Protein 2J4B (pdb70)

Sequence (656 aa):
QMETSYVSLKTWIEDSLDLFKNDLLPLLYPLFIHIYFDLIQQNKTDEAKEFFEKYRGDHKSEEIKQFESIYTVQHIHENNFAYTFKNSKYHLSMGRYAFDLLINFLEERNLTYILKILNQHLDIKVYVGDQMETSYVSLKTWIEDSLDLFKNDLLPLLYPLFIHIYFDLIQQNKTDEAKEFFEKYRGDHYNKSEEIKQFESIYTVQHIHENNFAYTFKNSKYHLSMGRYAFDLLINFLEERNLTYILKILNQHLDIKVYVGPKDQMETSYVSLKTWIEDSLDLFKNDLLPLLYPLFIHIYFDLIQQNKTDEAKEFFEKYRGDHYNKSEEIKQFESIYTVQHIHENNFAYTFKNSKYHLSMGRYAFDLLINFLEERNLTYILKILNQHLDIKVYVGQMETSYVSLKTWIEDSLDLFKNDLLPLLYPLFIHIYFDLIQQNKTDEAKEFFEKYRGDHYNKSEEIKQFESIYTVQHIHENNFAYTFKNSKYHLSMGRYAFDLLINFLEERNLTYILKILNQHLDIKVYVGQMETSYVSLKTWIEDSLDLFKNDLLPLLYPLFIHIYFDLIQQNKTDEAKEFFEKYRGDHYNKSEEIKQFESIYTVQHIHENNFAYTFKNSKYHLSMGRYAFDLLINFLEERNLTYILKILNQHLDIKVYV

Solvent-accessible surface area: 36772 Å² total; per-residue (Å²): 191,23,69,93,11,0,55,27,0,36,72,61,0,95,111,20,52,106,113,12,51,63,23,0,72,42,0,2,13,0,0,0,0,5,0,2,4,36,15,2,103,90,123,82,46,99,98,1,85,115,0,2,96,118,20,62,75,54,47,79,86,137,58,4,135,86,6,60,64,0,83,55,57,110,49,4,103,101,44,104,61,0,79,71,28,41,51,55,58,20,31,7,8,4,22,108,72,1,62,70,52,0,38,74,15,0,110,148,139,122,19,103,28,0,42,96,2,13,118,70,39,10,50,36,110,43,138,99,77,113,108,20,39,50,10,0,31,7,0,31,53,58,0,85,124,24,118,95,127,39,47,103,42,0,73,58,1,4,11,0,2,0,0,10,0,2,5,39,4,2,83,92,126,74,43,94,74,0,79,124,1,3,110,128,16,64,61,70,14,170,124,55,59,128,68,4,115,75,8,70,69,1,101,55,66,103,63,4,154,117,27,97,117,0,119,68,26,87,76,66,104,42,126,11,72,3,24,145,141,2,52,56,58,0,37,74,21,0,103,143,42,105,16,92,30,3,33,103,6,19,114,92,29,13,60,31,131,43,134,101,50,180,139,89,135,11,36,77,5,0,46,34,0,37,70,57,0,89,123,27,116,90,115,39,50,108,38,0,77,55,3,9,8,0,0,0,0,3,0,1,3,43,4,2,85,86,116,62,42,115,74,0,80,109,8,4,105,118,20,47,61,44,22,180,145,52,62,130,74,4,98,89,7,83,57,5,81,52,50,110,39,0,98,101,41,120,67,0,74,75,28,40,52,48,82,50,133,14,61,5,24,141,140,1,50,59,61,0,33,82,8,0,110,131,128,111,20,78,39,2,35,119,9,18,113,71,45,13,63,32,127,44,142,103,119,124,26,75,49,8,0,22,6,0,32,38,48,0,88,128,20,40,80,84,16,52,127,44,0,84,44,0,6,1,0,1,0,0,6,1,2,4,34,21,3,99,89,117,82,54,105,87,1,90,118,6,8,124,138,21,69,50,58,6,178,104,39,65,128,70,5,143,84,4,65,65,3,86,57,63,108,54,3,107,109,46,114,64,0,87,63,21,64,82,55,98,57,129,16,75,3,26,133,93,2,52,54,56,0,33,78,17,0,103,136,51,111,17,98,18,0,39,101,1,14,124,104,41,12,59,34,136,48,137,106,113,134,21,45,82,15,0,55,20,0,40,68,56,0,91,116,23,120,105,137,31,47,109,37,0,75,53,0,2,8,0,0,0,0,7,0,1,2,31,3,2,66,86,20,85,38,108,86,0,71,127,1,1,105,128,16,69,59,61,7,183,94,41,60,112,64,3,133,65,6,63,72,3,81,33,22,21,41,10,103,113,31,96,118,0,119,66,27,84,84,61,90,52,127,16,72,3,21,141,136,2,57,55,57,0,36,78,24,0,98,147,126,109,19,91,27,0,38,95,6,16,116,88,40,10,68,34,144,45,166,145

Radius of gyration: 33.16 Å; Cα contacts (8 Å, |Δi|>4): 606; chains: 5; bounding box: 87×82×52 Å

B-factor: mean 62.53, std 7.24, range [28.92, 92.5]

Nearest PDB structures (foldseek):
  2j4b-assembly1_A  TM=1.008E+00  e=2.866E-21  Encephalitozoon cuniculi
  2j4b-assembly5_E  TM=9.958E-01  e=1.237E-17  Encephalitozoon cuniculi
  6f3t-assembly4_D  TM=9.467E-01  e=2.915E-08  Homo sapiens
  6f3t-assembly1_A  TM=9.455E-01  e=4.102E-08  Homo sapiens
  6f3t-assembly3_C  TM=9.466E-01  e=6.469E-08  Homo sapiens

CATH classification: 1.25.40.500

InterPro domains:
  IPR001680 WD40 repeat [PF00400] (316-350)
  IPR001680 WD40 repeat [PF00400] (356-392)
  IPR001680 WD40 repeat [PF00400] (407-434)
  IPR001680 WD40 repeat [PF00400] (440-476)
  IPR001680 WD40 repeat [PF00400] (481-518)
  IPR001680 WD40 repeat [PS50082] (318-352)
  IPR001680 WD40 repeat [PS50082] (360-401)
  IPR001680 WD40 repeat [PS50082] (402-443)
  IPR001680 WD40 repeat [PS50082] (444-485)
  IPR001680 WD40 repeat [PS50082] (486-518)
  IPR001680 WD40 repeat [SM00320] (242-281)
  IPR001680 WD40 repeat [SM00320] (311-350)
  IPR001680 WD40 repeat [SM00320] (353-392)
  IPR001680 WD40 repeat [SM00320] (395-434)
  IPR001680 WD40 repeat [SM00320] (437-476)
  IPR001680 WD40 repeat [SM00320] (479-518)
  IPR007582 TFIID subunit TAF5, NTD2 domain [PF04494] (15-141)
  IPR007582 TFIID subunit TAF5, NTD2 domain [cd08044] (17-146)
  IPR015943 WD40/YVTN repeat-like-containing domain superfamily [G3DSA:2.130.10.10] (187-406)
  IPR015943 WD40/YVTN repeat-like-containing domain superfamily [G3DSA:2.130.10.10] (407-482)

Secondary structure (DSSP, 8-state):
-HHHHHHHHHHHHHHS-HHHHHHHGGGHHHHHHHHHHHHHHTT-HHHHHHHHHHHGGG--HHHHHHHTT--SHHHHHH-HHHHHHHHSPEEEEEEHHHHHHHHHHHHHTT-HHHHHHHHHHEEEEEE--/-HHHHHHHHHHHHHHTS-HHHHHHHHHHHHHHHHHHHHHHHHTT-HHHHHHHHHHHGGGGTTSHHHHHHHTT--SHHHHHH-HHHHHHHHSPEEEEEEHHHHHHHHHHHHHTT-HHHHHHHHHHEEEEEE---/-HHHHHHHHHHHHHHHTS-HHHHHHHGGGHHHHHHHHHHHHHHTT-HHHHHHHHHHHGGG-SS-TTTHHHHTT--SHHHHHHSHHHHHHHTSPEEEEEEHHHHHHHHHHHHHTT-HHHHHHHHHHEEEEEE--/-HHHHHHHHHHHHHHS-GGGHHHHGGGHHHHHHHHHHHHHHTT-HHHHHHHHHHHGGGGGGGHHHHHHHTT--SHHHHHH-HHHHHHHHSPEEEEEEHHHHHHHHHHHHHTT-HHHHHHHHHHEEEEEE--/-HHHHHHHHHHHHHTS-HHHHHHHGGGHHHHHHHHHHHHHHTT-HHHHHHHHHHHGGGGGGGHHHHHHHTT--SHHHHHH-HHHHHHHHSPEEEEEEHHHHHHHHHHHHHTT-HHHHHHHHHHEEEEEE-

Foldseek 3Di:
DLLVLLVVLVVVLVPDDPVLNVQRLVLSPLSQLQVLVVCQVVVVLVVSLVSLVVCVVVDPVVVSVVCNPPRHPVSCVVDVVSVCSNQAADEGEGEQVSVVVSVCVCVVVVVVVSVVCCVRHYDYHYDYD/DLLLVLLVVLVVVLVPDDPVLSVQRLVLSPLSLLVSLVVCQVVVNLVVSLVSLVVCVVSPPVCVPLSVLCNVDRHPVVCVVRVSNVCQVAAAAEGEHEVVSVVVSVVSCVVVVSVVSVCCCVHHYDYDYDDDD/DVLLVCLLVVQVVVLVPDDVLLNVQRVVLNVLSLLQVLVVCQVVVVQVVSLVSLVVCVVVDPPCVVVSVLCNPQGHPVSCVVDPVSVCQNPAAAEGEDEPVSVVVVVVVCVVVVSVVSVCCCVRHYDYDYHYD/DLLVLLVVLVVVLVPDDPVFNVQRLVLSVLSLLQVLVVCQVVVVQVVSLVSLVVCVVSPVVPVVVSVVCNPQRHPVSCVVDVVSVCSNVAADEGEGEQVSVCVSVVVCVVVVVVVSVCCCVRHYDYHYDYD/DLVVVLVVQVVVLVVDDPLLNVQSLVLSPLSLLQVLLVCQVVVNQVVSLCSLVVCVVSPVVCVVVSVLVNPQRHNVSLVVRVSNVCQNQAADEGEGEPVSVVVVVVVCVVVVVVVSVCCCVHHYDYDYDD

Structure (mmCIF, N/CA/C/O backbone):
data_2J4B
#
_entry.id   2J4B
#
_cell.length_a   91.520
_cell.length_b   91.520
_cell.length_c   297.000
_cell.angle_alpha   90.00
_cell.angle_beta   90.00
_cell.angle_gamma   120.00
#
_symmetry.space_group_name_H-M   'P 61 2 2'
#
loop_
_entity.id
_entity.type
_entity.pdbx_description
1 polymer 'TRANSCRIPTION INITIATION FACTOR TFIID SUBUNIT 72/90-100 KDA'
2 water water
#
loop_
_atom_site.group_PDB
_atom_site.id
_atom_site.type_symbol
_atom_site.label_atom_id
_atom_site.label_alt_id
_atom_site.label_comp_id
_atom_site.label_asym_id
_atom_site.label_entity_id
_atom_site.label_seq_id
_atom_site.pdbx_PDB_ins_code
_atom_site.Cartn_x
_atom_site.Cartn_y
_atom_site.Cartn_z
_atom_site.occupancy
_atom_site.B_iso_or_equiv
_atom_site.auth_seq_id
_atom_site.auth_comp_id
_atom_site.auth_asym_id
_atom_site.auth_atom_id
_atom_site.pdbx_PDB_model_num
ATOM 1 N N . GLN A 1 7 ? 23.850 39.963 150.485 1.00 72.64 18 GLN A N 1
ATOM 2 C CA . GLN A 1 7 ? 23.917 41.145 151.398 1.00 73.08 18 GLN A CA 1
ATOM 3 C C . GLN A 1 7 ? 25.323 41.766 151.502 1.00 71.91 18 GLN A C 1
ATOM 4 O O . GLN A 1 7 ? 26.332 41.068 151.512 1.00 70.95 18 GLN A O 1
ATOM 10 N N . MET A 1 8 ? 25.348 43.091 151.626 1.00 70.99 19 MET A N 1
ATOM 11 C CA . MET A 1 8 ? 26.565 43.879 151.548 1.00 70.91 19 MET A CA 1
ATOM 12 C C . MET A 1 8 ? 27.611 43.537 152.602 1.00 70.59 19 MET A C 1
ATOM 13 O O . MET A 1 8 ? 28.778 43.322 152.267 1.00 70.49 19 MET A O 1
ATOM 18 N N . GLU A 1 9 ? 27.198 43.506 153.866 1.00 70.04 20 GLU A N 1
ATOM 19 C CA . GLU A 1 9 ? 28.119 43.269 154.975 1.00 69.55 20 GLU A CA 1
ATOM 20 C C . GLU A 1 9 ? 28.716 41.855 154.966 1.00 68.27 20 GLU A C 1
ATOM 21 O O . GLU A 1 9 ? 29.909 41.676 155.187 1.00 68.13 20 GLU A O 1
ATOM 27 N N . THR A 1 10 ? 27.883 40.853 154.725 1.00 67.00 21 THR A N 1
ATOM 28 C CA . THR A 1 10 ? 28.349 39.477 154.628 1.00 66.27 21 THR A CA 1
ATOM 29 C C . THR A 1 10 ? 29.419 39.343 153.542 1.00 66.13 21 THR A C 1
ATOM 30 O O . THR A 1 10 ? 30.421 38.650 153.739 1.00 66.17 21 THR A O 1
ATOM 34 N N . SER A 1 11 ? 29.205 40.020 152.410 1.00 65.01 22 SER A N 1
ATOM 35 C CA . SER A 1 11 ? 30.086 39.911 151.253 1.00 64.46 22 SER A CA 1
ATOM 36 C C . SER A 1 11 ? 31.421 40.594 151.517 1.00 63.57 22 SER A C 1
ATOM 37 O O . SER A 1 11 ? 32.470 40.127 151.066 1.00 63.50 22 SER A O 1
ATOM 40 N N . TYR A 1 12 ? 31.371 41.703 152.243 1.00 61.80 23 TYR A N 1
ATOM 41 C CA . TYR A 1 12 ? 32.570 42.407 152.650 1.00 61.21 23 TYR A CA 1
ATOM 42 C C . TYR A 1 12 ? 33.456 41.517 153.520 1.00 60.28 23 TYR A C 1
ATOM 43 O O . TYR A 1 12 ? 34.635 41.334 153.229 1.00 60.29 23 TYR A O 1
ATOM 52 N N . VAL A 1 13 ? 32.879 40.969 154.584 1.00 59.11 24 VAL A N 1
ATOM 53 C CA . VAL A 1 13 ? 33.576 40.024 155.461 1.00 58.88 24 VAL A CA 1
ATOM 54 C C . VAL A 1 13 ? 34.175 38.825 154.722 1.00 58.30 24 VAL A C 1
ATOM 55 O O . VAL A 1 13 ? 35.331 38.477 154.925 1.00 58.22 24 VAL A O 1
ATOM 59 N N . SER A 1 14 ? 33.373 38.182 153.885 1.00 58.39 25 SER A N 1
ATOM 60 C CA . SER A 1 14 ? 33.799 36.982 153.162 1.00 58.69 25 SER A CA 1
ATOM 61 C C . SER A 1 14 ? 34.963 37.285 152.196 1.00 58.54 25 SER A C 1
ATOM 62 O O . SER A 1 14 ? 35.882 36.469 152.032 1.00 57.95 25 SER A O 1
ATOM 65 N N . LEU A 1 15 ? 34.924 38.461 151.576 1.00 57.83 26 LEU A N 1
ATOM 66 C CA . LEU A 1 15 ? 36.061 38.975 150.821 1.00 57.91 26 LEU A CA 1
ATOM 67 C C . LEU A 1 15 ? 37.246 39.266 151.735 1.00 58.02 26 LEU A C 1
ATOM 68 O O . LEU A 1 15 ? 38.357 38.828 151.482 1.00 58.90 26 LEU A O 1
ATOM 73 N N . LYS A 1 16 ? 37.006 40.010 152.803 1.00 58.74 27 LYS A N 1
ATOM 74 C CA . LYS A 1 16 ? 38.050 40.298 153.783 1.00 58.90 27 LYS A CA 1
ATOM 75 C C . LYS A 1 16 ? 38.764 39.028 154.258 1.00 59.19 27 LYS A C 1
ATOM 76 O O . LYS A 1 16 ? 39.985 38.998 154.334 1.00 60.56 27 LYS A O 1
ATOM 82 N N . THR A 1 17 ? 38.000 37.986 154.564 1.00 58.29 28 THR A N 1
ATOM 83 C CA . THR A 1 17 ? 38.560 36.749 155.093 1.00 58.16 28 THR A CA 1
ATOM 84 C C . THR A 1 17 ? 39.384 35.996 154.045 1.00 58.13 28 THR A C 1
ATOM 85 O O . THR A 1 17 ? 40.371 35.315 154.373 1.00 56.86 28 THR A O 1
ATOM 89 N N . TRP A 1 18 ? 38.967 36.120 152.787 1.00 58.22 29 TRP A N 1
ATOM 90 C CA . TRP A 1 18 ? 39.671 35.486 151.677 1.00 58.29 29 TRP A CA 1
ATOM 91 C C . TRP A 1 18 ? 41.002 36.185 151.448 1.00 58.35 29 TRP A C 1
ATOM 92 O O . TRP A 1 18 ? 42.041 35.540 151.357 1.00 57.26 29 TRP A O 1
ATOM 103 N N . ILE A 1 19 ? 40.965 37.513 151.369 1.00 59.61 30 ILE A N 1
ATOM 104 C CA . ILE A 1 19 ? 42.187 38.317 151.206 1.00 60.09 30 ILE A CA 1
ATOM 105 C C . ILE A 1 19 ? 43.227 38.026 152.289 1.00 61.22 30 ILE A C 1
ATOM 106 O O . ILE A 1 19 ? 44.369 37.693 151.991 1.00 61.14 30 ILE A O 1
ATOM 111 N N . GLU A 1 20 ? 42.818 38.148 153.547 1.00 62.45 31 GLU A N 1
ATOM 112 C CA . GLU A 1 20 ? 43.731 37.982 154.662 1.00 64.05 31 GLU A CA 1
ATOM 113 C C . GLU A 1 20 ? 44.413 36.605 154.647 1.00 63.61 31 GLU A C 1
ATOM 114 O O . GLU A 1 20 ? 45.465 36.423 155.251 1.00 62.33 31 GLU A O 1
ATOM 120 N N . ASP A 1 21 ? 43.811 35.660 153.926 1.00 63.99 32 ASP A N 1
ATOM 121 C CA . ASP A 1 21 ? 44.352 34.311 153.758 1.00 64.36 32 ASP A CA 1
ATOM 122 C C . ASP A 1 21 ? 45.202 34.123 152.498 1.00 64.01 32 ASP A C 1
ATOM 123 O O . ASP A 1 21 ? 45.938 33.148 152.398 1.00 63.91 32 ASP A O 1
ATOM 128 N N . SER A 1 22 ? 45.097 35.025 151.530 1.00 63.75 33 SER A N 1
ATOM 129 C CA . SER A 1 22 ? 45.912 34.904 150.322 1.00 64.04 33 SER A CA 1
ATOM 130 C C . SER A 1 22 ? 47.404 35.012 150.652 1.00 64.00 33 SER A C 1
ATOM 131 O O . SER A 1 22 ? 47.779 35.417 151.760 1.00 63.40 33 SER A O 1
ATOM 134 N N . LEU A 1 23 ? 48.242 34.641 149.683 1.00 63.47 34 LEU A N 1
ATOM 135 C CA . LEU A 1 23 ? 49.693 34.825 149.793 1.00 62.94 34 LEU A CA 1
ATOM 136 C C . LEU A 1 23 ? 50.078 36.297 149.922 1.00 62.35 34 LEU A C 1
ATOM 137 O O . LEU A 1 23 ? 49.504 37.156 149.269 1.00 60.32 34 LEU A O 1
ATOM 142 N N . ASP A 1 24 ? 51.078 36.568 150.753 1.00 63.23 35 ASP A N 1
ATOM 143 C CA . ASP A 1 24 ? 51.492 37.936 151.052 1.00 64.30 35 ASP A CA 1
ATOM 144 C C . ASP A 1 24 ? 51.838 38.717 149.778 1.00 65.04 35 ASP A C 1
ATOM 145 O O . ASP A 1 24 ? 51.686 39.952 149.731 1.00 65.66 35 ASP A O 1
ATOM 150 N N . LEU A 1 25 ? 52.269 37.988 148.745 1.00 64.65 36 LEU A N 1
ATOM 151 C CA . LEU A 1 25 ? 52.594 38.558 147.442 1.00 64.49 36 LEU A CA 1
ATOM 152 C C . LEU A 1 25 ? 51.414 39.266 146.797 1.00 64.82 36 LEU A C 1
ATOM 153 O O . LEU A 1 25 ? 51.597 40.189 146.010 1.00 65.96 36 LEU A O 1
ATOM 158 N N . PHE A 1 26 ? 50.203 38.810 147.098 1.00 64.55 37 PHE A N 1
ATOM 159 C CA . PHE A 1 26 ? 48.998 39.389 146.518 1.00 63.66 37 PHE A CA 1
ATOM 160 C C . PHE A 1 26 ? 48.255 40.289 147.501 1.00 63.85 37 PHE A C 1
ATOM 161 O O . PHE A 1 26 ? 47.507 41.184 147.086 1.00 64.41 37 PHE A O 1
ATOM 169 N N . LYS A 1 27 ? 48.451 40.059 148.796 1.00 63.19 38 LYS A N 1
ATOM 170 C CA . LYS A 1 27 ? 47.718 40.813 149.822 1.00 62.86 38 LYS A CA 1
ATOM 171 C C . LYS A 1 27 ? 47.873 42.333 149.658 1.00 61.79 38 LYS A C 1
ATOM 172 O O . LYS A 1 27 ? 46.958 43.096 149.941 1.00 61.00 38 LYS A O 1
ATOM 178 N N . ASN A 1 28 ? 49.058 42.734 149.216 1.00 61.24 39 ASN A N 1
ATOM 179 C CA . ASN A 1 28 ? 49.433 44.119 148.959 1.00 61.05 39 ASN A CA 1
ATOM 180 C C . ASN A 1 28 ? 48.501 44.771 147.947 1.00 60.65 39 ASN A C 1
ATOM 181 O O . ASN A 1 28 ? 48.058 45.908 148.123 1.00 61.79 39 ASN A O 1
ATOM 186 N N . ASP A 1 29 ? 48.231 44.054 146.863 1.00 58.70 40 ASP A N 1
ATOM 187 C CA . ASP A 1 29 ? 47.385 44.563 145.807 1.00 58.14 40 ASP A CA 1
ATOM 188 C C . ASP A 1 29 ? 45.906 44.397 146.114 1.00 56.93 40 ASP A C 1
ATOM 189 O O . ASP A 1 29 ? 45.086 45.032 145.484 1.00 56.22 40 ASP A O 1
ATOM 194 N N . LEU A 1 30 ? 45.574 43.521 147.054 1.00 56.81 41 LEU A N 1
ATOM 195 C CA . LEU A 1 30 ? 44.190 43.240 147.386 1.00 56.93 41 LEU A CA 1
ATOM 196 C C . LEU A 1 30 ? 43.657 44.078 148.552 1.00 56.63 41 LEU A C 1
ATOM 197 O O . LEU A 1 30 ? 42.490 44.394 148.583 1.00 55.40 41 LEU A O 1
ATOM 202 N N . LEU A 1 31 ? 44.501 44.455 149.506 1.00 57.57 42 LEU A N 1
ATOM 203 C CA . LEU A 1 31 ? 43.994 45.152 150.691 1.00 57.80 42 LEU A CA 1
ATOM 204 C C . LEU A 1 31 ? 43.378 46.529 150.373 1.00 58.11 42 LEU A C 1
ATOM 205 O O . LEU A 1 31 ? 42.372 46.906 150.968 1.00 57.44 42 LEU A O 1
ATOM 210 N N . PRO A 1 32 ? 43.975 47.278 149.427 1.00 58.76 43 PRO A N 1
ATOM 211 C CA . PRO A 1 32 ? 43.416 48.591 149.072 1.00 58.61 43 PRO A CA 1
ATOM 212 C C . PRO A 1 32 ? 41.958 48.518 148.636 1.00 59.08 43 PRO A C 1
ATOM 213 O O . PRO A 1 32 ? 41.240 49.515 148.720 1.00 60.29 43 PRO A O 1
ATOM 217 N N . LEU A 1 33 ? 41.532 47.348 148.180 1.00 58.65 44 LEU A N 1
ATOM 218 C CA . LEU A 1 33 ? 40.173 47.143 147.719 1.00 58.33 44 LEU A CA 1
ATOM 219 C C . LEU A 1 33 ? 39.139 47.294 148.836 1.00 57.97 44 LEU A C 1
ATOM 220 O O . LEU A 1 33 ? 38.007 47.680 148.576 1.00 58.39 44 LEU A O 1
ATOM 225 N N . LEU A 1 34 ? 39.494 46.969 150.074 1.00 57.25 45 LEU A N 1
ATOM 226 C CA . LEU A 1 34 ? 38.495 47.006 151.142 1.00 56.81 45 LEU A CA 1
ATOM 227 C C . LEU A 1 34 ? 38.055 48.420 151.550 1.00 56.65 45 LEU A C 1
ATOM 228 O O . LEU A 1 34 ? 36.950 48.585 152.059 1.00 56.29 45 LEU A O 1
ATOM 233 N N . TYR A 1 35 ? 38.892 49.434 151.331 1.00 56.90 46 TYR A N 1
ATOM 234 C CA . TYR A 1 35 ? 38.561 50.787 151.795 1.00 57.37 46 TYR A CA 1
ATOM 235 C C . TYR A 1 35 ? 37.419 51.435 151.019 1.00 57.44 46 TYR A C 1
ATOM 236 O O . TYR A 1 35 ? 36.432 51.867 151.632 1.00 56.99 46 TYR A O 1
ATOM 245 N N . PRO A 1 36 ? 37.563 51.546 149.681 1.00 57.40 47 PRO A N 1
ATOM 246 C CA . PRO A 1 36 ? 36.455 52.054 148.863 1.00 57.81 47 PRO A CA 1
ATOM 247 C C . PRO A 1 36 ? 35.206 51.183 148.947 1.00 57.52 47 PRO A C 1
ATOM 248 O O . PRO A 1 36 ? 34.111 51.706 148.991 1.00 58.35 47 PRO A O 1
ATOM 252 N N . LEU A 1 37 ? 35.362 49.871 148.993 1.00 58.14 48 LEU A N 1
ATOM 253 C CA . LEU A 1 37 ? 34.212 49.000 149.167 1.00 59.13 48 LEU A CA 1
ATOM 254 C C . LEU A 1 37 ? 33.483 49.294 150.489 1.00 59.43 48 LEU A C 1
ATOM 255 O O . LEU A 1 37 ? 32.252 49.358 150.534 1.00 59.79 48 LEU A O 1
ATOM 260 N N . PHE A 1 38 ? 34.270 49.455 151.552 1.00 58.59 49 PHE A N 1
ATOM 261 C CA . PHE A 1 38 ? 33.784 49.792 152.888 1.00 58.17 49 PHE A CA 1
ATOM 262 C C . PHE A 1 38 ? 32.940 51.068 152.937 1.00 57.08 49 PHE A C 1
ATOM 263 O O . PHE A 1 38 ? 31.832 51.073 153.452 1.00 55.08 49 PHE A O 1
ATOM 271 N N . ILE A 1 39 ? 33.484 52.148 152.407 1.00 57.72 50 ILE A N 1
ATOM 272 C CA . ILE A 1 39 ? 32.766 53.417 152.367 1.00 57.68 50 ILE A CA 1
ATOM 273 C C . ILE A 1 39 ? 31.504 53.217 151.561 1.00 57.63 50 ILE A C 1
ATOM 274 O O . ILE A 1 39 ? 30.425 53.650 151.955 1.00 57.19 50 ILE A O 1
ATOM 279 N N . HIS A 1 40 ? 31.637 52.528 150.433 1.00 57.56 51 HIS A N 1
ATOM 280 C CA . HIS A 1 40 ? 30.506 52.352 149.539 1.00 57.23 51 HIS A CA 1
ATOM 281 C C . HIS A 1 40 ? 29.361 51.592 150.197 1.00 56.67 51 HIS A C 1
ATOM 282 O O . HIS A 1 40 ? 28.198 51.891 149.943 1.00 56.63 51 HIS A O 1
ATOM 289 N N . ILE A 1 41 ? 29.683 50.592 151.002 1.00 56.20 52 ILE A N 1
ATOM 290 C CA . ILE A 1 41 ? 28.655 49.890 151.790 1.00 57.33 52 ILE A CA 1
ATOM 291 C C . ILE A 1 41 ? 27.984 50.811 152.824 1.00 57.10 52 ILE A C 1
ATOM 292 O O . ILE A 1 41 ? 26.759 50.823 152.971 1.00 56.83 52 ILE A O 1
ATOM 297 N N . TYR A 1 42 ? 28.799 51.593 153.519 1.00 57.24 53 TYR A N 1
ATOM 298 C CA . TYR A 1 42 ? 28.322 52.597 154.451 1.00 57.45 53 TYR A CA 1
ATOM 299 C C . TYR A 1 42 ? 27.367 53.595 153.796 1.00 58.22 53 TYR A C 1
ATOM 300 O O . TYR A 1 42 ? 26.289 53.865 154.311 1.00 57.89 53 TYR A O 1
ATOM 309 N N . PHE A 1 43 ? 27.774 54.163 152.667 1.00 58.80 54 PHE A N 1
ATOM 310 C CA . PHE A 1 43 ? 26.921 55.096 151.944 1.00 58.74 54 PHE A CA 1
ATOM 311 C C . PHE A 1 43 ? 25.644 54.422 151.426 1.00 59.20 54 PHE A C 1
ATOM 312 O O . PHE A 1 43 ? 24.583 55.061 151.346 1.00 58.64 54 PHE A O 1
ATOM 320 N N . ASP A 1 44 ? 25.736 53.137 151.080 1.00 58.88 55 ASP A N 1
ATOM 321 C CA . ASP A 1 44 ? 24.578 52.412 150.555 1.00 58.51 55 ASP A CA 1
ATOM 322 C C . ASP A 1 44 ? 23.536 52.070 151.643 1.00 58.06 55 ASP A C 1
ATOM 323 O O . ASP A 1 44 ? 22.326 52.110 151.386 1.00 57.17 55 ASP A O 1
ATOM 328 N N . LEU A 1 45 ? 24.000 51.764 152.853 1.00 56.99 56 LEU A N 1
ATOM 329 C CA . LEU A 1 45 ? 23.109 51.560 153.992 1.00 56.41 56 LEU A CA 1
ATOM 330 C C . LEU A 1 45 ? 22.391 52.852 154.394 1.00 55.99 56 LEU A C 1
ATOM 331 O O . LEU A 1 45 ? 21.216 52.831 154.822 1.00 54.58 56 LEU A O 1
ATOM 336 N N . ILE A 1 46 ? 23.101 53.968 154.262 1.00 56.20 57 ILE A N 1
ATOM 337 C CA . ILE A 1 46 ? 22.537 55.294 154.523 1.00 56.82 57 ILE A CA 1
ATOM 338 C C . ILE A 1 46 ? 21.442 55.652 153.509 1.00 57.52 57 ILE A C 1
ATOM 339 O O . ILE A 1 46 ? 20.370 56.148 153.870 1.00 56.70 57 ILE A O 1
ATOM 344 N N . GLN A 1 47 ? 21.713 55.386 152.241 1.00 59.08 58 GLN A N 1
ATOM 345 C CA . GLN A 1 47 ? 20.765 55.679 151.186 1.00 59.79 58 GLN A CA 1
ATOM 346 C C . GLN A 1 47 ? 19.495 54.856 151.341 1.00 58.59 58 GLN A C 1
ATOM 347 O O . GLN A 1 47 ? 18.404 55.347 151.062 1.00 56.64 58 GLN A O 1
ATOM 353 N N . GLN A 1 48 ? 19.641 53.614 151.793 1.00 58.25 59 GLN A N 1
ATOM 354 C CA . GLN A 1 48 ? 18.481 52.779 152.140 1.00 59.15 59 GLN A CA 1
ATOM 355 C C . GLN A 1 48 ? 17.808 53.245 153.446 1.00 58.31 59 GLN A C 1
ATOM 356 O O . GLN A 1 48 ? 16.822 52.669 153.858 1.00 56.86 59 GLN A O 1
ATOM 362 N N . ASN A 1 49 ? 18.373 54.263 154.097 1.00 58.29 60 ASN A N 1
ATOM 363 C CA . ASN A 1 49 ? 17.865 54.783 155.367 1.00 58.92 60 ASN A CA 1
ATOM 364 C C . ASN A 1 49 ? 17.991 53.798 156.539 1.00 59.25 60 ASN A C 1
ATOM 365 O O . ASN A 1 49 ? 17.103 53.687 157.378 1.00 58.56 60 ASN A O 1
ATOM 370 N N . LYS A 1 50 ? 19.102 53.073 156.580 1.00 60.53 61 LYS A N 1
ATOM 371 C CA . LYS A 1 50 ? 19.395 52.163 157.693 1.00 60.78 61 LYS A CA 1
ATOM 372 C C . LYS A 1 50 ? 20.555 52.763 158.464 1.00 60.70 61 LYS A C 1
ATOM 373 O O . LYS A 1 50 ? 21.663 52.217 158.484 1.00 60.56 61 LYS A O 1
ATOM 379 N N . THR A 1 51 ? 20.288 53.917 159.063 1.00 60.70 62 THR A N 1
ATOM 380 C CA . THR A 1 51 ? 21.302 54.706 159.755 1.00 61.25 62 THR A CA 1
ATOM 381 C C . THR A 1 51 ? 21.951 53.899 160.862 1.00 60.48 62 THR A C 1
ATOM 382 O O . THR A 1 51 ? 23.151 53.975 161.063 1.00 59.45 62 THR A O 1
ATOM 386 N N . ASP A 1 52 ? 21.150 53.120 161.574 1.00 61.15 63 ASP A N 1
ATOM 387 C CA . ASP A 1 52 ? 21.665 52.302 162.654 1.00 62.32 63 ASP A CA 1
ATOM 388 C C . ASP A 1 52 ? 22.651 51.266 162.117 1.00 63.24 63 ASP A C 1
ATOM 389 O O . ASP A 1 52 ? 23.812 51.205 162.541 1.00 63.24 63 ASP A O 1
ATOM 394 N N . GLU A 1 53 ? 22.185 50.464 161.165 1.00 63.52 64 GLU A N 1
ATOM 395 C CA . GLU A 1 53 ? 22.993 49.407 160.615 1.00 63.53 64 GLU A CA 1
ATOM 396 C C . GLU A 1 53 ? 24.280 49.989 160.064 1.00 63.20 64 GLU A C 1
ATOM 397 O O . GLU A 1 53 ? 25.345 49.375 160.193 1.00 62.08 64 GLU A O 1
ATOM 403 N N . ALA A 1 54 ? 24.167 51.174 159.459 1.00 62.68 65 ALA A N 1
ATOM 404 C CA . ALA A 1 54 ? 25.309 51.846 158.845 1.00 62.34 65 ALA A CA 1
ATOM 405 C C . ALA A 1 54 ? 26.363 52.196 159.876 1.00 61.87 65 ALA A C 1
ATOM 406 O O . ALA A 1 54 ? 27.543 51.954 159.656 1.00 61.77 65 ALA A O 1
ATOM 408 N N . LYS A 1 55 ? 25.937 52.738 161.012 1.00 62.19 66 LYS A N 1
ATOM 409 C CA . LYS A 1 55 ? 26.874 53.137 162.063 1.00 62.79 66 LYS A CA 1
ATOM 410 C C . LYS A 1 55 ? 27.565 51.941 162.707 1.00 62.81 66 LYS A C 1
ATOM 411 O O . LYS A 1 55 ? 28.744 52.016 163.044 1.00 62.16 66 LYS A O 1
ATOM 417 N N . GLU A 1 56 ? 26.836 50.835 162.869 1.00 63.18 67 GLU A N 1
ATOM 418 C CA . GLU A 1 56 ? 27.427 49.599 163.395 1.00 63.17 67 GLU A CA 1
ATOM 419 C C . GLU A 1 56 ? 28.504 49.030 162.461 1.00 62.88 67 GLU A C 1
ATOM 420 O O . GLU A 1 56 ? 29.548 48.564 162.919 1.00 62.97 67 GLU A O 1
ATOM 426 N N . PHE A 1 57 ? 28.226 49.031 161.161 1.00 62.08 68 PHE A N 1
ATOM 427 C CA . PHE A 1 57 ? 29.145 48.472 160.175 1.00 62.42 68 PHE A CA 1
ATOM 428 C C . PHE A 1 57 ? 30.432 49.297 160.110 1.00 62.54 68 PHE A C 1
ATOM 429 O O . PHE A 1 57 ? 31.535 48.772 160.121 1.00 61.06 68 PHE A O 1
ATOM 437 N N . PHE A 1 58 ? 30.251 50.606 160.025 1.00 63.55 69 PHE A N 1
ATOM 438 C CA . PHE A 1 58 ? 31.343 51.554 160.008 1.00 63.75 69 PHE A CA 1
ATOM 439 C C . PHE A 1 58 ? 32.252 51.351 161.226 1.00 64.43 69 PHE A C 1
ATOM 440 O O . PHE A 1 58 ? 33.454 51.120 161.098 1.00 64.67 69 PHE A O 1
ATOM 448 N N . GLU A 1 59 ? 31.671 51.425 162.412 1.00 64.81 70 GLU A N 1
ATOM 449 C CA . GLU A 1 59 ? 32.432 51.296 163.646 1.00 65.39 70 GLU A CA 1
ATOM 450 C C . GLU A 1 59 ? 33.170 49.966 163.747 1.00 65.88 70 GLU A C 1
ATOM 451 O O . GLU A 1 59 ? 34.264 49.907 164.300 1.00 65.83 70 GLU A O 1
ATOM 457 N N . LYS A 1 60 ? 32.570 48.903 163.224 1.00 67.09 71 LYS A N 1
ATOM 458 C CA . LYS A 1 60 ? 33.128 47.569 163.367 1.00 67.98 71 LYS A CA 1
ATOM 459 C C . LYS A 1 60 ? 34.395 47.405 162.545 1.00 69.18 71 LYS A C 1
ATOM 460 O O . LYS A 1 60 ? 35.408 46.946 163.059 1.00 69.36 71 LYS A O 1
ATOM 466 N N . TYR A 1 61 ? 34.348 47.811 161.277 1.00 70.24 72 TYR A N 1
ATOM 467 C CA . TYR A 1 61 ? 35.462 47.588 160.363 1.00 70.53 72 TYR A CA 1
ATOM 468 C C . TYR A 1 61 ? 36.297 48.834 160.043 1.00 70.84 72 TYR A C 1
ATOM 469 O O . TYR A 1 61 ? 37.156 48.773 159.171 1.00 71.89 72 TYR A O 1
ATOM 478 N N . ARG A 1 62 ? 36.074 49.946 160.739 1.00 70.80 73 ARG A N 1
ATOM 479 C CA . ARG A 1 62 ? 36.852 51.168 160.482 1.00 71.23 73 ARG A CA 1
ATOM 480 C C . ARG A 1 62 ? 38.339 51.058 160.836 1.00 72.58 73 ARG A C 1
ATOM 481 O O . ARG A 1 62 ? 39.149 51.826 160.317 1.00 72.85 73 ARG A O 1
ATOM 489 N N . GLY A 1 63 ? 38.689 50.118 161.715 1.00 73.52 74 GLY A N 1
ATOM 490 C CA . GLY A 1 63 ? 40.079 49.915 162.128 1.00 74.13 74 GLY A CA 1
ATOM 491 C C . GLY A 1 63 ? 40.802 48.901 161.257 1.00 75.13 74 GLY A C 1
ATOM 492 O O . GLY A 1 63 ? 41.944 48.522 161.538 1.00 74.52 74 GLY A O 1
ATOM 493 N N . ASP A 1 64 ? 40.135 48.452 160.196 1.00 75.90 75 ASP A N 1
ATOM 494 C CA . ASP A 1 64 ? 40.744 47.513 159.261 1.00 76.39 75 ASP A CA 1
ATOM 495 C C . ASP A 1 64 ? 41.530 48.263 158.188 1.00 76.73 75 ASP A C 1
ATOM 496 O O . ASP A 1 64 ? 42.225 47.661 157.369 1.00 76.79 75 ASP A O 1
ATOM 501 N N . HIS A 1 65 ? 41.400 49.584 158.201 1.00 76.83 76 HIS A N 1
ATOM 502 C CA . HIS A 1 65 ? 42.121 50.451 157.288 1.00 77.01 76 HIS A CA 1
ATOM 503 C C . HIS A 1 65 ? 41.963 51.895 157.756 1.00 77.90 76 HIS A C 1
ATOM 504 O O . HIS A 1 65 ? 40.861 52.446 157.718 1.00 79.41 76 HIS A O 1
ATOM 511 N N . LYS A 1 68 ? 44.594 55.585 156.635 1.00 77.72 79 LYS A N 1
ATOM 512 C CA . LYS A 1 68 ? 43.364 56.267 156.214 1.00 77.79 79 LYS A CA 1
ATOM 513 C C . LYS A 1 68 ? 42.515 56.889 157.348 1.00 77.41 79 LYS A C 1
ATOM 514 O O . LYS A 1 68 ? 41.422 57.384 157.096 1.00 77.55 79 LYS A O 1
ATOM 520 N N . SER A 1 69 ? 43.015 56.900 158.578 1.00 76.95 80 SER A N 1
ATOM 521 C CA . SER A 1 69 ? 42.195 57.305 159.718 1.00 76.81 80 SER A CA 1
ATOM 522 C C . SER A 1 69 ? 41.647 58.740 159.599 1.00 76.53 80 SER A C 1
ATOM 523 O O . SER A 1 69 ? 40.538 59.043 160.070 1.00 75.50 80 SER A O 1
ATOM 526 N N . GLU A 1 70 ? 42.432 59.608 158.968 1.00 76.67 81 GLU A N 1
ATOM 527 C CA . GLU A 1 70 ? 42.060 61.005 158.752 1.00 76.62 81 GLU A CA 1
ATOM 528 C C . GLU A 1 70 ? 40.727 61.087 158.023 1.00 76.28 81 GLU A C 1
ATOM 529 O O . GLU A 1 70 ? 39.839 61.842 158.421 1.00 76.19 81 GLU A O 1
ATOM 535 N N . GLU A 1 71 ? 40.606 60.304 156.950 1.00 75.61 82 GLU A N 1
ATOM 536 C CA . GLU A 1 71 ? 39.426 60.333 156.082 1.00 75.03 82 GLU A CA 1
ATOM 537 C C . GLU A 1 71 ? 38.252 59.607 156.731 1.00 74.19 82 GLU A C 1
ATOM 538 O O . GLU A 1 71 ? 37.098 60.034 156.609 1.00 73.08 82 GLU A O 1
ATOM 544 N N . ILE A 1 72 ? 38.553 58.510 157.421 1.00 73.62 83 ILE A N 1
ATOM 545 C CA . ILE A 1 72 ? 37.546 57.803 158.214 1.00 73.83 83 ILE A CA 1
ATOM 546 C C . ILE A 1 72 ? 36.814 58.760 159.162 1.00 73.98 83 ILE A C 1
ATOM 547 O O . ILE A 1 72 ? 35.590 58.754 159.231 1.00 74.76 83 ILE A O 1
ATOM 552 N N . LYS A 1 73 ? 37.557 59.593 159.883 1.00 74.12 84 LYS A N 1
ATOM 553 C CA . LYS A 1 73 ? 36.943 60.514 160.837 1.00 73.98 84 LYS A CA 1
ATOM 554 C C . LYS A 1 73 ? 36.159 61.635 160.160 1.00 73.59 84 LYS A C 1
ATOM 555 O O . LYS A 1 73 ? 35.290 62.237 160.781 1.00 73.70 84 LYS A O 1
ATOM 561 N N . GLN A 1 74 ? 36.451 61.926 158.897 1.00 73.28 85 GLN A N 1
ATOM 562 C CA . GLN A 1 74 ? 35.583 62.822 158.129 1.00 72.86 85 GLN A CA 1
ATOM 563 C C . GLN A 1 74 ? 34.218 62.164 157.883 1.00 72.30 85 GLN A C 1
ATOM 564 O O . GLN A 1 74 ? 33.178 62.813 158.007 1.00 73.03 85 GLN A O 1
ATOM 570 N N . PHE A 1 75 ? 34.219 60.875 157.559 1.00 71.01 86 PHE A N 1
ATOM 571 C CA . PHE A 1 75 ? 32.974 60.151 157.280 1.00 70.38 86 PHE A CA 1
ATOM 572 C C . PHE A 1 75 ? 32.187 59.791 158.541 1.00 69.54 86 PHE A C 1
ATOM 573 O O . PHE A 1 75 ? 30.978 59.648 158.495 1.00 69.69 86 PHE A O 1
ATOM 581 N N . GLU A 1 76 ? 32.880 59.622 159.656 1.00 69.31 87 GLU A N 1
ATOM 582 C CA . GLU A 1 76 ? 32.231 59.337 160.938 1.00 69.55 87 GLU A CA 1
ATOM 583 C C . GLU A 1 76 ? 30.992 60.209 161.206 1.00 69.06 87 GLU A C 1
ATOM 584 O O . GLU A 1 76 ? 30.003 59.721 161.745 1.00 69.00 87 GLU A O 1
ATOM 590 N N . SER A 1 77 ? 31.050 61.487 160.824 1.00 68.80 88 SER A N 1
ATOM 591 C CA . SER A 1 77 ? 29.966 62.438 161.089 1.00 68.75 88 SER A CA 1
ATOM 592 C C . SER A 1 77 ? 28.887 62.440 160.015 1.00 68.11 88 SER A C 1
ATOM 593 O O . SER A 1 77 ? 27.939 63.208 160.105 1.00 68.07 88 SER A O 1
ATOM 596 N N . ILE A 1 78 ? 29.034 61.593 159.000 1.00 68.48 89 ILE A N 1
ATOM 597 C CA . ILE A 1 78 ? 28.066 61.501 157.908 1.00 68.55 89 ILE A CA 1
ATOM 598 C C . ILE A 1 78 ? 27.089 60.343 158.122 1.00 68.52 89 ILE A C 1
ATOM 599 O O . ILE A 1 78 ? 27.435 59.200 157.832 1.00 68.52 89 ILE A O 1
ATOM 604 N N . TYR A 1 79 ? 25.883 60.645 158.619 1.00 67.88 90 TYR A N 1
ATOM 605 C CA . TYR A 1 79 ? 24.875 59.621 158.947 1.00 67.70 90 TYR A CA 1
ATOM 606 C C . TYR A 1 79 ? 23.708 59.557 157.963 1.00 66.46 90 TYR A C 1
ATOM 607 O O . TYR A 1 79 ? 23.134 58.496 157.758 1.00 66.39 90 TYR A O 1
ATOM 616 N N . THR A 1 80 ? 23.330 60.692 157.387 1.00 64.86 91 THR A N 1
ATOM 617 C CA . THR A 1 80 ? 22.136 60.745 156.558 1.00 63.48 91 THR A CA 1
ATOM 618 C C . THR A 1 80 ? 22.461 61.061 155.115 1.00 61.97 91 THR A C 1
ATOM 619 O O . THR A 1 80 ? 23.598 61.400 154.782 1.00 61.69 91 THR A O 1
ATOM 623 N N . VAL A 1 81 ? 21.451 60.932 154.264 1.00 60.68 92 VAL A N 1
ATOM 624 C CA . VAL A 1 81 ? 21.568 61.252 152.853 1.00 60.32 92 VAL A CA 1
ATOM 625 C C . VAL A 1 81 ? 21.884 62.723 152.644 1.00 59.38 92 VAL A C 1
ATOM 626 O O . VAL A 1 81 ? 22.660 63.063 151.754 1.00 60.03 92 VAL A O 1
ATOM 630 N N . GLN A 1 82 ? 21.275 63.591 153.446 1.00 58.09 93 GLN A N 1
ATOM 631 C CA . GLN A 1 82 ? 21.571 65.016 153.385 1.00 58.18 93 GLN A CA 1
ATOM 632 C C . GLN A 1 82 ? 23.052 65.290 153.677 1.00 57.89 93 GLN A C 1
ATOM 633 O O . GLN A 1 82 ? 23.645 66.169 153.074 1.00 57.64 93 GLN A O 1
ATOM 639 N N . HIS A 1 83 ? 23.641 64.539 154.605 1.00 58.35 94 HIS A N 1
ATOM 640 C CA . HIS A 1 83 ? 25.039 64.747 154.994 1.00 58.60 94 HIS A CA 1
ATOM 641 C C . HIS A 1 83 ? 25.980 64.390 153.854 1.00 59.03 94 HIS A C 1
ATOM 642 O O . HIS A 1 83 ? 27.064 64.945 153.746 1.00 59.09 94 HIS A O 1
ATOM 649 N N . ILE A 1 84 ? 25.572 63.445 153.016 1.00 59.40 95 ILE A N 1
ATOM 650 C CA . ILE A 1 84 ? 26.375 63.075 151.851 1.00 59.67 95 ILE A CA 1
ATOM 651 C C . ILE A 1 84 ? 26.317 64.191 150.819 1.00 60.16 95 ILE A C 1
ATOM 652 O O . ILE A 1 84 ? 27.325 64.514 150.195 1.00 60.81 95 ILE A O 1
ATOM 657 N N . HIS A 1 85 ? 25.136 64.778 150.648 1.00 60.73 96 HIS A N 1
ATOM 658 C CA . HIS A 1 85 ? 24.944 65.870 149.696 1.00 61.65 96 HIS A CA 1
ATOM 659 C C . HIS A 1 85 ? 25.686 67.172 150.078 1.00 61.59 96 HIS A C 1
ATOM 660 O O . HIS A 1 85 ? 26.099 67.935 149.193 1.00 60.86 96 HIS A O 1
ATOM 667 N N . GLU A 1 86 ? 25.843 67.433 151.373 1.00 61.34 97 GLU A N 1
ATOM 668 C CA . GLU A 1 86 ? 26.368 68.725 151.813 1.00 62.63 97 GLU A CA 1
ATOM 669 C C . GLU A 1 86 ? 27.890 68.701 152.056 1.00 63.11 97 GLU A C 1
ATOM 670 O O . GLU A 1 86 ? 28.515 69.739 152.152 1.00 63.25 97 GLU A O 1
ATOM 676 N N . ASN A 1 87 ? 28.461 67.510 152.148 1.00 64.17 98 ASN A N 1
ATOM 677 C CA . ASN A 1 87 ? 29.892 67.328 152.318 1.00 65.31 98 ASN A CA 1
ATOM 678 C C . ASN A 1 87 ? 30.506 66.775 151.032 1.00 66.07 98 ASN A C 1
ATOM 679 O O . ASN A 1 87 ? 30.227 65.629 150.630 1.00 66.19 98 ASN A O 1
ATOM 684 N N . ASN A 1 88 ? 31.326 67.598 150.381 1.00 66.41 99 ASN A N 1
ATOM 685 C CA . ASN A 1 88 ? 31.793 67.301 149.032 1.00 66.79 99 ASN A CA 1
ATOM 686 C C . ASN A 1 88 ? 32.802 66.177 148.985 1.00 66.60 99 ASN A C 1
ATOM 687 O O . ASN A 1 88 ? 32.929 65.496 147.965 1.00 65.89 99 ASN A O 1
ATOM 692 N N . PHE A 1 89 ? 33.524 65.968 150.079 1.00 66.94 100 PHE A N 1
ATOM 693 C CA . PHE A 1 89 ? 34.403 64.818 150.132 1.00 67.31 100 PHE A CA 1
ATOM 694 C C . PHE A 1 89 ? 33.541 63.537 150.107 1.00 66.73 100 PHE A C 1
ATOM 695 O O . PHE A 1 89 ? 33.947 62.542 149.537 1.00 67.00 100 PHE A O 1
ATOM 703 N N . ALA A 1 90 ? 32.346 63.576 150.697 1.00 66.40 101 ALA A N 1
ATOM 704 C CA . ALA A 1 90 ? 31.434 62.421 150.673 1.00 66.27 101 ALA A CA 1
ATOM 705 C C . ALA A 1 90 ? 30.708 62.277 149.332 1.00 66.85 101 ALA A C 1
ATOM 706 O O . ALA A 1 90 ? 30.523 61.159 148.843 1.00 65.86 101 ALA A O 1
ATOM 708 N N . TYR A 1 91 ? 30.291 63.408 148.758 1.00 67.54 102 TYR A N 1
ATOM 709 C CA . TYR A 1 91 ? 29.592 63.423 147.478 1.00 67.78 102 TYR A CA 1
ATOM 710 C C . TYR A 1 91 ? 30.516 62.990 146.370 1.00 67.56 102 TYR A C 1
ATOM 711 O O . TYR A 1 91 ? 30.160 62.155 145.545 1.00 67.04 102 TYR A O 1
ATOM 720 N N . THR A 1 92 ? 31.708 63.568 146.353 1.00 68.68 103 THR A N 1
ATOM 721 C CA . THR A 1 92 ? 32.705 63.232 145.344 1.00 68.97 103 THR A CA 1
ATOM 722 C C . THR A 1 92 ? 33.039 61.755 145.398 1.00 69.31 103 THR A C 1
ATOM 723 O O . THR A 1 92 ? 33.151 61.103 144.368 1.00 69.24 103 THR A O 1
ATOM 727 N N . PHE A 1 93 ? 33.174 61.220 146.604 1.00 70.21 104 PHE A N 1
ATOM 728 C CA . PHE A 1 93 ? 33.495 59.821 146.746 1.00 70.55 104 PHE A CA 1
ATOM 729 C C . PHE A 1 93 ? 32.370 58.928 146.185 1.00 70.84 104 PHE A C 1
ATOM 730 O O . PHE A 1 93 ? 32.626 57.898 145.566 1.00 70.23 104 PHE A O 1
ATOM 738 N N . LYS A 1 94 ? 31.125 59.330 146.406 1.00 71.24 105 LYS A N 1
ATOM 739 C CA . LYS A 1 94 ? 29.993 58.531 145.996 1.00 71.66 105 LYS A CA 1
ATOM 740 C C . LYS A 1 94 ? 29.793 58.533 144.483 1.00 70.98 105 LYS A C 1
ATOM 741 O O . LYS A 1 94 ? 29.317 57.557 143.912 1.00 69.73 105 LYS A O 1
ATOM 747 N N . ASN A 1 95 ? 30.145 59.643 143.845 1.00 71.43 106 ASN A N 1
ATOM 748 C CA . ASN A 1 95 ? 29.809 59.861 142.441 1.00 71.39 106 ASN A CA 1
ATOM 749 C C . ASN A 1 95 ? 30.996 59.778 141.483 1.00 71.57 106 ASN A C 1
ATOM 750 O O . ASN A 1 95 ? 30.809 59.902 140.273 1.00 71.74 106 ASN A O 1
ATOM 755 N N . SER A 1 96 ? 32.205 59.578 142.016 1.00 70.83 107 SER A N 1
ATOM 756 C CA . SER A 1 96 ? 33.417 59.520 141.190 1.00 69.98 107 SER A CA 1
ATOM 757 C C . SER A 1 96 ? 34.138 58.200 141.332 1.00 68.98 107 SER A C 1
ATOM 758 O O . SER A 1 96 ? 33.842 57.407 142.232 1.00 70.49 107 SER A O 1
ATOM 761 N N . LYS A 1 97 ? 35.110 57.978 140.464 1.00 66.75 108 LYS A N 1
ATOM 762 C CA . LYS A 1 97 ? 35.821 56.721 140.452 1.00 66.42 108 LYS A CA 1
ATOM 763 C C . LYS A 1 97 ? 37.033 56.698 141.361 1.00 65.14 108 LYS A C 1
ATOM 764 O O . LYS A 1 97 ? 37.859 57.608 141.347 1.00 64.71 108 LYS A O 1
ATOM 770 N N . TYR A 1 98 ? 37.106 55.647 142.176 1.00 64.14 109 TYR A N 1
ATOM 771 C CA . TYR A 1 98 ? 38.262 55.413 143.044 1.00 62.91 109 TYR A CA 1
ATOM 772 C C . TYR A 1 98 ? 39.236 54.498 142.302 1.00 61.37 109 TYR A C 1
ATOM 773 O O . TYR A 1 98 ? 38.858 53.442 141.786 1.00 60.60 109 TYR A O 1
ATOM 782 N N . HIS A 1 99 ? 40.486 54.946 142.247 1.00 60.30 110 HIS A N 1
ATOM 783 C CA . HIS A 1 99 ? 41.543 54.323 141.480 1.00 59.14 110 HIS A CA 1
ATOM 784 C C . HIS A 1 99 ? 42.377 53.364 142.326 1.00 59.44 110 HIS A C 1
ATOM 785 O O . HIS A 1 99 ? 42.785 53.707 143.438 1.00 59.47 110 HIS A O 1
ATOM 792 N N . LEU A 1 100 ? 42.614 52.159 141.789 1.00 58.83 111 LEU A N 1
ATOM 793 C CA . LEU A 1 100 ? 43.469 51.155 142.413 1.00 57.64 111 LEU A CA 1
ATOM 794 C C . LEU A 1 100 ? 44.429 50.629 141.341 1.00 57.74 111 LEU A C 1
ATOM 795 O O . LEU A 1 100 ? 44.155 50.742 140.149 1.00 57.49 111 LEU A O 1
ATOM 800 N N . SER A 1 101 ? 45.565 50.083 141.761 1.00 57.49 112 SER A N 1
ATOM 801 C CA . SER A 1 101 ? 46.461 49.401 140.842 1.00 57.51 112 SER A CA 1
ATOM 802 C C . SER A 1 101 ? 46.669 47.990 141.346 1.00 56.55 112 SER A C 1
ATOM 803 O O . SER A 1 101 ? 46.786 47.772 142.555 1.00 57.07 112 SER A O 1
ATOM 806 N N . MET A 1 102 ? 46.691 47.041 140.420 1.00 55.51 113 MET A N 1
ATOM 807 C CA . MET A 1 102 ? 46.822 45.613 140.736 1.00 55.98 113 MET A CA 1
ATOM 808 C C . MET A 1 102 ? 47.693 44.901 139.719 1.00 55.09 113 MET A C 1
ATOM 809 O O . MET A 1 102 ? 47.684 45.263 138.553 1.00 54.57 113 MET A O 1
ATOM 814 N N . GLY A 1 103 ? 48.425 43.883 140.159 1.00 55.11 114 GLY A N 1
ATOM 815 C CA . GLY A 1 103 ? 49.120 42.995 139.248 1.00 55.98 114 GLY A CA 1
ATOM 816 C C . GLY A 1 103 ? 48.102 42.105 138.562 1.00 56.96 114 GLY A C 1
ATOM 817 O O . GLY A 1 103 ? 46.982 41.952 139.050 1.00 57.64 114 GLY A O 1
ATOM 818 N N . ARG A 1 104 ? 48.485 41.511 137.439 1.00 57.96 115 ARG A N 1
ATOM 819 C CA . ARG A 1 104 ? 47.583 40.680 136.651 1.00 58.87 115 ARG A CA 1
ATOM 820 C C . ARG A 1 104 ? 47.100 39.449 137.409 1.00 58.94 115 ARG A C 1
ATOM 821 O O . ARG A 1 104 ? 45.961 39.031 137.239 1.00 59.81 115 ARG A O 1
ATOM 829 N N . TYR A 1 105 ? 47.956 38.863 138.239 1.00 58.31 116 TYR A N 1
ATOM 830 C CA . TYR A 1 105 ? 47.579 37.662 138.977 1.00 58.17 116 TYR A CA 1
ATOM 831 C C . TYR A 1 105 ? 46.578 37.936 140.128 1.00 57.37 116 TYR A C 1
ATOM 832 O O . TYR A 1 105 ? 45.554 37.279 140.227 1.00 56.70 116 TYR A O 1
ATOM 841 N N . ALA A 1 106 ? 46.895 38.891 140.999 1.00 56.47 117 ALA A N 1
ATOM 842 C CA . ALA A 1 106 ? 45.982 39.318 142.067 1.00 55.15 117 ALA A CA 1
ATOM 843 C C . ALA A 1 106 ? 44.606 39.658 141.506 1.00 54.42 117 ALA A C 1
ATOM 844 O O . ALA A 1 106 ? 43.569 39.232 142.047 1.00 53.66 117 ALA A O 1
ATOM 846 N N . PHE A 1 107 ? 44.601 40.436 140.427 1.00 53.11 118 PHE A N 1
ATOM 847 C CA . PHE A 1 107 ? 43.368 40.739 139.725 1.00 53.60 118 PHE A CA 1
ATOM 848 C C . PHE A 1 107 ? 42.626 39.447 139.362 1.00 54.23 118 PHE A C 1
ATOM 849 O O . PHE A 1 107 ? 41.459 39.279 139.7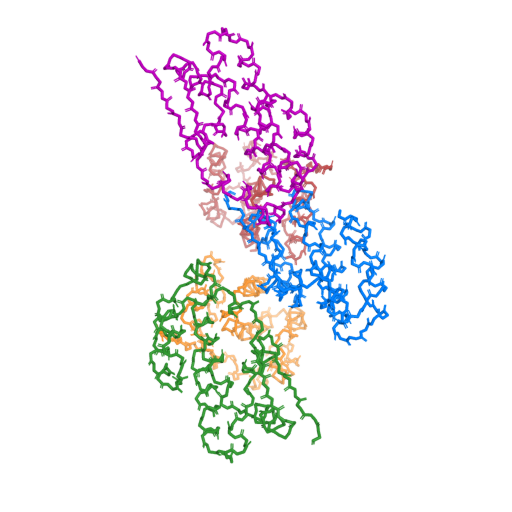05 1.00 54.03 118 PHE A O 1
ATOM 857 N N . ASP A 1 108 ? 43.300 38.540 138.666 1.00 55.64 119 ASP A N 1
ATOM 858 C CA . ASP A 1 108 ? 42.645 37.320 138.210 1.00 56.26 119 ASP A CA 1
ATOM 859 C C . ASP A 1 108 ? 42.104 36.486 139.392 1.00 56.54 119 ASP A C 1
ATOM 860 O O . ASP A 1 108 ? 40.935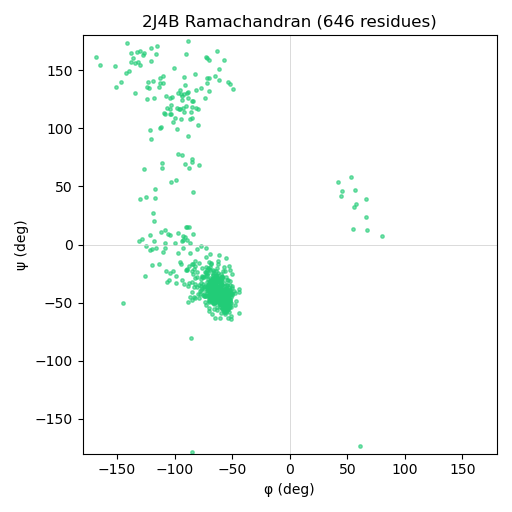 36.074 139.404 1.00 57.03 119 ASP A O 1
ATOM 865 N N . LEU A 1 109 ? 42.928 36.264 140.402 1.00 55.99 120 LEU A N 1
ATOM 866 C CA . LEU A 1 109 ? 42.446 35.601 141.606 1.00 55.35 120 LEU A CA 1
ATOM 867 C C . LEU A 1 109 ? 41.206 36.308 142.157 1.00 54.95 120 LEU A C 1
ATOM 868 O O . LEU A 1 109 ? 40.226 35.646 142.524 1.00 55.42 120 LEU A O 1
ATOM 873 N N . LEU A 1 110 ? 41.245 37.644 142.194 1.00 54.46 121 LEU A N 1
ATOM 874 C CA . LEU A 1 110 ? 40.165 38.453 142.788 1.00 53.69 121 LEU A CA 1
ATOM 875 C C . LEU A 1 110 ? 38.833 38.296 142.074 1.00 53.24 121 LEU A C 1
ATOM 876 O O . LEU A 1 110 ? 37.800 38.215 142.721 1.00 54.26 121 LEU A O 1
ATOM 881 N N . ILE A 1 111 ? 38.850 38.251 140.746 1.00 53.12 122 ILE A N 1
ATOM 882 C CA . ILE A 1 111 ? 37.600 38.196 139.971 1.00 52.99 122 ILE A CA 1
ATOM 883 C C . ILE A 1 111 ? 37.055 36.777 139.938 1.00 52.67 122 ILE A C 1
ATOM 884 O O . ILE A 1 111 ? 35.847 36.572 139.980 1.00 51.90 122 ILE A O 1
ATOM 889 N N . ASN A 1 112 ? 37.960 35.807 139.862 1.00 53.30 123 ASN A N 1
ATOM 890 C CA . ASN A 1 112 ? 37.603 34.402 140.009 1.00 53.58 123 ASN A CA 1
ATOM 891 C C . ASN A 1 112 ? 36.868 34.204 141.326 1.00 54.33 123 ASN A C 1
ATOM 892 O 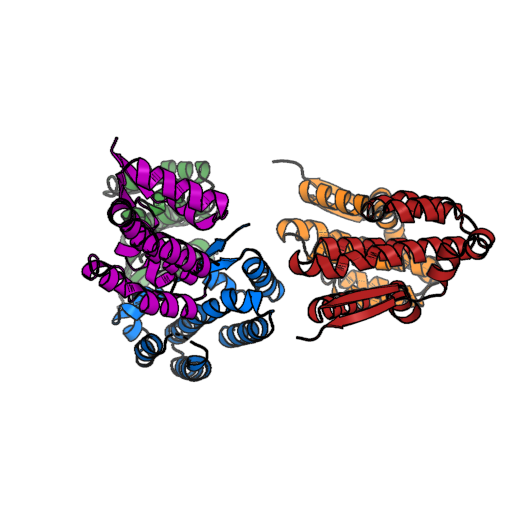O . ASN A 1 112 ? 35.818 33.575 141.382 1.00 54.39 123 ASN A O 1
ATOM 897 N N . PHE A 1 113 ? 37.410 34.760 142.398 1.00 56.13 124 PHE A N 1
ATOM 898 C CA . PHE A 1 113 ? 36.773 34.622 143.717 1.00 56.74 124 PHE A CA 1
ATOM 899 C C . PHE A 1 113 ? 35.370 35.241 143.767 1.00 57.33 124 PHE A C 1
ATOM 900 O O . PHE A 1 113 ? 34.424 34.625 144.260 1.00 56.89 124 PHE A O 1
ATOM 908 N N . LEU A 1 114 ? 35.235 36.463 143.262 1.00 58.55 125 LEU A N 1
ATOM 909 C CA . LEU A 1 114 ? 33.926 37.140 143.254 1.00 59.51 125 LEU A CA 1
ATOM 910 C C . LEU A 1 114 ? 32.898 36.451 142.341 1.00 59.95 125 LEU A C 1
ATOM 911 O O . LEU A 1 114 ? 31.728 36.336 142.693 1.00 59.20 125 LEU A O 1
ATOM 916 N N . GLU A 1 115 ? 33.337 35.991 141.176 1.00 61.73 126 GLU A N 1
ATOM 917 C CA . GLU A 1 115 ? 32.456 35.242 140.253 1.00 63.05 126 GLU A CA 1
ATOM 918 C C . GLU A 1 115 ? 32.093 33.841 140.739 1.00 63.57 126 GLU A C 1
ATOM 919 O O . GLU A 1 115 ? 30.985 33.353 140.494 1.00 64.01 126 GLU A O 1
ATOM 925 N N . GLU A 1 116 ? 33.029 33.174 141.403 1.00 64.13 127 GLU A N 1
ATOM 926 C CA . GLU A 1 116 ? 32.774 31.819 141.876 1.00 64.35 127 GLU A CA 1
ATOM 927 C C . GLU A 1 116 ? 31.817 31.821 143.065 1.00 64.03 127 GLU A C 1
ATOM 928 O O . GLU A 1 116 ? 31.141 30.831 143.332 1.00 63.61 127 GLU A O 1
ATOM 934 N N . ARG A 1 117 ? 31.766 32.942 143.775 1.00 63.93 128 ARG A N 1
ATOM 935 C CA . ARG A 1 117 ? 30.921 33.070 144.947 1.00 64.21 128 ARG A CA 1
ATOM 936 C C . ARG A 1 117 ? 29.741 33.984 144.683 1.00 63.17 128 ARG A C 1
ATOM 937 O O . ARG A 1 117 ? 29.064 34.403 145.608 1.00 62.52 128 ARG A O 1
ATOM 945 N N . ASN A 1 118 ? 29.506 34.312 143.422 1.00 63.01 129 ASN A N 1
ATOM 946 C CA . ASN A 1 118 ? 28.416 35.204 143.067 1.00 63.59 129 ASN A CA 1
ATOM 947 C C . ASN A 1 118 ? 28.303 36.389 144.039 1.00 63.54 129 ASN A C 1
ATOM 948 O O . ASN A 1 118 ? 27.242 36.627 144.626 1.00 64.11 129 ASN A O 1
ATOM 953 N N . LEU A 1 119 ? 29.403 37.117 144.223 1.00 62.59 130 LEU A N 1
ATOM 954 C CA . LEU A 1 119 ? 29.394 38.318 145.050 1.00 61.39 130 LEU A CA 1
ATOM 955 C C . LEU A 1 119 ? 28.985 39.481 144.154 1.00 60.65 130 LEU A C 1
ATOM 956 O O . LEU A 1 119 ? 29.748 40.407 143.893 1.00 59.66 130 LEU A O 1
ATOM 961 N N . THR A 1 120 ? 27.740 39.396 143.703 1.00 60.47 131 THR A N 1
ATOM 962 C CA . THR A 1 120 ? 27.180 40.235 142.659 1.00 60.09 131 THR A CA 1
ATOM 963 C C . THR A 1 120 ? 27.228 41.734 143.005 1.00 59.56 131 THR A C 1
ATOM 964 O O . THR A 1 120 ? 27.361 42.603 142.129 1.00 59.57 131 THR A O 1
ATOM 968 N N . TYR A 1 121 ? 27.150 42.045 144.289 1.00 59.14 132 TYR A N 1
ATOM 969 C CA . TYR A 1 121 ? 27.181 43.435 144.725 1.00 57.74 132 TYR A CA 1
ATOM 970 C C . TYR A 1 121 ? 28.592 44.017 144.621 1.00 57.73 132 TYR A C 1
ATOM 971 O O . TYR A 1 121 ? 28.755 45.182 144.259 1.00 57.33 132 TYR A O 1
ATOM 980 N N . ILE A 1 122 ? 29.611 43.219 144.951 1.00 57.56 133 ILE A N 1
ATOM 981 C CA . ILE A 1 122 ? 30.993 43.709 144.936 1.00 57.13 133 ILE A CA 1
ATOM 982 C C . ILE A 1 122 ? 31.458 43.945 143.506 1.00 57.15 133 ILE A C 1
ATOM 983 O O . ILE A 1 122 ? 32.191 44.890 143.250 1.00 56.98 133 ILE A O 1
ATOM 988 N N . LEU A 1 123 ? 31.023 43.082 142.581 1.00 57.34 134 LEU A N 1
ATOM 989 C CA . LEU A 1 123 ? 31.335 43.221 141.145 1.00 56.76 134 LEU A CA 1
ATOM 990 C C . LEU A 1 123 ? 30.680 44.459 140.563 1.00 56.66 134 LEU A C 1
ATOM 991 O O . LEU A 1 123 ? 31.216 45.083 139.671 1.00 55.51 134 LEU A O 1
ATOM 996 N N . LYS A 1 124 ? 29.492 44.794 141.058 1.00 58.39 135 LYS A N 1
ATOM 997 C CA . LYS A 1 124 ? 28.809 45.995 140.615 1.00 58.40 135 LYS A CA 1
ATOM 998 C C . LYS A 1 124 ? 29.649 47.173 141.013 1.00 57.59 135 LYS A C 1
ATOM 999 O O . LYS A 1 124 ? 29.945 48.037 140.192 1.00 58.18 135 LYS A O 1
ATOM 1005 N N . ILE A 1 125 ? 30.082 47.183 142.265 1.00 57.03 136 ILE A N 1
ATOM 1006 C CA . ILE A 1 125 ? 30.913 48.267 142.761 1.00 56.97 136 ILE A CA 1
ATOM 1007 C C . ILE A 1 125 ? 32.185 48.426 141.920 1.00 56.51 136 ILE A C 1
ATOM 1008 O O . ILE A 1 125 ? 32.545 49.539 141.558 1.00 56.31 136 ILE A O 1
ATOM 1013 N N . LEU A 1 126 ? 32.850 47.318 141.605 1.00 56.32 137 LEU A N 1
ATOM 1014 C CA . LEU A 1 126 ? 34.071 47.363 140.796 1.00 56.21 137 LEU A CA 1
ATOM 1015 C C . LEU A 1 126 ? 33.801 48.046 139.481 1.00 55.63 137 LEU A C 1
ATOM 1016 O O . LEU A 1 126 ? 34.513 48.966 139.114 1.00 54.17 137 LEU A O 1
ATOM 1021 N N . ASN A 1 127 ? 32.778 47.565 138.770 1.00 55.71 138 ASN A N 1
ATOM 1022 C CA . ASN A 1 127 ? 32.450 48.068 137.422 1.00 55.68 138 ASN A CA 1
ATOM 1023 C C . ASN A 1 127 ? 32.040 49.540 137.421 1.00 55.78 138 ASN A C 1
ATOM 1024 O O . ASN A 1 127 ? 32.527 50.307 136.611 1.00 56.80 138 ASN A O 1
ATOM 1029 N N . GLN A 1 128 ? 31.154 49.915 138.340 1.00 56.67 139 GLN A N 1
ATOM 1030 C CA . GLN A 1 128 ? 30.594 51.267 138.428 1.00 57.08 139 GLN A CA 1
ATOM 1031 C C . GLN A 1 128 ? 31.466 52.299 139.160 1.00 56.89 139 GLN A C 1
ATOM 1032 O O . GLN A 1 128 ? 31.457 53.467 138.815 1.00 55.21 139 GLN A O 1
ATOM 1038 N N . HIS A 1 129 ? 32.197 51.872 140.181 1.00 58.00 140 HIS A N 1
ATOM 1039 C CA . HIS A 1 129 ? 32.817 52.817 141.090 1.00 58.50 140 HIS A CA 1
ATOM 1040 C C . HIS A 1 129 ? 34.334 52.745 141.157 1.00 58.46 140 HIS A C 1
ATOM 1041 O O . HIS A 1 129 ? 34.963 53.706 141.610 1.00 59.59 140 HIS A O 1
ATOM 1048 N N . LEU A 1 130 ? 34.925 51.645 140.692 1.00 56.86 141 LEU A N 1
ATOM 1049 C CA . LEU A 1 130 ? 36.355 51.464 140.827 1.00 56.84 141 LEU A CA 1
ATOM 1050 C C . LEU A 1 130 ? 37.059 51.501 139.495 1.00 56.72 141 LEU A C 1
ATOM 1051 O O . LEU A 1 130 ? 36.562 51.011 138.504 1.00 56.75 141 LEU A O 1
ATOM 1056 N N . ASP A 1 131 ? 38.245 52.088 139.498 1.00 57.09 142 ASP A N 1
ATOM 1057 C CA . ASP A 1 131 ? 39.007 52.248 138.296 1.00 57.11 142 ASP A CA 1
ATOM 1058 C C . ASP A 1 131 ? 40.323 51.527 138.478 1.00 57.48 142 ASP A C 1
ATOM 1059 O O . ASP A 1 131 ? 41.294 52.117 138.972 1.00 57.92 142 ASP A O 1
ATOM 1064 N N . ILE A 1 132 ? 40.349 50.244 138.096 1.00 56.28 143 ILE A N 1
ATOM 1065 C CA . ILE A 1 132 ? 41.487 49.372 138.379 1.00 55.02 143 ILE A CA 1
ATOM 1066 C C . ILE A 1 132 ? 42.436 49.303 137.172 1.00 54.18 143 ILE A C 1
ATOM 1067 O O . ILE A 1 132 ? 42.054 48.844 136.108 1.00 53.87 143 ILE A O 1
ATOM 1072 N N . LYS A 1 133 ? 43.666 49.778 137.352 1.00 52.90 144 LYS A N 1
ATOM 1073 C CA . LYS A 1 133 ? 44.720 49.577 136.381 1.00 52.40 144 LYS A CA 1
ATOM 1074 C C . LYS A 1 133 ? 45.421 48.244 136.601 1.00 51.97 144 LYS A C 1
ATOM 1075 O O . LYS A 1 133 ? 46.105 48.060 137.612 1.00 51.41 144 LYS A O 1
ATOM 1081 N N . VAL A 1 134 ? 45.276 47.322 135.647 1.00 51.88 145 VAL A N 1
ATOM 1082 C CA . VAL A 1 134 ? 45.834 45.968 135.792 1.00 51.71 145 VAL A CA 1
ATOM 1083 C C . VAL A 1 134 ? 47.202 45.929 135.129 1.00 52.30 145 VAL A C 1
ATOM 1084 O O . VAL A 1 134 ? 47.302 46.005 133.907 1.00 52.57 145 VAL A O 1
ATOM 1088 N N . TYR A 1 135 ? 48.258 45.860 135.942 1.00 53.78 146 TYR A N 1
ATOM 1089 C CA . TYR A 1 135 ? 49.621 45.821 135.422 1.00 54.21 146 TYR A CA 1
ATOM 1090 C C . TYR A 1 135 ? 49.872 44.455 134.839 1.00 55.55 146 TYR A C 1
ATOM 1091 O O . TYR A 1 135 ? 49.693 43.450 135.531 1.00 55.09 146 TYR A O 1
ATOM 1100 N N . VAL A 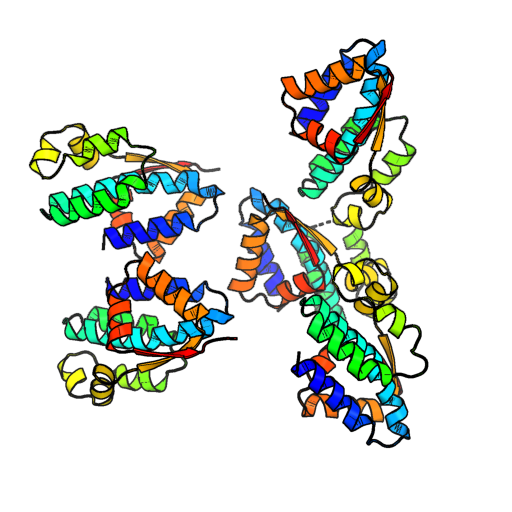1 136 ? 50.306 44.430 133.575 1.00 56.64 147 VAL A N 1
ATOM 1101 C CA . VAL A 1 136 ? 50.514 43.180 132.847 1.00 57.67 147 VAL A CA 1
ATOM 1102 C C . VAL A 1 136 ? 51.981 42.965 132.539 1.00 58.65 147 VAL A C 1
ATOM 1103 O O . VAL A 1 136 ? 52.674 43.887 132.091 1.00 59.12 147 VAL A O 1
ATOM 1107 N N . GLY A 1 137 ? 52.452 41.744 132.762 1.00 60.14 148 GLY A N 1
ATOM 1108 C CA . GLY A 1 137 ? 53.819 41.365 132.371 1.00 61.10 148 GLY A CA 1
ATOM 1109 C C . GLY A 1 137 ? 54.466 40.452 133.395 1.00 62.12 148 GLY A C 1
ATOM 1110 O O . GLY A 1 137 ? 53.816 40.086 134.384 1.00 63.20 148 GLY A O 1
ATOM 1111 N N . ASP B 1 6 ? 35.912 3.265 136.105 1.00 69.47 17 ASP B N 1
ATOM 1112 C CA . ASP B 1 6 ? 36.173 4.677 136.506 1.00 69.06 17 ASP B CA 1
ATOM 1113 C C . ASP B 1 6 ? 36.461 5.573 135.303 1.00 68.37 17 ASP B C 1
ATOM 1114 O O . ASP B 1 6 ? 36.302 6.779 135.392 1.00 68.42 17 ASP B O 1
ATOM 1119 N N . GLN B 1 7 ? 36.872 4.988 134.178 1.00 67.98 18 GLN B N 1
ATOM 1120 C CA . GLN B 1 7 ? 37.198 5.778 132.980 1.00 67.15 18 GLN B CA 1
ATOM 1121 C C . GLN B 1 7 ? 35.992 6.478 132.360 1.00 66.01 18 GLN B C 1
ATOM 1122 O O . GLN B 1 7 ? 36.145 7.479 131.657 1.00 66.72 18 GLN B O 1
ATOM 1128 N N . MET B 1 8 ? 34.795 5.958 132.594 1.00 64.60 19 MET B N 1
ATOM 1129 C CA . MET B 1 8 ? 33.591 6.663 132.149 1.00 63.22 19 MET B CA 1
ATOM 1130 C C . MET B 1 8 ? 33.296 7.771 133.135 1.00 62.47 19 MET B C 1
ATOM 1131 O O . MET B 1 8 ? 33.016 8.904 132.738 1.00 62.36 19 MET B O 1
ATOM 1136 N N . GLU B 1 9 ? 33.366 7.448 134.427 1.00 61.74 20 GLU B N 1
ATOM 1137 C CA . GLU B 1 9 ? 33.099 8.446 135.451 1.00 61.30 20 GLU B CA 1
ATOM 1138 C C . GLU B 1 9 ? 34.166 9.554 135.494 1.00 59.77 20 GLU B C 1
ATOM 1139 O O . GLU B 1 9 ? 33.814 10.731 135.555 1.00 59.69 20 GLU B O 1
ATOM 1145 N N . THR B 1 10 ? 35.447 9.211 135.423 1.00 58.13 21 THR B N 1
ATOM 1146 C CA . THR B 1 10 ? 36.476 10.262 135.413 1.00 58.34 21 THR B CA 1
ATOM 1147 C C . THR B 1 10 ? 36.417 11.132 134.134 1.00 57.87 21 THR B C 1
ATOM 1148 O O . THR B 1 10 ? 36.773 12.318 134.165 1.00 58.37 21 THR B O 1
ATOM 1152 N N . SER B 1 11 ? 35.963 10.556 133.024 1.00 56.65 22 SER B N 1
ATOM 1153 C CA . SER B 1 11 ? 35.725 11.336 131.807 1.00 56.18 22 SER B CA 1
ATOM 1154 C C . SER B 1 11 ? 34.642 12.381 132.054 1.00 55.56 22 SER B C 1
ATOM 1155 O O . SER B 1 11 ? 34.801 13.553 131.705 1.00 55.15 22 SER B O 1
ATOM 1158 N N . TYR B 1 12 ? 33.531 11.930 132.638 1.00 54.84 23 TYR B N 1
ATOM 1159 C CA . TYR B 1 12 ? 32.386 12.788 132.943 1.00 54.54 23 TYR B CA 1
ATOM 1160 C C . TYR B 1 12 ? 32.845 13.966 133.774 1.00 54.63 23 TYR B C 1
ATOM 1161 O O . TYR B 1 12 ? 32.539 15.106 133.435 1.00 53.89 23 TYR B O 1
ATOM 1170 N N . VAL B 1 13 ? 33.581 13.661 134.857 1.00 54.21 24 VAL B N 1
ATOM 1171 C CA . VAL B 1 13 ? 34.177 14.665 135.733 1.00 54.09 24 VAL B CA 1
ATOM 1172 C C . VAL B 1 13 ? 35.163 15.611 135.027 1.00 53.53 24 VAL B C 1
ATOM 1173 O O . VAL B 1 13 ? 35.177 16.791 135.303 1.00 53.08 24 VAL B O 1
ATOM 1177 N N . SER B 1 14 ? 36.001 15.090 134.143 1.00 53.84 25 SER B N 1
ATOM 1178 C CA . SER B 1 14 ? 36.933 15.942 133.398 1.00 54.32 25 SER B CA 1
ATOM 1179 C C . SER B 1 14 ? 36.202 16.920 132.442 1.00 55.18 25 SER B C 1
ATOM 1180 O O . SER B 1 14 ? 36.570 18.096 132.336 1.00 55.95 25 SER B O 1
ATOM 1183 N N . LEU B 1 15 ? 35.161 16.442 131.764 1.00 55.13 26 LEU B N 1
ATOM 1184 C CA . LEU B 1 15 ? 34.329 17.309 130.938 1.00 54.83 26 LEU B CA 1
ATOM 1185 C C . LEU B 1 15 ? 33.551 18.283 131.796 1.00 54.29 26 LEU B C 1
ATOM 1186 O O . LEU B 1 15 ? 33.453 19.457 131.468 1.00 54.53 26 LEU B O 1
ATOM 1191 N N . LYS B 1 16 ? 33.006 17.790 132.899 1.00 54.58 27 LYS B N 1
ATOM 1192 C CA . LYS B 1 16 ? 32.144 18.584 133.767 1.00 54.63 27 LYS B CA 1
ATOM 1193 C C . LYS B 1 16 ? 32.921 19.743 134.360 1.00 54.61 27 LYS B C 1
ATOM 1194 O O . LYS B 1 16 ? 32.435 20.870 134.408 1.00 54.69 27 LYS B O 1
ATOM 1200 N N . THR B 1 17 ? 34.128 19.445 134.828 1.00 53.43 28 THR B N 1
ATOM 1201 C CA . THR B 1 17 ? 34.984 20.450 135.394 1.00 53.32 28 THR B CA 1
ATOM 1202 C C . THR B 1 17 ? 35.333 21.508 134.350 1.00 53.00 28 THR B C 1
ATOM 1203 O O . THR B 1 17 ? 35.454 22.698 134.659 1.00 52.23 28 THR B O 1
ATOM 1207 N N . TRP B 1 18 ? 35.516 21.054 133.119 1.00 52.50 29 TRP B N 1
ATOM 1208 C CA . TRP B 1 18 ? 35.934 21.934 132.047 1.00 52.66 29 TRP B CA 1
ATOM 1209 C C . TRP B 1 18 ? 34.769 22.831 131.635 1.00 52.33 29 TRP B C 1
ATOM 1210 O O . TRP B 1 18 ? 34.925 24.024 131.468 1.00 50.72 29 TRP B O 1
ATOM 1221 N N . ILE B 1 19 ? 33.587 22.251 131.509 1.00 53.66 30 ILE B N 1
ATOM 1222 C CA . ILE B 1 19 ? 32.405 23.041 131.189 1.00 54.01 30 ILE B CA 1
ATOM 1223 C C . ILE B 1 19 ? 32.183 24.137 132.225 1.00 54.67 30 ILE B C 1
ATOM 1224 O O . ILE B 1 19 ? 32.017 25.294 131.861 1.00 55.09 30 ILE B O 1
ATOM 1229 N N . GLU B 1 20 ? 32.213 23.765 133.506 1.00 54.97 31 GLU B N 1
ATOM 1230 C CA . GLU B 1 20 ? 31.924 24.676 134.612 1.00 55.10 31 GLU B CA 1
ATOM 1231 C C . GLU B 1 20 ? 32.841 25.890 134.683 1.00 55.38 31 GLU B C 1
ATOM 1232 O O . GLU B 1 20 ? 32.446 26.941 135.187 1.00 54.73 31 GLU B O 1
ATOM 1238 N N . ASP B 1 21 ? 34.059 25.738 134.167 1.00 55.66 32 ASP B N 1
ATOM 1239 C CA . ASP B 1 21 ? 35.055 26.804 134.143 1.00 54.91 32 ASP B CA 1
ATOM 1240 C C . ASP B 1 21 ? 35.049 27.629 132.844 1.00 53.34 32 ASP B C 1
ATOM 1241 O O . ASP B 1 21 ? 35.865 28.532 132.662 1.00 52.62 32 ASP B O 1
ATOM 1246 N N . SER B 1 22 ? 34.118 27.357 131.946 1.00 52.34 33 SER B N 1
ATOM 1247 C CA . SER B 1 22 ? 34.055 28.146 130.710 1.00 52.20 33 SER B CA 1
ATOM 1248 C C . SER B 1 22 ? 33.154 29.392 130.801 1.00 51.06 33 SER B C 1
ATOM 1249 O O . SER B 1 22 ? 32.347 29.527 131.707 1.00 50.44 33 SER B O 1
ATOM 1252 N N . LEU B 1 23 ? 33.308 30.303 129.847 1.00 50.80 34 LEU B N 1
ATOM 1253 C CA . LEU B 1 23 ? 32.454 31.485 129.754 1.00 50.82 34 LEU B CA 1
ATOM 1254 C C . LEU B 1 23 ? 30.983 31.095 129.779 1.00 51.22 34 LEU B C 1
ATOM 1255 O O . LEU B 1 23 ? 30.585 30.114 129.141 1.00 50.82 34 LEU B O 1
ATOM 1260 N N . ASP B 1 24 ? 30.171 31.853 130.514 1.00 52.46 35 ASP B N 1
ATOM 1261 C CA . ASP B 1 24 ? 28.745 31.525 130.646 1.00 54.00 35 ASP B CA 1
ATOM 1262 C C . ASP B 1 24 ? 28.112 31.318 129.269 1.00 54.24 35 ASP B C 1
ATOM 1263 O O . ASP B 1 24 ? 27.351 30.377 129.068 1.00 54.58 35 ASP B O 1
ATOM 1268 N N . LEU B 1 25 ? 28.470 32.181 128.324 1.00 54.76 36 LEU B N 1
ATOM 1269 C CA . LEU B 1 25 ? 27.926 32.158 126.970 1.00 55.11 36 LEU B CA 1
ATOM 1270 C C . LEU B 1 25 ? 28.088 30.808 126.293 1.00 55.61 36 LEU B C 1
ATOM 1271 O O . LEU B 1 25 ? 27.229 30.403 125.498 1.00 57.20 36 LEU B O 1
ATOM 1276 N N . PHE B 1 26 ? 29.195 30.130 126.578 1.00 54.20 37 PHE B N 1
ATOM 1277 C CA . PHE B 1 26 ? 29.448 28.816 126.006 1.00 54.33 37 PHE B CA 1
ATOM 1278 C C . PHE B 1 26 ? 28.923 27.688 126.925 1.00 53.84 37 PHE B C 1
ATOM 1279 O O . PHE B 1 26 ? 28.434 26.675 126.458 1.00 52.20 37 PHE B O 1
ATOM 1287 N N . LYS B 1 27 ? 28.988 27.916 128.230 1.00 54.31 38 LYS B N 1
ATOM 1288 C CA . LYS B 1 27 ? 28.515 26.966 129.222 1.00 54.63 38 LYS B CA 1
ATOM 1289 C C . LYS B 1 27 ? 27.038 26.590 129.045 1.00 53.73 38 LYS B C 1
ATOM 1290 O O . LYS B 1 27 ? 26.670 25.431 129.217 1.00 51.87 38 LYS B O 1
ATOM 1296 N N . ASN B 1 28 ? 26.201 27.561 128.703 1.00 54.33 39 ASN B N 1
ATOM 1297 C CA . ASN B 1 28 ? 24.786 27.283 128.375 1.00 55.08 39 ASN B CA 1
ATOM 1298 C C . ASN B 1 28 ? 24.569 26.221 127.306 1.00 54.16 39 ASN B C 1
ATOM 1299 O O . ASN B 1 28 ? 23.625 25.438 127.384 1.00 53.40 39 ASN B O 1
ATOM 1304 N N . ASP B 1 29 ? 25.420 26.227 126.288 1.00 53.83 40 ASP B N 1
ATOM 1305 C CA . ASP B 1 29 ? 25.294 25.288 125.182 1.00 53.49 40 ASP B CA 1
ATOM 1306 C C . ASP B 1 29 ? 25.968 23.982 125.555 1.00 53.42 40 ASP B C 1
ATOM 1307 O O . ASP B 1 29 ? 25.612 22.903 125.037 1.00 52.93 40 ASP B O 1
ATOM 1312 N N . LEU B 1 30 ? 26.932 24.077 126.469 1.00 52.82 41 LEU B N 1
ATOM 1313 C CA . LEU B 1 30 ? 27.698 22.915 126.869 1.00 53.21 41 LEU B CA 1
ATOM 1314 C C . LEU B 1 30 ? 27.043 22.076 127.962 1.00 53.07 41 LEU B C 1
ATOM 1315 O O . LEU B 1 30 ? 27.100 20.858 127.905 1.00 52.71 41 LEU B O 1
ATOM 1320 N N . LEU B 1 31 ? 26.439 22.708 128.964 1.00 54.25 42 LEU B N 1
ATOM 1321 C CA . LEU B 1 31 ? 25.857 21.955 130.097 1.00 54.85 42 LEU B CA 1
ATOM 1322 C C . LEU B 1 31 ? 24.867 20.844 129.664 1.00 55.05 42 LEU B C 1
ATOM 1323 O O . LEU B 1 31 ? 24.901 19.735 130.213 1.00 55.70 42 LEU B O 1
ATOM 1328 N N . PRO B 1 32 ? 23.956 21.151 128.724 1.00 54.66 43 PRO B N 1
ATOM 1329 C CA . PRO B 1 32 ? 23.001 20.144 128.240 1.00 55.10 43 PRO B CA 1
ATOM 1330 C C . PRO B 1 32 ? 23.613 18.799 127.812 1.00 55.76 43 PRO B C 1
ATOM 1331 O O . PRO B 1 32 ? 22.940 17.775 127.861 1.00 55.54 43 PRO B O 1
ATOM 1335 N N . LEU B 1 33 ? 24.876 18.794 127.419 1.00 56.53 44 LEU B N 1
ATOM 1336 C CA . LEU B 1 33 ? 25.532 17.561 127.027 1.00 56.59 44 LEU B CA 1
ATOM 1337 C C . LEU B 1 33 ? 25.722 16.621 128.208 1.00 56.86 44 LEU B C 1
ATOM 1338 O O . LEU B 1 33 ? 25.689 15.402 128.031 1.00 58.51 44 LEU B O 1
ATOM 1343 N N . LEU B 1 34 ? 25.909 17.163 129.412 1.00 55.43 45 LEU B N 1
ATOM 1344 C CA . LEU B 1 34 ? 26.145 16.329 130.578 1.00 54.67 45 LEU B CA 1
ATOM 1345 C C . LEU B 1 34 ? 24.987 15.378 130.911 1.00 55.32 45 LEU B C 1
ATOM 1346 O O . LEU B 1 34 ? 25.205 14.311 131.497 1.00 56.33 45 LEU B O 1
ATOM 1351 N N . TYR B 1 35 ? 23.759 15.745 130.577 1.00 54.22 46 TYR B N 1
ATOM 1352 C CA . TYR B 1 35 ? 22.663 14.880 130.928 1.00 54.34 46 TYR B CA 1
ATOM 1353 C C . TYR B 1 35 ? 22.697 13.554 130.150 1.00 54.22 46 TYR B C 1
ATOM 1354 O O . TYR B 1 35 ? 22.799 12.491 130.764 1.00 54.61 46 TYR B O 1
ATOM 1363 N N . PRO B 1 36 ? 22.638 13.608 128.812 1.00 53.48 47 PRO B N 1
ATOM 1364 C CA . PRO B 1 36 ? 22.676 12.385 128.023 1.00 53.50 47 PRO B CA 1
ATOM 1365 C C . PRO B 1 36 ? 23.894 11.496 128.303 1.00 53.32 47 PRO B C 1
ATOM 1366 O O . PRO B 1 36 ? 23.779 10.278 128.330 1.00 53.79 47 PRO B O 1
ATOM 1370 N N . LEU B 1 37 ? 25.043 12.108 128.532 1.00 53.79 48 LEU B N 1
ATOM 1371 C CA . LEU B 1 37 ? 26.255 11.375 128.868 1.00 53.76 48 LEU B CA 1
ATOM 1372 C C . LEU B 1 37 ? 26.071 10.663 130.207 1.00 54.63 48 LEU B C 1
ATOM 1373 O O . LEU B 1 37 ? 26.500 9.522 130.371 1.00 56.08 48 LEU B O 1
ATOM 1378 N N . PHE B 1 38 ? 25.418 11.350 131.144 1.00 54.41 49 PHE B N 1
ATOM 1379 C CA . PHE B 1 38 ? 25.130 10.853 132.479 1.00 54.09 49 PHE B CA 1
ATOM 1380 C C . PHE B 1 38 ? 24.304 9.558 132.463 1.00 54.09 49 PHE B C 1
ATOM 1381 O O . PHE B 1 38 ? 24.659 8.568 133.124 1.00 52.97 49 PHE B O 1
ATOM 1389 N N . ILE B 1 39 ? 23.195 9.580 131.728 1.00 53.68 50 ILE B N 1
ATOM 1390 C CA . ILE B 1 39 ? 22.347 8.401 131.580 1.00 54.04 50 ILE B CA 1
ATOM 1391 C C . ILE B 1 39 ? 23.134 7.283 130.873 1.00 54.27 50 ILE B C 1
ATOM 1392 O O . ILE B 1 39 ? 23.073 6.121 131.247 1.00 53.04 50 ILE B O 1
ATOM 1397 N N . HIS B 1 40 ? 23.933 7.646 129.882 1.00 55.37 51 HIS B N 1
ATOM 1398 C CA . HIS B 1 40 ? 24.644 6.635 129.110 1.00 54.71 51 HIS B CA 1
ATOM 1399 C C . HIS B 1 40 ? 25.652 5.913 129.971 1.00 53.64 51 HIS B C 1
ATOM 1400 O O . HIS B 1 40 ? 25.768 4.691 129.919 1.00 53.89 51 HIS B O 1
ATOM 1407 N N . ILE B 1 41 ? 26.373 6.669 130.779 1.00 53.31 52 ILE B N 1
ATOM 1408 C CA . ILE B 1 41 ? 27.361 6.087 131.682 1.00 52.75 52 ILE B CA 1
ATOM 1409 C C . ILE B 1 41 ? 26.680 5.185 132.699 1.00 51.91 52 ILE B C 1
ATOM 1410 O O . ILE B 1 41 ? 27.181 4.112 133.012 1.00 51.66 52 ILE B O 1
ATOM 1415 N N . TYR B 1 42 ? 25.536 5.639 133.214 1.00 51.62 53 TYR B N 1
ATOM 1416 C CA . TYR B 1 42 ? 24.750 4.884 134.187 1.00 51.50 53 TYR B CA 1
ATOM 1417 C C . TYR B 1 42 ? 24.420 3.491 133.635 1.00 52.72 53 TYR B C 1
ATOM 1418 O O . TYR B 1 42 ? 24.679 2.456 134.300 1.00 51.80 53 TYR B O 1
ATOM 1427 N N . PHE B 1 43 ? 23.877 3.477 132.411 1.00 51.45 54 PHE B N 1
ATOM 1428 C CA . PHE B 1 43 ? 23.472 2.231 131.760 1.00 50.78 54 PHE B CA 1
ATOM 1429 C C . PHE B 1 43 ? 24.649 1.338 131.447 1.00 49.83 54 PHE B C 1
ATOM 1430 O O . PHE B 1 43 ? 24.545 0.124 131.532 1.00 48.74 54 PHE B O 1
ATOM 1438 N N . ASP B 1 44 ? 25.759 1.938 131.038 1.00 50.81 55 ASP B N 1
ATOM 1439 C CA . ASP B 1 44 ? 26.939 1.159 130.666 1.00 50.82 55 ASP B CA 1
ATOM 1440 C C . ASP B 1 44 ? 27.491 0.461 131.913 1.00 50.73 55 ASP B C 1
ATOM 1441 O O . ASP B 1 44 ? 27.803 -0.732 131.861 1.00 52.45 55 ASP B O 1
ATOM 1446 N N . LEU B 1 45 ? 27.558 1.160 133.050 1.00 50.76 56 LEU B N 1
ATOM 1447 C CA . LEU B 1 45 ? 28.041 0.531 134.303 1.00 50.27 56 LEU B CA 1
ATOM 1448 C C . LEU B 1 45 ? 27.150 -0.631 134.710 1.00 50.28 56 LEU B C 1
ATOM 1449 O O . LEU B 1 45 ? 27.637 -1.710 135.036 1.00 51.18 56 LEU B O 1
ATOM 1454 N N . ILE B 1 46 ? 25.842 -0.410 134.682 1.00 50.36 57 ILE B N 1
ATOM 1455 C CA . ILE B 1 46 ? 24.883 -1.477 134.859 1.00 50.30 57 ILE B CA 1
ATOM 1456 C C . ILE B 1 46 ? 25.082 -2.605 133.852 1.00 51.22 57 ILE B C 1
ATOM 1457 O O . ILE B 1 46 ? 25.128 -3.779 134.242 1.00 50.24 57 ILE B O 1
ATOM 1462 N N . GLN B 1 47 ? 25.224 -2.269 132.567 1.00 53.00 58 GLN B N 1
ATOM 1463 C CA . GLN B 1 47 ? 25.420 -3.313 131.543 1.00 54.85 58 GLN B CA 1
ATOM 1464 C C . GLN B 1 47 ? 26.736 -4.086 131.753 1.00 54.92 58 GLN B C 1
ATOM 1465 O O . GLN B 1 47 ? 26.846 -5.232 131.355 1.00 53.25 58 GLN B O 1
ATOM 1471 N N . GLN B 1 48 ? 27.721 -3.444 132.382 1.00 55.73 59 GLN B N 1
ATOM 1472 C CA . GLN B 1 48 ? 28.983 -4.104 132.747 1.00 56.49 59 GLN B CA 1
ATOM 1473 C C . GLN B 1 48 ? 28.932 -4.743 134.147 1.00 55.74 59 GLN B C 1
ATOM 1474 O O . GLN B 1 48 ? 29.964 -5.065 134.710 1.00 55.64 59 GLN B O 1
ATOM 1480 N N . ASN B 1 49 ? 27.740 -4.910 134.706 1.00 55.38 60 ASN B N 1
ATOM 1481 C CA . ASN B 1 49 ? 27.574 -5.569 136.006 1.00 56.24 60 ASN B CA 1
ATOM 1482 C C . ASN B 1 49 ? 28.380 -4.911 137.125 1.00 57.08 60 ASN B C 1
ATOM 1483 O O . ASN B 1 49 ? 29.099 -5.578 137.900 1.00 56.22 60 ASN B O 1
ATOM 1488 N N . LYS B 1 50 ? 28.260 -3.585 137.165 1.00 57.88 61 LYS B N 1
ATOM 1489 C CA . LYS B 1 50 ? 28.846 -2.745 138.201 1.00 58.27 61 LYS B CA 1
ATOM 1490 C C . LYS B 1 50 ? 27.712 -1.896 138.766 1.00 58.66 61 LYS B C 1
ATOM 1491 O O . LYS B 1 50 ? 27.670 -0.662 138.590 1.00 57.47 61 LYS B O 1
ATOM 1497 N N . THR B 1 51 ? 26.760 -2.565 139.402 1.00 58.80 62 THR B N 1
ATOM 1498 C CA . THR B 1 51 ? 25.560 -1.886 139.868 1.00 59.38 62 THR B CA 1
ATOM 1499 C C . THR B 1 51 ? 25.859 -0.877 140.975 1.00 59.01 62 THR B C 1
ATOM 1500 O O . THR B 1 51 ? 25.168 0.126 141.092 1.00 58.39 62 THR B O 1
ATOM 1504 N N . ASP B 1 52 ? 26.884 -1.150 141.779 1.00 59.27 63 ASP B N 1
ATOM 1505 C CA . ASP B 1 52 ? 27.285 -0.252 142.870 1.00 59.81 63 ASP B CA 1
ATOM 1506 C C . ASP B 1 52 ? 27.798 1.094 142.372 1.00 59.57 63 ASP B C 1
ATOM 1507 O O . ASP B 1 52 ? 27.436 2.147 142.889 1.00 59.51 63 ASP B O 1
ATOM 1512 N N . GLU B 1 53 ? 28.647 1.054 141.365 1.00 58.82 64 GLU B N 1
ATOM 1513 C CA . GLU B 1 53 ? 29.222 2.258 140.839 1.00 58.96 64 GLU B CA 1
ATOM 1514 C C . GLU B 1 53 ? 28.160 3.067 140.102 1.00 58.25 64 GLU B C 1
ATOM 1515 O O . GLU B 1 53 ? 28.185 4.304 140.126 1.00 56.16 64 GLU B O 1
ATOM 1521 N N . ALA B 1 54 ? 27.227 2.351 139.470 1.00 57.63 65 ALA B N 1
ATOM 1522 C CA . ALA B 1 54 ? 26.153 2.961 138.703 1.00 57.29 65 ALA B CA 1
ATOM 1523 C C . ALA B 1 54 ? 25.214 3.739 139.641 1.00 57.49 65 ALA B C 1
ATOM 1524 O O . ALA B 1 54 ? 24.851 4.906 139.359 1.00 55.26 65 ALA B O 1
ATOM 1526 N N . LYS B 1 55 ? 24.844 3.085 140.752 1.00 57.54 66 LYS B N 1
ATOM 1527 C CA . LYS B 1 55 ? 24.038 3.709 141.797 1.00 58.17 66 LYS B CA 1
ATOM 1528 C C . LYS B 1 55 ? 24.762 4.899 142.404 1.00 56.84 66 LYS B C 1
ATOM 1529 O O . LYS B 1 55 ? 24.184 5.973 142.529 1.00 58.01 66 LYS B O 1
ATOM 1535 N N . GLU B 1 56 ? 26.009 4.713 142.802 1.00 55.51 67 GLU B N 1
ATOM 1536 C CA . GLU B 1 56 ? 26.741 5.786 143.435 1.00 56.27 67 GLU B CA 1
ATOM 1537 C C . GLU B 1 56 ? 26.851 6.964 142.503 1.00 55.36 67 GLU B C 1
ATOM 1538 O O . GLU B 1 56 ? 26.660 8.098 142.918 1.00 56.02 67 GLU B O 1
ATOM 1544 N N . PHE B 1 57 ? 27.204 6.680 141.255 1.00 54.27 68 PHE B N 1
ATOM 1545 C CA . PHE B 1 57 ? 27.322 7.693 140.214 1.00 54.27 68 PHE B CA 1
ATOM 1546 C C . PHE B 1 57 ? 26.001 8.462 140.037 1.00 54.12 68 PHE B C 1
ATOM 1547 O O . PHE B 1 57 ? 25.995 9.687 139.951 1.00 53.11 68 PHE B O 1
ATOM 1555 N N . PHE B 1 58 ? 24.891 7.726 140.017 1.00 54.45 69 PHE B N 1
ATOM 1556 C CA . PHE B 1 58 ? 23.564 8.285 139.769 1.00 55.00 69 PHE B CA 1
ATOM 1557 C C . PHE B 1 58 ? 23.120 9.267 140.845 1.00 55.37 69 PHE B C 1
ATOM 1558 O O . PHE B 1 58 ? 22.655 10.381 140.534 1.00 55.22 69 PHE B O 1
ATOM 1566 N N . GLU B 1 59 ? 23.265 8.844 142.099 1.00 54.74 70 GLU B N 1
ATOM 1567 C CA . GLU B 1 59 ? 22.907 9.661 143.259 1.00 55.33 70 GLU B CA 1
ATOM 1568 C C . GLU B 1 59 ? 23.830 10.890 143.405 1.00 54.98 70 GLU B C 1
ATOM 1569 O O . GLU B 1 59 ? 23.402 11.970 143.834 1.00 53.47 70 GLU B O 1
ATOM 1575 N N . LYS B 1 60 ? 25.090 10.719 143.022 1.00 55.09 71 LYS B N 1
ATOM 1576 C CA . LYS B 1 60 ? 26.089 11.755 143.190 1.00 55.51 71 LYS B CA 1
ATOM 1577 C C . LYS B 1 60 ? 25.875 12.912 142.215 1.00 55.03 71 LYS B C 1
ATOM 1578 O O . LYS B 1 60 ? 26.093 14.067 142.553 1.00 53.63 71 LYS B O 1
ATOM 1584 N N . TYR B 1 61 ? 25.444 12.591 140.999 1.00 55.07 72 TYR B N 1
ATOM 1585 C CA . TYR B 1 61 ? 25.379 13.586 139.942 1.00 54.81 72 TYR B CA 1
ATOM 1586 C C . TYR B 1 61 ? 23.974 14.005 139.499 1.00 53.60 72 TYR B C 1
ATOM 1587 O O . TYR B 1 61 ? 23.840 14.942 138.734 1.00 52.97 72 TYR B O 1
ATOM 1596 N N . ARG B 1 62 ? 22.934 13.346 140.003 1.00 53.36 73 ARG B N 1
ATOM 1597 C CA . ARG B 1 62 ? 21.556 13.654 139.580 1.00 53.26 73 ARG B CA 1
ATOM 1598 C C . ARG B 1 62 ? 21.114 15.077 139.957 1.00 53.92 73 ARG B C 1
ATOM 1599 O O . ARG B 1 62 ? 20.347 15.705 139.228 1.00 54.55 73 ARG B O 1
ATOM 1607 N N . GLY B 1 63 ? 21.599 15.593 141.079 1.00 53.61 74 GLY B N 1
ATOM 1608 C CA . GLY B 1 63 ? 21.328 16.979 141.444 1.00 54.10 74 GLY B CA 1
ATOM 1609 C C . GLY B 1 63 ? 21.713 18.006 140.383 1.00 54.36 74 GLY B C 1
ATOM 1610 O O . GLY B 1 63 ? 21.103 19.062 140.266 1.00 54.07 74 GLY B O 1
ATOM 1611 N N . ASP B 1 64 ? 22.734 17.710 139.602 1.00 55.59 75 ASP B N 1
ATOM 1612 C CA . ASP B 1 64 ? 23.182 18.640 138.562 1.00 56.88 75 ASP B CA 1
ATOM 1613 C C . ASP B 1 64 ? 22.206 18.744 137.373 1.00 57.83 75 ASP B C 1
ATOM 1614 O O . ASP B 1 64 ? 22.203 19.739 136.650 1.00 57.30 75 ASP B O 1
ATOM 1619 N N . HIS B 1 65 ? 21.354 17.736 137.213 1.00 58.65 76 HIS B N 1
ATOM 1620 C CA . HIS B 1 65 ? 20.354 17.722 136.155 1.00 59.52 76 HIS B CA 1
ATOM 1621 C C . HIS B 1 65 ? 18.960 18.067 136.694 1.00 60.37 76 HIS B C 1
ATOM 1622 O O . HIS B 1 65 ? 18.001 17.337 136.476 1.00 59.61 76 HIS B O 1
ATOM 1629 N N . TYR B 1 66 ? 18.879 19.203 137.385 1.00 62.54 77 TYR B N 1
ATOM 1630 C CA . TYR B 1 66 ? 17.634 19.742 137.973 1.00 63.90 77 TYR B CA 1
ATOM 1631 C C . TYR B 1 66 ? 16.616 20.229 136.919 1.00 64.55 77 TYR B C 1
ATOM 1632 O O . TYR B 1 66 ? 15.485 20.578 137.242 1.00 64.62 77 TYR B O 1
ATOM 1641 N N . ASN B 1 67 ? 17.026 20.275 135.662 1.00 64.75 78 ASN B N 1
ATOM 1642 C CA . ASN B 1 67 ? 16.101 20.562 134.577 1.00 64.75 78 ASN B CA 1
ATOM 1643 C C . ASN B 1 67 ? 15.377 19.291 134.119 1.00 65.10 78 ASN B C 1
ATOM 1644 O O . ASN B 1 67 ? 14.375 19.361 133.419 1.00 64.67 78 ASN B O 1
ATOM 1649 N N . LYS B 1 68 ? 15.919 18.132 134.494 1.00 65.00 79 LYS B N 1
ATOM 1650 C CA . LYS B 1 68 ? 15.405 16.840 134.058 1.00 64.43 79 LYS B CA 1
ATOM 1651 C C . LYS B 1 68 ? 14.903 16.041 135.264 1.00 64.42 79 LYS B C 1
ATOM 1652 O O . LYS B 1 68 ? 15.092 14.839 135.339 1.00 65.42 79 LYS B O 1
ATOM 1658 N N . SER B 1 69 ? 14.253 16.728 136.197 1.00 64.25 80 SER B N 1
ATOM 1659 C CA . SER B 1 69 ? 13.775 16.135 137.451 1.00 64.58 80 SER B CA 1
ATOM 1660 C C . SER B 1 69 ? 12.910 14.892 137.248 1.00 64.66 80 SER B C 1
ATOM 1661 O O . SER B 1 69 ? 13.156 13.844 137.856 1.00 63.65 80 SER B O 1
ATOM 1664 N N . GLU B 1 70 ? 11.901 15.013 136.389 1.00 65.10 81 GLU B N 1
ATOM 1665 C CA . GLU B 1 70 ? 10.943 13.931 136.169 1.00 65.60 81 GLU B CA 1
ATOM 1666 C C . GLU B 1 70 ? 11.470 12.718 135.385 1.00 65.95 81 GLU B C 1
ATOM 1667 O O . GLU B 1 70 ? 10.962 11.616 135.565 1.00 66.34 81 GLU B O 1
ATOM 1673 N N . GLU B 1 71 ? 12.472 12.904 134.526 1.00 65.70 82 GLU B N 1
ATOM 1674 C CA . GLU B 1 71 ? 13.066 11.776 133.811 1.00 65.87 82 GLU B CA 1
ATOM 1675 C C . GLU B 1 71 ? 13.959 10.949 134.734 1.00 65.69 82 GLU B C 1
ATOM 1676 O O . GLU B 1 71 ? 13.972 9.703 134.682 1.00 64.27 82 GLU B O 1
ATOM 1682 N N . ILE B 1 72 ? 14.733 11.667 135.548 1.00 64.97 83 ILE B N 1
ATOM 1683 C CA . ILE B 1 72 ? 15.618 11.058 136.521 1.00 64.25 83 ILE B CA 1
ATOM 1684 C C . ILE B 1 72 ? 14.826 10.139 137.450 1.00 63.41 83 ILE B C 1
ATOM 1685 O O . ILE B 1 72 ? 15.308 9.072 137.813 1.00 63.02 83 ILE B O 1
ATOM 1690 N N . LYS B 1 73 ? 13.610 10.533 137.830 1.00 63.13 84 LYS B N 1
ATOM 1691 C CA . LYS B 1 73 ? 12.793 9.669 138.695 1.00 63.52 84 LYS B CA 1
ATOM 1692 C C . LYS B 1 73 ? 12.448 8.349 138.006 1.00 62.90 84 LYS B C 1
ATOM 1693 O O . LYS B 1 73 ? 12.471 7.300 138.631 1.00 62.19 84 LYS B O 1
ATOM 1699 N N . GLN B 1 74 ? 12.129 8.413 136.720 1.00 62.88 85 GLN B N 1
ATOM 1700 C CA . GLN B 1 74 ? 11.823 7.219 135.940 1.00 63.46 85 GLN B CA 1
ATOM 1701 C C . GLN B 1 74 ? 13.021 6.278 135.823 1.00 63.42 85 GLN B C 1
ATOM 1702 O O . GLN B 1 74 ? 12.851 5.078 135.698 1.00 64.23 85 GLN B O 1
ATOM 1708 N N . PHE B 1 75 ? 14.231 6.824 135.876 1.00 63.88 86 PHE B N 1
ATOM 1709 C CA . PHE B 1 75 ? 15.452 6.028 135.762 1.00 63.48 86 PHE B CA 1
ATOM 1710 C C . PHE B 1 75 ? 15.994 5.490 137.088 1.00 63.70 86 PHE B C 1
ATOM 1711 O O . PHE B 1 75 ? 16.766 4.536 137.081 1.00 62.77 86 PHE B O 1
ATOM 1719 N N . GLU B 1 76 ? 15.610 6.097 138.211 1.00 64.48 87 GLU B N 1
ATOM 1720 C CA . GLU B 1 76 ? 16.221 5.763 139.503 1.00 65.69 87 GLU B CA 1
ATOM 1721 C C . GLU B 1 76 ? 15.947 4.321 139.926 1.00 66.21 87 GLU B C 1
ATOM 1722 O O . GLU B 1 76 ? 16.696 3.746 140.690 1.00 66.71 87 GLU B O 1
ATOM 1728 N N . SER B 1 77 ? 14.890 3.733 139.393 1.00 67.43 88 SER B N 1
ATOM 1729 C CA . SER B 1 77 ? 14.493 2.386 139.763 1.00 68.09 88 SER B CA 1
ATOM 1730 C C . SER B 1 77 ? 15.345 1.327 139.076 1.00 68.32 88 SER B C 1
ATOM 1731 O O . SER B 1 77 ? 15.345 0.171 139.486 1.00 69.00 88 SER B O 1
ATOM 1734 N N . ILE B 1 78 ? 16.067 1.723 138.033 1.00 68.61 89 ILE B N 1
ATOM 1735 C CA . ILE B 1 78 ? 16.897 0.803 137.261 1.00 68.29 89 ILE B CA 1
ATOM 1736 C C . ILE B 1 78 ? 18.235 0.506 137.933 1.00 68.90 89 ILE B C 1
ATOM 1737 O O . ILE B 1 78 ? 19.163 1.326 137.872 1.00 69.05 89 ILE B O 1
ATOM 1742 N N . TYR B 1 79 ? 18.320 -0.674 138.552 1.00 68.81 90 TYR B N 1
ATOM 1743 C CA . TYR B 1 79 ? 19.561 -1.209 139.121 1.00 68.47 90 TYR B CA 1
ATOM 1744 C C . TYR B 1 79 ? 20.248 -2.272 138.235 1.00 67.27 90 TYR B C 1
ATOM 1745 O O . TYR B 1 79 ? 21.444 -2.535 138.397 1.00 67.63 90 TYR B O 1
ATOM 1754 N N . THR B 1 80 ? 19.498 -2.928 137.351 1.00 65.61 91 THR B N 1
ATOM 1755 C CA . THR B 1 80 ? 20.031 -4.100 136.643 1.00 64.52 91 THR B CA 1
ATOM 1756 C C . THR B 1 80 ? 19.701 -4.173 135.158 1.00 63.26 91 THR B C 1
ATOM 1757 O O . THR B 1 80 ? 18.814 -3.479 134.657 1.00 62.58 91 THR B O 1
ATOM 1761 N N . VAL B 1 81 ? 20.441 -5.047 134.481 1.00 61.91 92 VAL B N 1
ATOM 1762 C CA . VAL B 1 81 ? 20.281 -5.327 133.065 1.00 61.46 92 VAL B CA 1
ATOM 1763 C C . VAL B 1 81 ? 18.845 -5.726 132.728 1.00 60.63 92 VAL B C 1
ATOM 1764 O O . VAL B 1 81 ? 18.296 -5.286 131.728 1.00 60.75 92 VAL B O 1
ATOM 1768 N N . GLN B 1 82 ? 18.238 -6.563 133.562 1.00 59.97 93 GLN B N 1
ATOM 1769 C CA . GLN B 1 82 ? 16.848 -6.974 133.351 1.00 59.57 93 GLN B CA 1
ATOM 1770 C C . GLN B 1 82 ? 15.888 -5.776 133.395 1.00 59.00 93 GLN B C 1
ATOM 1771 O O . GLN B 1 82 ? 14.979 -5.689 132.581 1.00 57.64 93 GLN B O 1
ATOM 1777 N N . HIS B 1 83 ? 16.095 -4.858 134.336 1.00 59.98 94 HIS B N 1
ATOM 1778 C CA . HIS B 1 83 ? 15.269 -3.651 134.424 1.00 61.35 94 HIS B CA 1
ATOM 1779 C C . HIS B 1 83 ? 15.397 -2.803 133.165 1.00 62.59 94 HIS B C 1
ATOM 1780 O O . HIS B 1 83 ? 14.398 -2.397 132.572 1.00 63.62 94 HIS B O 1
ATOM 1787 N N . ILE B 1 84 ? 16.623 -2.554 132.734 1.00 63.65 95 ILE B N 1
ATOM 1788 C CA . ILE B 1 84 ? 16.841 -1.830 131.479 1.00 64.25 95 ILE B CA 1
ATOM 1789 C C . ILE B 1 84 ? 15.985 -2.410 130.341 1.00 65.24 95 ILE B C 1
ATOM 1790 O O . ILE B 1 84 ? 15.446 -1.656 129.523 1.00 65.62 95 ILE B O 1
ATOM 1795 N N . HIS B 1 85 ? 15.865 -3.730 130.280 1.00 66.66 96 HIS B N 1
ATOM 1796 C CA . HIS B 1 85 ? 15.061 -4.365 129.227 1.00 68.17 96 HIS B CA 1
ATOM 1797 C C . HIS B 1 85 ? 13.563 -4.232 129.518 1.00 68.92 96 HIS B C 1
ATOM 1798 O O . HIS B 1 85 ? 12.760 -4.222 128.597 1.00 68.67 96 HIS B O 1
ATOM 1805 N N . GLU B 1 86 ? 13.204 -4.113 130.797 1.00 69.73 97 GLU B N 1
ATOM 1806 C CA . GLU B 1 86 ? 11.800 -4.028 131.220 1.00 69.83 97 GLU B CA 1
ATOM 1807 C C . GLU B 1 86 ? 11.235 -2.625 131.008 1.00 70.48 97 GLU B C 1
ATOM 1808 O O . GLU B 1 86 ? 10.060 -2.459 130.690 1.00 71.80 97 GLU B O 1
ATOM 1814 N N . ASN B 1 87 ? 12.077 -1.621 131.193 1.00 70.50 98 ASN B N 1
ATOM 1815 C CA . ASN B 1 87 ? 11.654 -0.224 131.150 1.00 70.44 98 ASN B CA 1
ATOM 1816 C C . ASN B 1 87 ? 11.754 0.370 129.740 1.00 69.60 98 ASN B C 1
ATOM 1817 O O . ASN B 1 87 ? 12.835 0.431 129.158 1.00 68.83 98 ASN B O 1
ATOM 1822 N N . ASN B 1 88 ? 10.628 0.807 129.189 1.00 69.63 99 ASN B N 1
ATOM 1823 C CA . ASN B 1 88 ? 10.613 1.307 127.805 1.00 69.64 99 ASN B CA 1
ATOM 1824 C C . ASN B 1 88 ? 11.229 2.696 127.668 1.00 68.43 99 ASN B C 1
ATOM 1825 O O . ASN B 1 88 ? 11.756 3.028 126.623 1.00 67.29 99 ASN B O 1
ATOM 1830 N N . PHE B 1 89 ? 11.171 3.494 128.728 1.00 68.47 100 PHE B N 1
ATOM 1831 C CA . PHE B 1 89 ? 11.853 4.784 128.748 1.00 69.18 100 PHE B CA 1
ATOM 1832 C C . PHE B 1 89 ? 13.355 4.590 128.504 1.00 68.73 100 PHE B C 1
ATOM 1833 O O . PHE B 1 89 ? 13.984 5.362 127.785 1.00 67.59 100 PHE B O 1
ATOM 1841 N N . ALA B 1 90 ? 13.906 3.542 129.110 1.00 69.10 101 ALA B N 1
ATOM 1842 C CA . ALA B 1 90 ? 15.307 3.170 128.959 1.00 69.07 101 ALA B CA 1
ATOM 1843 C C . ALA B 1 90 ? 15.565 2.564 127.585 1.00 68.80 101 ALA B C 1
ATOM 1844 O O . ALA B 1 90 ? 16.548 2.908 126.939 1.00 68.64 101 ALA B O 1
ATOM 1846 N N . TYR B 1 91 ? 14.683 1.671 127.138 1.00 69.15 102 TYR B N 1
ATOM 1847 C CA . TYR B 1 91 ? 14.773 1.111 125.784 1.00 69.89 102 TYR B CA 1
ATOM 1848 C C . TYR B 1 91 ? 14.771 2.246 124.739 1.00 70.12 102 TYR B C 1
ATOM 1849 O O . TYR B 1 91 ? 15.669 2.325 123.906 1.00 69.94 102 TYR B O 1
ATOM 1858 N N . THR B 1 92 ? 13.771 3.122 124.807 1.00 69.91 103 THR B N 1
ATOM 1859 C CA . THR B 1 92 ? 13.717 4.322 123.973 1.00 70.33 103 THR B CA 1
ATOM 1860 C C . THR B 1 92 ? 15.043 5.098 123.958 1.00 71.04 103 THR B C 1
ATOM 1861 O O . THR B 1 92 ? 15.475 5.583 122.910 1.00 70.30 103 THR B O 1
ATOM 1865 N N . PHE B 1 93 ? 15.678 5.226 125.123 1.00 71.33 104 PHE B N 1
ATOM 1866 C CA . PHE B 1 93 ? 16.876 6.056 125.242 1.00 72.01 104 PHE B CA 1
ATOM 1867 C C . PHE B 1 93 ? 18.118 5.350 124.681 1.00 72.80 104 PHE B C 1
ATOM 1868 O O . PHE B 1 93 ? 18.939 5.959 123.991 1.00 72.87 104 PHE B O 1
ATOM 1876 N N . LYS B 1 94 ? 18.239 4.065 124.987 1.00 73.74 105 LYS B N 1
ATOM 1877 C CA . LYS B 1 94 ? 19.381 3.271 124.567 1.00 74.87 105 LYS B CA 1
ATOM 1878 C C . LYS B 1 94 ? 19.565 3.367 123.047 1.00 75.59 105 LYS B C 1
ATOM 1879 O O . LYS B 1 94 ? 20.684 3.483 122.544 1.00 77.04 105 LYS B O 1
ATOM 1885 N N . ASN B 1 95 ? 18.452 3.344 122.328 1.00 74.91 106 ASN B N 1
ATOM 1886 C CA . ASN B 1 95 ? 18.455 3.415 120.884 1.00 74.42 106 ASN B CA 1
ATOM 1887 C C . ASN B 1 95 ? 18.483 4.859 120.346 1.00 74.17 106 ASN B C 1
ATOM 1888 O O . ASN B 1 95 ? 19.548 5.370 119.968 1.00 75.58 106 ASN B O 1
ATOM 1893 N N . SER B 1 96 ? 17.313 5.505 120.330 1.00 71.67 107 SER B N 1
ATOM 1894 C CA . SER B 1 96 ? 17.110 6.780 119.648 1.00 69.25 107 SER B CA 1
ATOM 1895 C C . SER B 1 96 ? 18.057 7.873 120.123 1.00 67.39 107 SER B C 1
ATOM 1896 O O . SER B 1 96 ? 18.603 7.795 121.212 1.00 67.83 107 SER B O 1
ATOM 1899 N N . LYS B 1 97 ? 18.237 8.896 119.286 1.00 64.63 108 LYS B N 1
ATOM 1900 C CA . LYS B 1 97 ? 19.269 9.901 119.488 1.00 62.32 108 LYS B CA 1
ATOM 1901 C C . LYS B 1 97 ? 18.793 10.945 120.460 1.00 59.91 108 LYS B C 1
ATOM 1902 O O . LYS B 1 97 ? 17.613 11.268 120.469 1.00 60.36 108 LYS B O 1
ATOM 1908 N N . TYR B 1 98 ? 19.715 11.491 121.253 1.00 56.71 109 TYR B N 1
ATOM 1909 C CA . TYR B 1 98 ? 19.419 12.655 122.080 1.00 56.12 109 TYR B CA 1
ATOM 1910 C C . TYR B 1 98 ? 19.798 13.965 121.350 1.00 55.11 109 TYR B C 1
ATOM 1911 O O . TYR B 1 98 ? 20.928 14.138 120.920 1.00 53.11 109 TYR B O 1
ATOM 1920 N N . HIS B 1 99 ? 18.831 14.870 121.213 1.00 54.81 110 HIS B N 1
ATOM 1921 C CA . HIS B 1 99 ? 19.023 16.117 120.478 1.00 55.03 110 HIS B CA 1
ATOM 1922 C C . HIS B 1 99 ? 19.560 17.258 121.322 1.00 55.06 110 HIS B C 1
ATOM 1923 O O . HIS B 1 99 ? 19.030 17.551 122.395 1.00 54.30 110 HIS B O 1
ATOM 1930 N N . LEU B 1 100 ? 20.593 17.914 120.796 1.00 55.22 111 LEU B N 1
ATOM 1931 C CA . LEU B 1 100 ? 21.213 19.062 121.447 1.00 55.29 111 LEU B CA 1
ATOM 1932 C C . LEU B 1 100 ? 21.338 20.213 120.486 1.00 55.34 111 LEU B C 1
ATOM 1933 O O . LEU B 1 100 ? 21.410 20.016 119.278 1.00 55.11 111 LEU B O 1
ATOM 1938 N N . SER B 1 101 ? 21.386 21.422 121.037 1.00 55.68 112 SER B N 1
ATOM 1939 C CA . SER B 1 101 ? 21.561 22.619 120.226 1.00 55.54 112 SER B CA 1
ATOM 1940 C C . SER B 1 101 ? 22.802 23.381 120.680 1.00 55.18 112 SER B C 1
ATOM 1941 O O . SER B 1 101 ? 23.012 23.565 121.885 1.00 55.36 112 SER B O 1
ATOM 1944 N N . MET B 1 102 ? 23.614 23.826 119.723 1.00 54.74 113 MET B N 1
ATOM 1945 C CA . MET B 1 102 ? 24.910 24.434 120.035 1.00 55.65 113 MET B CA 1
ATOM 1946 C C . MET B 1 102 ? 25.401 25.470 119.049 1.00 54.70 113 MET B C 1
ATOM 1947 O O . MET B 1 102 ? 25.410 25.230 117.854 1.00 54.46 113 MET B O 1
ATOM 1952 N N . GLY B 1 103 ? 25.910 26.578 119.565 1.00 54.52 114 GLY B N 1
ATOM 1953 C CA . GLY B 1 103 ? 26.684 27.497 118.757 1.00 54.57 114 GLY B CA 1
ATOM 1954 C C . GLY B 1 103 ? 27.914 26.778 118.246 1.00 54.76 114 GLY B C 1
ATOM 1955 O O . GLY B 1 103 ? 28.428 25.851 118.883 1.00 54.46 114 GLY B O 1
ATOM 1956 N N . ARG B 1 104 ? 28.390 27.197 117.087 1.00 55.68 115 ARG B N 1
ATOM 1957 C CA . ARG B 1 104 ? 29.516 26.536 116.445 1.00 56.19 115 ARG B CA 1
ATOM 1958 C C . ARG B 1 104 ? 30.829 26.728 117.219 1.00 56.03 115 ARG B C 1
ATOM 1959 O O . ARG B 1 104 ? 31.693 25.849 117.235 1.00 56.18 115 ARG B O 1
ATOM 1967 N N . TYR B 1 105 ? 30.977 27.877 117.865 1.00 54.61 116 TYR B N 1
ATOM 1968 C CA . TYR B 1 105 ? 32.180 28.150 118.607 1.00 53.67 116 TYR B CA 1
ATOM 1969 C C . TYR B 1 105 ? 32.235 27.247 119.836 1.00 53.41 116 TYR B C 1
ATOM 1970 O O . TYR B 1 105 ? 33.297 26.723 120.193 1.00 52.95 116 TYR B O 1
ATOM 1979 N N . ALA B 1 106 ? 31.095 27.051 120.486 1.00 52.89 117 ALA B N 1
ATOM 1980 C CA . ALA B 1 106 ? 31.063 26.153 121.638 1.00 52.99 117 ALA B CA 1
ATOM 1981 C C . ALA B 1 106 ? 31.435 24.752 121.177 1.00 52.96 117 ALA B C 1
ATOM 1982 O O . ALA B 1 106 ? 32.244 24.065 121.813 1.00 53.68 117 ALA B O 1
ATOM 1984 N N . PHE B 1 107 ? 30.828 24.354 120.066 1.00 53.07 118 PHE B N 1
ATOM 1985 C CA . PHE B 1 107 ? 31.009 23.041 119.455 1.00 53.16 118 PHE B CA 1
ATOM 1986 C C . PHE B 1 107 ? 32.470 22.798 119.177 1.00 53.26 118 PHE B C 1
ATOM 1987 O O . PHE B 1 107 ? 33.020 21.772 119.549 1.00 54.68 118 PHE B O 1
ATOM 1995 N N . ASP B 1 108 ? 33.098 23.742 118.503 1.00 54.06 119 ASP B N 1
ATOM 1996 C CA . ASP B 1 108 ? 34.527 23.662 118.252 1.00 53.59 119 ASP B CA 1
ATOM 1997 C C . ASP B 1 108 ? 35.308 23.570 119.542 1.00 53.25 119 ASP B C 1
ATOM 1998 O O . ASP B 1 108 ? 36.228 22.783 119.636 1.00 55.19 119 ASP B O 1
ATOM 2003 N N . LEU B 1 109 ? 34.957 24.369 120.542 1.00 52.46 120 LEU B N 1
ATOM 2004 C CA . LEU B 1 109 ? 35.612 24.251 121.844 1.00 51.56 120 LEU B CA 1
ATOM 2005 C C . LEU B 1 109 ? 35.453 22.833 122.391 1.00 51.36 120 LEU B C 1
ATOM 2006 O O . LEU B 1 109 ? 36.409 22.246 122.866 1.00 51.60 120 LEU B O 1
ATOM 2011 N N . LEU B 1 110 ? 34.248 22.285 122.317 1.00 51.80 121 LEU B N 1
ATOM 2012 C CA . LEU B 1 110 ? 33.971 20.971 122.875 1.00 51.98 121 LEU B CA 1
ATOM 2013 C C . LEU B 1 110 ? 34.790 19.879 122.209 1.00 53.24 121 LEU B C 1
ATOM 2014 O O . LEU B 1 110 ? 35.405 19.046 122.896 1.00 53.54 121 LEU B O 1
ATOM 2019 N N . ILE B 1 111 ? 34.793 19.888 120.879 1.00 53.67 122 ILE B N 1
ATOM 2020 C CA . ILE B 1 111 ? 35.453 18.842 120.092 1.00 53.74 122 ILE B CA 1
ATOM 2021 C C . ILE B 1 111 ? 36.961 18.920 120.247 1.00 53.81 122 ILE B C 1
ATOM 2022 O O . ILE B 1 111 ? 37.644 17.892 120.248 1.00 54.54 122 ILE B O 1
ATOM 2027 N N . ASN B 1 112 ? 37.478 20.133 120.391 1.00 53.54 123 ASN B N 1
ATOM 2028 C CA . ASN B 1 112 ? 38.898 20.327 120.637 1.00 54.39 123 ASN B CA 1
ATOM 2029 C C . ASN B 1 112 ? 39.273 19.777 122.002 1.00 53.87 123 ASN B C 1
ATOM 2030 O O . ASN B 1 112 ? 40.248 19.046 122.130 1.00 53.71 123 ASN B O 1
ATOM 2035 N N . PHE B 1 113 ? 38.489 20.124 123.019 1.00 53.81 124 PHE B N 1
ATOM 2036 C CA . PHE B 1 113 ? 38.747 19.652 124.379 1.00 54.35 124 PHE B CA 1
ATOM 2037 C C . PHE B 1 113 ? 38.742 18.120 124.408 1.00 55.22 124 PHE B C 1
ATOM 2038 O O . PHE B 1 113 ? 39.720 17.483 124.815 1.00 54.31 124 PHE B O 1
ATOM 2046 N N . LEU B 1 114 ? 37.640 17.539 123.939 1.00 56.30 125 LEU B N 1
ATOM 2047 C CA . LEU B 1 114 ? 37.493 16.096 123.908 1.00 57.47 125 LEU B CA 1
ATOM 2048 C C . LEU B 1 114 ? 38.659 15.410 123.200 1.00 58.89 125 LEU B C 1
ATOM 2049 O O . LEU B 1 114 ? 39.086 14.343 123.631 1.00 59.98 125 LEU B O 1
ATOM 2054 N N . GLU B 1 115 ? 39.183 16.014 122.137 1.00 59.95 126 GLU B N 1
ATOM 2055 C CA . GLU B 1 115 ? 40.272 15.390 121.381 1.00 61.55 126 GLU B CA 1
ATOM 2056 C C . GLU B 1 115 ? 41.689 15.585 121.940 1.00 62.26 126 GLU B C 1
ATOM 2057 O O . GLU B 1 115 ? 42.504 14.682 121.831 1.00 62.98 126 GLU B O 1
ATOM 2063 N N . GLU B 1 116 ? 41.985 16.758 122.501 1.00 63.07 127 GLU B N 1
ATOM 2064 C CA . GLU B 1 116 ? 43.243 16.991 123.207 1.00 63.32 127 GLU B CA 1
ATOM 2065 C C . GLU B 1 116 ? 43.349 16.032 124.399 1.00 62.44 127 GLU B C 1
ATOM 2066 O O . GLU B 1 116 ? 44.419 15.510 124.712 1.00 62.69 127 GLU B O 1
ATOM 2072 N N . ARG B 1 117 ? 42.221 15.815 125.062 1.00 61.70 128 ARG B N 1
ATOM 2073 C CA . ARG B 1 117 ? 42.179 15.055 126.303 1.00 61.17 128 ARG B CA 1
ATOM 2074 C C . ARG B 1 117 ? 41.887 13.556 126.074 1.00 59.83 128 ARG B C 1
ATOM 2075 O O . ARG B 1 117 ? 41.687 12.808 127.017 1.00 59.22 128 ARG B O 1
ATOM 2083 N N . ASN B 1 118 ? 41.869 13.133 124.817 1.00 59.19 129 ASN B N 1
ATOM 2084 C CA . ASN B 1 118 ? 41.609 11.733 124.454 1.00 59.55 129 ASN B CA 1
ATOM 2085 C C . ASN B 1 118 ? 40.433 11.042 125.178 1.00 58.78 129 ASN B C 1
ATOM 2086 O O . ASN B 1 118 ? 40.534 9.896 125.631 1.00 58.03 129 ASN B O 1
ATOM 2091 N N . LEU B 1 119 ? 39.309 11.745 125.245 1.00 58.15 130 LEU B N 1
ATOM 2092 C CA . LEU B 1 119 ? 38.111 11.236 125.903 1.00 57.86 130 LEU B CA 1
ATOM 2093 C C . LEU B 1 119 ? 37.249 10.490 124.878 1.00 57.91 130 LEU B C 1
ATOM 2094 O O . LEU B 1 119 ? 36.169 10.964 124.496 1.00 57.47 130 LEU B O 1
ATOM 2099 N N . THR B 1 120 ? 37.743 9.331 124.435 1.00 57.56 131 THR B N 1
ATOM 2100 C CA . THR B 1 120 ? 37.183 8.626 123.288 1.00 57.30 131 THR B CA 1
ATOM 2101 C C . THR B 1 120 ? 35.833 7.973 123.618 1.00 58.08 131 THR B C 1
ATOM 2102 O O . THR B 1 120 ? 35.040 7.655 122.712 1.00 57.98 131 THR B O 1
ATOM 2106 N N . TYR B 1 121 ? 35.558 7.773 124.904 1.00 57.21 132 TYR B N 1
ATOM 2107 C CA . TYR B 1 121 ? 34.249 7.297 125.283 1.00 57.29 132 TYR B CA 1
ATOM 2108 C C . TYR B 1 121 ? 33.215 8.380 125.002 1.00 57.61 132 TYR B C 1
ATOM 2109 O O . TYR B 1 121 ? 32.146 8.114 124.431 1.00 58.19 132 TYR B O 1
ATOM 2118 N N . ILE B 1 122 ? 33.519 9.601 125.426 1.00 57.21 133 ILE B N 1
ATOM 2119 C CA . ILE B 1 122 ? 32.591 10.702 125.239 1.00 56.32 133 ILE B CA 1
ATOM 2120 C C . ILE B 1 122 ? 32.374 10.951 123.757 1.00 56.44 133 ILE B C 1
ATOM 2121 O O . ILE B 1 122 ? 31.245 11.112 123.343 1.00 56.47 133 ILE B O 1
ATOM 2126 N N . LEU B 1 123 ? 33.446 10.934 122.957 1.00 56.55 134 LEU B N 1
ATOM 2127 C CA . LEU B 1 123 ? 33.324 11.084 121.498 1.00 56.26 134 LEU B CA 1
ATOM 2128 C C . LEU B 1 123 ? 32.507 9.968 120.841 1.00 55.54 134 LEU B C 1
ATOM 2129 O O . LEU B 1 123 ? 31.783 10.198 119.893 1.00 55.28 134 LEU B O 1
ATOM 2134 N N . LYS B 1 124 ? 32.638 8.754 121.339 1.00 56.63 135 LYS B N 1
ATOM 2135 C CA . LYS B 1 124 ? 31.823 7.653 120.850 1.00 57.55 135 LYS B CA 1
ATOM 2136 C C . LYS B 1 124 ? 30.332 7.934 121.084 1.00 57.10 135 LYS B C 1
ATOM 2137 O O . LYS B 1 124 ? 29.508 7.722 120.207 1.00 57.06 135 LYS B O 1
ATOM 2143 N N . ILE B 1 125 ? 29.993 8.432 122.259 1.00 57.04 136 ILE B N 1
ATOM 2144 C CA . ILE B 1 125 ? 28.597 8.732 122.569 1.00 58.06 136 ILE B CA 1
ATOM 2145 C C . ILE B 1 125 ? 28.097 9.859 121.661 1.00 58.68 136 ILE B C 1
ATOM 2146 O O . ILE B 1 125 ? 26.976 9.801 121.123 1.00 59.36 136 ILE B O 1
ATOM 2151 N N . LEU B 1 126 ? 28.944 10.861 121.484 1.00 57.97 137 LEU B N 1
ATOM 2152 C CA . LEU B 1 126 ? 28.636 11.994 120.635 1.00 59.34 137 LEU B CA 1
ATOM 2153 C C . LEU B 1 126 ? 28.318 11.579 119.176 1.00 59.59 137 LEU B C 1
ATOM 2154 O O . LEU B 1 126 ? 27.273 11.936 118.642 1.00 58.98 137 LEU B O 1
ATOM 2159 N N . ASN B 1 127 ? 29.188 10.798 118.551 1.00 60.32 138 ASN B N 1
ATOM 2160 C CA . ASN B 1 127 ? 28.950 10.354 117.167 1.00 61.37 138 ASN B CA 1
ATOM 2161 C C . ASN B 1 127 ? 27.755 9.417 117.043 1.00 61.72 138 ASN B C 1
ATOM 2162 O O . ASN B 1 127 ? 26.955 9.509 116.112 1.00 61.04 138 ASN B O 1
ATOM 2167 N N . GLN B 1 128 ? 27.653 8.525 118.017 1.00 62.68 139 GLN B N 1
ATOM 2168 C CA . GLN B 1 128 ? 26.738 7.407 117.992 1.00 62.61 139 GLN B CA 1
ATOM 2169 C C . GLN B 1 128 ? 25.326 7.771 118.456 1.00 61.82 139 GLN B C 1
ATOM 2170 O O . GLN B 1 128 ? 24.337 7.392 117.819 1.00 60.06 139 GLN B O 1
ATOM 2176 N N . HIS B 1 129 ? 25.227 8.516 119.561 1.00 61.39 140 HIS B N 1
ATOM 2177 C CA . HIS B 1 129 ? 23.933 8.718 120.197 1.00 60.81 140 HIS B CA 1
ATOM 2178 C C . HIS B 1 129 ? 23.436 10.141 120.304 1.00 60.48 140 HIS B C 1
ATOM 2179 O O . HIS B 1 129 ? 22.322 10.347 120.774 1.00 60.83 140 HIS B O 1
ATOM 2186 N N . LEU B 1 130 ? 24.225 11.124 119.887 1.00 59.64 141 LEU B N 1
ATOM 2187 C CA . LEU B 1 130 ? 23.787 12.522 120.019 1.00 59.22 141 LEU B CA 1
ATOM 2188 C C . LEU B 1 130 ? 23.486 13.133 118.653 1.00 58.97 141 LEU B C 1
ATOM 2189 O O . LEU B 1 130 ? 24.194 12.906 117.676 1.00 59.92 141 LEU B O 1
ATOM 2194 N N . ASP B 1 131 ? 22.414 13.901 118.578 1.00 59.22 142 ASP B N 1
ATOM 2195 C CA . ASP B 1 131 ? 22.097 14.632 117.361 1.00 58.67 142 ASP B CA 1
ATOM 2196 C C . ASP B 1 131 ? 22.247 16.135 117.650 1.00 57.49 142 ASP B C 1
ATOM 2197 O O . ASP B 1 131 ? 21.378 16.750 118.257 1.00 57.33 142 ASP B O 1
ATOM 2202 N N . ILE B 1 132 ? 23.380 16.699 117.239 1.00 56.08 143 ILE B N 1
ATOM 2203 C CA . ILE B 1 132 ? 23.740 18.072 117.579 1.00 55.08 143 ILE B CA 1
ATOM 2204 C C . ILE B 1 132 ? 23.523 19.024 116.414 1.00 52.92 143 ILE B C 1
ATOM 2205 O O . ILE B 1 132 ? 24.205 18.937 115.414 1.00 53.34 143 ILE B O 1
ATOM 2210 N N . LYS B 1 133 ? 22.554 19.917 116.562 1.00 51.57 144 LYS B N 1
ATOM 2211 C CA . LYS B 1 133 ? 22.330 20.995 115.620 1.00 50.76 144 LYS B CA 1
ATOM 2212 C C . LYS B 1 133 ? 23.335 22.120 115.908 1.00 49.66 144 LYS B C 1
ATOM 2213 O O . LYS B 1 133 ? 23.353 22.709 116.974 1.00 49.16 144 LYS B O 1
ATOM 2219 N N . VAL B 1 134 ? 24.199 22.392 114.945 1.00 48.52 145 VAL B N 1
ATOM 2220 C CA . VAL B 1 134 ? 25.215 23.397 115.119 1.00 47.86 145 VAL B CA 1
ATOM 2221 C C . VAL B 1 134 ? 24.765 24.674 114.399 1.00 47.68 145 VAL B C 1
ATOM 2222 O O . VAL B 1 134 ? 24.748 24.742 113.155 1.00 46.84 145 VAL B O 1
ATOM 2226 N N . TYR B 1 135 ? 24.348 25.661 115.186 1.00 48.28 146 TYR B N 1
ATOM 2227 C CA . TYR B 1 135 ? 23.902 26.928 114.634 1.00 49.53 146 TYR B CA 1
ATOM 2228 C C . TYR B 1 135 ? 25.150 27.607 114.098 1.00 49.89 146 TYR B C 1
ATOM 2229 O O . TYR B 1 135 ? 26.177 27.632 114.779 1.00 49.56 146 TYR B O 1
ATOM 2238 N N . VAL B 1 136 ? 25.074 28.106 112.868 1.00 49.99 147 VAL B N 1
ATOM 2239 C CA . VAL B 1 136 ? 26.244 28.682 112.188 1.00 51.41 147 VAL B CA 1
ATOM 2240 C C . VAL B 1 136 ? 26.056 30.174 111.908 1.00 51.83 147 VAL B C 1
ATOM 2241 O O . VAL B 1 136 ? 24.945 30.696 111.961 1.00 51.16 147 VAL B O 1
ATOM 2245 N N . GLY B 1 137 ? 27.155 30.852 111.605 1.00 53.96 148 GLY B N 1
ATOM 2246 C CA . GLY B 1 137 ? 27.161 32.318 111.528 1.00 55.31 148 GLY B CA 1
ATOM 2247 C C . GLY B 1 137 ? 26.798 32.922 112.870 1.00 57.25 148 GLY B C 1
ATOM 2248 O O . GLY B 1 137 ? 26.664 32.202 113.854 1.00 58.28 148 GLY B O 1
ATOM 2249 N N . PRO B 1 138 ? 26.632 34.245 112.930 1.00 59.65 149 PRO B N 1
ATOM 2250 C CA . PRO B 1 138 ? 26.926 35.230 111.892 1.00 61.65 149 PRO B CA 1
ATOM 2251 C C . PRO B 1 138 ? 28.404 35.647 111.874 1.00 62.64 149 PRO B C 1
ATOM 2252 O O . PRO B 1 138 ? 29.282 34.805 111.613 1.00 63.86 149 PRO B O 1
ATOM 2256 N N . LYS C 1 5 ? 21.064 46.308 122.078 1.00 82.71 16 LYS C N 1
ATOM 2257 C CA . LYS C 1 5 ? 21.135 47.194 120.879 1.00 82.76 16 LYS C CA 1
ATOM 2258 C C . LYS C 1 5 ? 19.742 47.517 120.361 1.00 82.68 16 LYS C C 1
ATOM 2259 O O . LYS C 1 5 ? 19.382 48.680 120.195 1.00 82.79 16 LYS C O 1
ATOM 2265 N N . ASP C 1 6 ? 18.961 46.476 120.100 1.00 82.60 17 ASP C N 1
ATOM 2266 C CA . ASP C 1 6 ? 17.609 46.643 119.604 1.00 82.06 17 ASP C CA 1
ATOM 2267 C C . ASP C 1 6 ? 16.664 46.729 120.786 1.00 81.67 17 ASP C C 1
ATOM 2268 O O . ASP C 1 6 ? 15.564 47.270 120.682 1.00 81.22 17 ASP C O 1
ATOM 2273 N N . GLN C 1 7 ? 17.128 46.201 121.914 1.00 81.34 18 GLN C N 1
ATOM 2274 C CA . GLN C 1 7 ? 16.464 46.362 123.196 1.00 80.82 18 GLN C CA 1
ATOM 2275 C C . GLN C 1 7 ? 16.362 47.850 123.509 1.00 80.09 18 GLN C C 1
ATOM 2276 O O . GLN C 1 7 ? 15.269 48.372 123.734 1.00 79.52 18 GLN C O 1
ATOM 2282 N N . MET C 1 8 ? 17.514 48.521 123.492 1.00 79.42 19 MET C N 1
ATOM 2283 C CA . MET C 1 8 ? 17.608 49.946 123.795 1.00 79.13 19 MET C CA 1
ATOM 2284 C C . MET C 1 8 ? 16.795 50.797 122.817 1.00 78.27 19 MET C C 1
ATOM 2285 O O . MET C 1 8 ? 16.053 51.683 123.229 1.00 77.52 19 MET C O 1
ATOM 2290 N N . GLU C 1 9 ? 16.926 50.520 121.526 1.00 77.95 20 GLU C N 1
ATOM 2291 C CA . GLU C 1 9 ? 16.176 51.268 120.514 1.00 77.19 20 GLU C CA 1
ATOM 2292 C C . GLU C 1 9 ? 14.663 51.122 120.686 1.00 75.97 20 GLU C C 1
ATOM 2293 O O . GLU C 1 9 ? 13.929 52.108 120.610 1.00 75.42 20 GLU C O 1
ATOM 2299 N N . THR C 1 10 ? 14.200 49.897 120.909 1.00 74.99 21 THR C N 1
ATOM 2300 C CA . THR C 1 10 ? 12.770 49.659 121.066 1.00 74.60 21 THR C CA 1
ATOM 2301 C C . THR C 1 10 ? 12.270 50.260 122.372 1.00 73.67 21 THR C C 1
ATOM 2302 O O . THR C 1 10 ? 11.167 50.785 122.412 1.00 73.48 21 THR C O 1
ATOM 2306 N N . SER C 1 11 ? 13.090 50.210 123.424 1.00 72.89 22 SER C N 1
ATOM 2307 C CA . SER C 1 11 ? 12.767 50.888 124.691 1.00 71.88 22 SER C CA 1
ATOM 2308 C C . SER C 1 11 ? 12.501 52.373 124.437 1.00 71.19 22 SER C C 1
ATOM 2309 O O . SER C 1 11 ? 11.477 52.931 124.851 1.00 69.85 22 SER C O 1
ATOM 2312 N N . TYR C 1 12 ? 13.455 52.999 123.759 1.00 70.28 23 TYR C N 1
ATOM 2313 C CA . TYR C 1 12 ? 13.388 54.415 123.451 1.00 70.21 23 TYR C CA 1
ATOM 2314 C C . TYR C 1 12 ? 12.179 54.780 122.592 1.00 69.31 23 TYR C C 1
ATOM 2315 O O . TYR C 1 12 ? 11.306 55.534 123.012 1.00 68.74 23 TYR C O 1
ATOM 2324 N N . VAL C 1 13 ? 12.145 54.241 121.381 1.00 69.24 24 VAL C N 1
ATOM 2325 C CA . VAL C 1 13 ? 11.082 54.535 120.421 1.00 68.91 24 VAL C CA 1
ATOM 2326 C C . VAL C 1 13 ? 9.713 54.152 120.986 1.00 68.54 24 VAL C C 1
ATOM 2327 O O . VAL C 1 13 ? 8.703 54.738 120.628 1.00 68.04 24 VAL C O 1
ATOM 2331 N N . SER C 1 14 ? 9.699 53.166 121.878 1.00 69.08 25 SER C N 1
ATOM 2332 C CA . SER C 1 14 ? 8.490 52.752 122.589 1.00 69.31 25 SER C CA 1
ATOM 2333 C C . SER C 1 14 ? 7.989 53.873 123.498 1.00 69.43 25 SER C C 1
ATOM 2334 O O . SER C 1 14 ? 6.802 54.201 123.509 1.00 70.04 25 SER C O 1
ATOM 2337 N N . LEU C 1 15 ? 8.902 54.450 124.270 1.00 68.99 26 LEU C N 1
ATOM 2338 C CA . LEU C 1 15 ? 8.592 55.596 125.113 1.00 68.98 26 LEU C CA 1
ATOM 2339 C C . LEU C 1 15 ? 8.217 56.819 124.268 1.00 69.05 26 LEU C C 1
ATOM 2340 O O . LEU C 1 15 ? 7.296 57.568 124.609 1.00 69.17 26 LEU C O 1
ATOM 2345 N N . LYS C 1 16 ? 8.920 57.014 123.157 1.00 68.81 27 LYS C N 1
ATOM 2346 C CA . LYS C 1 16 ? 8.685 58.180 122.302 1.00 68.60 27 LYS C CA 1
ATOM 2347 C C . LYS C 1 16 ? 7.286 58.184 121.677 1.00 68.47 27 LYS C C 1
ATOM 2348 O O . LYS C 1 16 ? 6.610 59.212 121.643 1.00 68.37 27 LYS C O 1
ATOM 2354 N N . THR C 1 17 ? 6.855 57.038 121.173 1.00 68.19 28 THR C N 1
ATOM 2355 C CA . THR C 1 17 ? 5.552 56.946 120.525 1.00 68.17 28 THR C CA 1
ATOM 2356 C C . THR C 1 17 ? 4.431 57.192 121.538 1.00 68.03 28 THR C C 1
ATOM 2357 O O . THR C 1 17 ? 3.502 57.965 121.283 1.00 67.95 28 THR C O 1
ATOM 2361 N N . TRP C 1 18 ? 4.533 56.534 122.687 1.00 67.63 29 TRP C N 1
ATOM 2362 C CA . TRP C 1 18 ? 3.565 56.697 123.759 1.00 67.90 29 TRP C CA 1
ATOM 2363 C C . TRP C 1 18 ? 3.395 58.179 124.125 1.00 68.58 29 TRP C C 1
ATOM 2364 O O . TRP C 1 18 ? 2.281 58.684 124.123 1.00 69.42 29 TRP C O 1
ATOM 2375 N N . ILE C 1 19 ? 4.503 58.868 124.396 1.00 69.20 30 ILE C N 1
ATOM 2376 C CA . ILE C 1 19 ? 4.488 60.284 124.780 1.00 69.51 30 ILE C CA 1
ATOM 2377 C C . ILE C 1 19 ? 3.854 61.187 123.722 1.00 70.17 30 ILE C C 1
ATOM 2378 O O . ILE C 1 19 ? 3.074 62.090 124.051 1.00 70.45 30 ILE C O 1
ATOM 2383 N N . GLU C 1 20 ? 4.185 60.969 122.456 1.00 71.23 31 GLU C N 1
ATOM 2384 C CA . GLU C 1 20 ? 3.524 61.719 121.383 1.00 72.50 31 GLU C CA 1
ATOM 2385 C C . GLU C 1 20 ? 1.989 61.620 121.525 1.00 72.45 31 GLU C C 1
ATOM 2386 O O . GLU C 1 20 ? 1.284 62.609 121.341 1.00 72.11 31 GLU C O 1
ATOM 2392 N N . ASP C 1 21 ? 1.487 60.442 121.895 1.00 72.67 32 ASP C N 1
ATOM 2393 C CA . ASP C 1 21 ? 0.042 60.241 122.074 1.00 73.23 32 ASP C CA 1
ATOM 2394 C C . ASP C 1 21 ? -0.407 60.324 123.544 1.00 73.16 32 ASP C C 1
ATOM 2395 O O . ASP C 1 21 ? -1.028 59.389 124.061 1.00 73.43 32 ASP C O 1
ATOM 2400 N N . SER C 1 22 ? -0.089 61.435 124.213 1.00 72.19 33 SER C N 1
ATOM 2401 C CA . SER C 1 22 ? -0.592 61.686 125.567 1.00 71.28 33 SER C CA 1
ATOM 2402 C C . SER C 1 22 ? -1.025 63.156 125.710 1.00 70.16 33 SER C C 1
ATOM 2403 O O . SER C 1 22 ? -0.568 64.005 124.949 1.00 69.44 33 SER C O 1
ATOM 2406 N N . LEU C 1 23 ? -1.913 63.452 126.658 1.00 69.66 34 LEU C N 1
ATOM 2407 C CA . LEU C 1 23 ? -2.455 64.819 126.790 1.00 70.11 34 LEU C CA 1
ATOM 2408 C C . LEU C 1 23 ? -1.284 65.779 126.884 1.00 70.13 34 LEU C C 1
ATOM 2409 O O . LEU C 1 23 ? -0.275 65.471 127.524 1.00 70.72 34 LEU C O 1
ATOM 2414 N N . ASP C 1 24 ? -1.398 66.924 126.226 1.00 69.53 35 ASP C N 1
ATOM 2415 C CA . ASP C 1 24 ? -0.303 67.893 126.196 1.00 69.08 35 ASP C CA 1
ATOM 2416 C C . ASP C 1 24 ? 0.081 68.369 127.614 1.00 68.45 35 ASP C C 1
ATOM 2417 O O . ASP C 1 24 ? 1.251 68.694 127.873 1.00 67.32 35 ASP C O 1
ATOM 2422 N N . LEU C 1 25 ? -0.903 68.395 128.519 1.00 67.35 36 LEU C N 1
ATOM 2423 C CA . LEU C 1 25 ? -0.681 68.729 129.935 1.00 66.95 36 LEU C CA 1
ATOM 2424 C C . LEU C 1 25 ? 0.301 67.772 130.581 1.00 66.52 36 LEU C C 1
ATOM 2425 O O . LEU C 1 25 ? 1.009 68.135 131.529 1.00 66.16 36 LEU C O 1
ATOM 2430 N N . PHE C 1 26 ? 0.341 66.544 130.078 1.00 66.11 37 PHE C N 1
ATOM 2431 C CA . PHE C 1 26 ? 1.304 65.566 130.577 1.00 65.89 37 PHE C CA 1
ATOM 2432 C C . PHE C 1 26 ? 2.442 65.283 129.607 1.00 65.26 37 PHE C C 1
ATOM 2433 O O . PHE C 1 26 ? 3.503 64.859 130.036 1.00 65.49 37 PHE C O 1
ATOM 2441 N N . LYS C 1 27 ? 2.232 65.547 128.319 1.00 64.82 38 LYS C N 1
ATOM 2442 C CA . LYS C 1 27 ? 3.298 65.448 127.321 1.00 64.83 38 LYS C CA 1
ATOM 2443 C C . LYS C 1 27 ? 4.432 66.408 127.658 1.00 64.43 38 LYS C C 1
ATOM 2444 O O . LYS C 1 27 ? 5.605 66.093 127.478 1.00 63.77 38 LYS C O 1
ATOM 2450 N N . ASN C 1 28 ? 4.058 67.594 128.125 1.00 64.59 39 ASN C N 1
ATOM 2451 C CA . ASN C 1 28 ? 5.007 68.607 128.562 1.00 63.83 39 ASN C CA 1
ATOM 2452 C C . ASN C 1 28 ? 5.993 68.052 129.582 1.00 64.05 39 ASN C C 1
ATOM 2453 O O . ASN C 1 28 ? 7.173 68.398 129.557 1.00 64.24 39 ASN C O 1
ATOM 2458 N N . ASP C 1 29 ? 5.515 67.209 130.494 1.00 63.85 40 ASP C N 1
ATOM 2459 C CA . ASP C 1 29 ? 6.361 66.730 131.588 1.00 64.23 40 ASP C CA 1
ATOM 2460 C C . ASP C 1 29 ? 7.221 65.513 131.220 1.00 63.80 40 ASP C C 1
ATOM 2461 O O . ASP C 1 29 ? 8.185 65.197 131.926 1.00 62.97 40 ASP C O 1
ATOM 2466 N N . LEU C 1 30 ? 6.870 64.841 130.123 1.00 62.84 41 LEU C N 1
ATOM 2467 C CA . LEU C 1 30 ? 7.491 63.578 129.762 1.00 62.74 41 LEU C CA 1
ATOM 2468 C C . LEU C 1 30 ? 8.492 63.666 128.604 1.00 62.35 41 LEU C C 1
ATOM 2469 O O . LEU C 1 30 ? 9.444 62.892 128.555 1.00 60.89 41 LEU C O 1
ATOM 2474 N N . LEU C 1 31 ? 8.268 64.604 127.685 1.00 62.52 42 LEU C N 1
ATOM 2475 C CA . LEU C 1 31 ? 9.181 64.845 126.558 1.00 62.73 42 LEU C CA 1
ATOM 2476 C C . LEU C 1 31 ? 10.630 65.114 126.984 1.00 62.49 42 LEU C C 1
ATOM 2477 O O . LEU C 1 31 ? 11.559 64.642 126.341 1.00 62.41 42 LEU C O 1
ATOM 2482 N N . PRO C 1 32 ? 10.830 65.901 128.054 1.00 62.39 43 PRO C N 1
ATOM 2483 C CA . PRO C 1 32 ? 12.197 66.173 128.536 1.00 62.39 43 PRO C CA 1
ATOM 2484 C C . PRO C 1 32 ? 13.038 64.928 128.867 1.00 62.37 43 PRO C C 1
ATOM 2485 O O . PRO C 1 32 ? 14.235 65.042 129.070 1.00 63.58 43 PRO C O 1
ATOM 2489 N N . LEU C 1 33 ? 12.414 63.762 128.916 1.00 62.56 44 LEU C N 1
ATOM 2490 C CA . LEU C 1 33 ? 13.071 62.525 129.303 1.00 62.83 44 LEU C CA 1
ATOM 2491 C C . LEU C 1 33 ? 13.738 61.809 128.098 1.00 62.23 44 LEU C C 1
ATOM 2492 O O . LEU C 1 33 ? 14.653 60.985 128.248 1.00 59.80 44 LEU C O 1
ATOM 2497 N N . LEU C 1 34 ? 13.305 62.186 126.903 1.00 62.06 45 LEU C N 1
ATOM 2498 C CA . LEU C 1 34 ? 13.838 61.633 125.680 1.00 62.39 45 LEU C CA 1
ATOM 2499 C C . LEU C 1 34 ? 15.306 61.987 125.446 1.00 62.85 45 LEU C C 1
ATOM 2500 O O . LEU C 1 34 ? 16.112 61.121 125.106 1.00 62.30 45 LEU C O 1
ATOM 2505 N N . TYR C 1 35 ? 15.649 63.262 125.598 1.00 63.28 46 TYR C N 1
ATOM 2506 C CA . TYR C 1 35 ? 17.023 63.687 125.358 1.00 63.12 46 TYR C CA 1
ATOM 2507 C C . TYR C 1 35 ? 18.039 62.879 126.158 1.00 63.09 46 TYR C C 1
ATOM 2508 O O . TYR C 1 35 ? 18.881 62.208 125.568 1.00 63.01 46 TYR C O 1
ATOM 2517 N N . PRO C 1 36 ? 17.983 62.965 127.502 1.00 62.72 47 PRO C N 1
ATOM 2518 C CA . PRO C 1 36 ? 19.015 62.270 128.268 1.00 62.49 47 PRO C CA 1
ATOM 2519 C C . PRO C 1 36 ? 19.002 60.779 128.019 1.00 62.89 47 PRO C C 1
ATOM 2520 O O . PRO C 1 36 ? 20.042 60.133 128.043 1.00 64.59 47 PRO C O 1
ATOM 2524 N N . LEU C 1 37 ? 17.834 60.221 127.768 1.00 63.15 48 LEU C N 1
ATOM 2525 C CA . LEU C 1 37 ? 17.746 58.803 127.483 1.00 63.08 48 LEU C CA 1
ATOM 2526 C C . LEU C 1 37 ? 18.445 58.484 126.162 1.00 61.98 48 LEU C C 1
ATOM 2527 O O . LEU C 1 37 ? 19.150 57.497 126.073 1.00 62.10 48 LEU C O 1
ATOM 2532 N N . PHE C 1 38 ? 18.224 59.324 125.152 1.00 61.72 49 PHE C N 1
ATOM 2533 C CA . PHE C 1 38 ? 18.912 59.271 123.847 1.00 61.94 49 PHE C CA 1
ATOM 2534 C C . PHE C 1 38 ? 20.425 59.213 124.019 1.00 62.40 49 PHE C C 1
ATOM 2535 O O . PHE C 1 38 ? 21.095 58.218 123.640 1.00 61.93 49 PHE C O 1
ATOM 2543 N N . ILE C 1 39 ? 20.952 60.271 124.630 1.00 61.59 50 ILE C N 1
ATOM 2544 C CA . ILE C 1 39 ? 22.380 60.394 124.861 1.00 61.47 50 ILE C CA 1
ATOM 2545 C C . ILE C 1 39 ? 22.921 59.169 125.609 1.00 61.31 50 ILE C C 1
ATOM 2546 O O . ILE C 1 39 ? 23.977 58.621 125.255 1.00 60.93 50 ILE C O 1
ATOM 2551 N N . HIS C 1 40 ? 22.198 58.729 126.629 1.00 60.83 51 HIS C N 1
ATOM 2552 C CA . HIS C 1 40 ? 22.677 57.603 127.433 1.00 61.21 51 HIS C CA 1
ATOM 2553 C C . HIS C 1 40 ? 22.749 56.262 126.662 1.00 60.71 51 HIS C C 1
ATOM 2554 O O . HIS C 1 40 ? 23.677 55.469 126.886 1.00 60.28 51 HIS C O 1
ATOM 2561 N N . ILE C 1 41 ? 21.781 56.012 125.779 1.00 59.65 52 ILE C N 1
ATOM 2562 C CA . ILE C 1 41 ? 21.792 54.813 124.920 1.00 59.47 52 ILE C CA 1
ATOM 2563 C C . ILE C 1 41 ? 22.999 54.814 123.959 1.00 59.41 52 ILE C C 1
ATOM 2564 O O . ILE C 1 41 ? 23.577 53.773 123.646 1.00 58.86 52 ILE C O 1
ATOM 2569 N N . TYR C 1 42 ? 23.337 56.009 123.494 1.00 60.12 53 TYR C N 1
ATOM 2570 C CA . TYR C 1 42 ? 24.458 56.276 122.607 1.00 60.16 53 TYR C CA 1
ATOM 2571 C C . TYR C 1 42 ? 25.794 55.986 123.276 1.00 59.67 53 TYR C C 1
ATOM 2572 O O . TYR C 1 42 ? 26.641 55.329 122.688 1.00 59.81 53 TYR C O 1
ATOM 2581 N N . PHE C 1 43 ? 25.984 56.488 124.491 1.00 60.09 54 PHE C N 1
ATOM 2582 C CA . PHE C 1 43 ? 27.223 56.228 125.248 1.00 60.53 54 PHE C CA 1
ATOM 2583 C C . PHE C 1 43 ? 27.354 54.765 125.622 1.00 59.43 54 PHE C C 1
ATOM 2584 O O . PHE C 1 43 ? 28.442 54.229 125.612 1.00 59.16 54 PHE C O 1
ATOM 2592 N N . ASP C 1 44 ? 26.242 54.140 125.977 1.00 59.58 55 ASP C N 1
ATOM 2593 C CA . ASP C 1 44 ? 26.225 52.720 126.298 1.00 60.50 55 ASP C CA 1
ATOM 2594 C C . ASP C 1 44 ? 26.600 51.871 125.081 1.00 60.52 55 ASP C C 1
ATOM 2595 O O . ASP C 1 44 ? 27.350 50.908 125.201 1.00 61.26 55 ASP C O 1
ATOM 2600 N N . LEU C 1 45 ? 26.104 52.235 123.904 1.00 59.78 56 LEU C N 1
ATOM 2601 C CA . LEU C 1 45 ? 26.560 51.584 122.683 1.00 59.45 56 LEU C CA 1
ATOM 2602 C C . LEU C 1 45 ? 28.070 51.793 122.477 1.00 59.14 56 LEU C C 1
ATOM 2603 O O . LEU C 1 45 ? 28.797 50.855 122.149 1.00 59.70 56 LEU C O 1
ATOM 2608 N N . ILE C 1 46 ? 28.538 53.017 122.672 1.00 58.53 57 ILE C N 1
ATOM 2609 C CA . ILE C 1 46 ? 29.952 53.331 122.531 1.00 58.91 57 ILE C CA 1
ATOM 2610 C C . ILE C 1 46 ? 30.812 52.587 123.563 1.00 59.86 57 ILE C C 1
ATOM 2611 O O . ILE C 1 46 ? 31.888 52.086 123.246 1.00 58.89 57 ILE C O 1
ATOM 2616 N N . GLN C 1 47 ? 30.334 52.533 124.806 1.00 61.99 58 GLN C N 1
ATOM 2617 C CA . GLN C 1 47 ? 31.089 51.937 125.908 1.00 62.66 58 GLN C CA 1
ATOM 2618 C C . GLN C 1 47 ? 31.210 50.432 125.745 1.00 62.63 58 GLN C C 1
ATOM 2619 O O . GLN C 1 47 ? 32.091 49.818 126.331 1.00 62.56 58 GLN C O 1
ATOM 2625 N N . GLN C 1 48 ? 30.338 49.849 124.926 1.00 63.10 59 GLN C N 1
ATOM 2626 C CA . GLN C 1 48 ? 30.468 48.444 124.534 1.00 63.53 59 GLN C CA 1
ATOM 2627 C C . GLN C 1 48 ? 31.161 48.282 123.183 1.00 62.05 59 GLN C C 1
ATOM 2628 O O . GLN C 1 48 ? 31.136 47.198 122.619 1.00 61.16 59 GLN C O 1
ATOM 2634 N N . ASN C 1 49 ? 31.718 49.365 122.648 1.00 61.58 60 ASN C N 1
ATOM 2635 C CA . ASN C 1 49 ? 32.491 49.327 121.396 1.00 62.53 60 ASN C CA 1
ATOM 2636 C C . ASN C 1 49 ? 31.668 49.000 120.149 1.00 63.35 60 ASN C C 1
ATOM 2637 O O . ASN C 1 49 ? 32.207 48.750 119.086 1.00 63.30 60 ASN C O 1
ATOM 2642 N N . LYS C 1 50 ? 30.352 49.036 120.286 1.00 64.95 61 LYS C N 1
ATOM 2643 C CA . LYS C 1 50 ? 29.455 48.888 119.156 1.00 64.62 61 LYS C CA 1
ATOM 2644 C C . LYS C 1 50 ? 29.251 50.233 118.492 1.00 64.41 61 LYS C C 1
ATOM 2645 O O . LYS C 1 50 ? 28.174 50.801 118.592 1.00 64.02 61 LYS C O 1
ATOM 2651 N N . THR C 1 51 ? 30.279 50.736 117.816 1.00 64.67 62 THR C N 1
ATOM 2652 C CA . THR C 1 51 ? 30.240 52.089 117.267 1.00 65.58 62 THR C CA 1
ATOM 2653 C C . THR C 1 51 ? 29.191 52.292 116.170 1.00 66.13 62 THR C C 1
ATOM 2654 O O . THR C 1 51 ? 28.273 53.104 116.314 1.00 64.66 62 THR C O 1
ATOM 2658 N N . ASP C 1 52 ? 29.355 51.574 115.062 1.00 67.11 63 ASP C N 1
ATOM 2659 C CA . ASP C 1 52 ? 28.504 51.779 113.899 1.00 68.38 63 ASP C CA 1
ATOM 2660 C C . ASP C 1 52 ? 27.031 51.715 114.319 1.00 68.80 63 ASP C C 1
ATOM 2661 O O . ASP C 1 52 ? 26.185 52.383 113.741 1.00 69.19 63 ASP C O 1
ATOM 2666 N N . GLU C 1 53 ? 26.732 50.921 115.338 1.00 69.18 64 GLU C N 1
ATOM 2667 C CA . GLU C 1 53 ? 25.358 50.757 115.805 1.00 69.46 64 GLU C CA 1
ATOM 2668 C C . GLU C 1 53 ? 24.909 51.959 116.640 1.00 69.87 64 GLU C C 1
ATOM 2669 O O . GLU C 1 53 ? 23.736 52.345 116.611 1.00 70.21 64 GLU C O 1
ATOM 2675 N N . ALA C 1 54 ? 25.849 52.552 117.373 1.00 69.70 65 ALA C N 1
ATOM 2676 C CA . ALA C 1 54 ? 25.597 53.771 118.138 1.00 69.24 65 ALA C CA 1
ATOM 2677 C C . ALA C 1 54 ? 25.539 54.978 117.220 1.00 69.22 65 ALA C C 1
ATOM 2678 O O . ALA C 1 54 ? 24.687 55.846 117.381 1.00 68.94 65 ALA C O 1
ATOM 2680 N N . LYS C 1 55 ? 26.477 55.026 116.276 1.00 69.62 66 LYS C N 1
ATOM 2681 C CA . LYS C 1 55 ? 26.550 56.082 115.261 1.00 69.34 66 LYS C CA 1
ATOM 2682 C C . LYS C 1 55 ? 25.287 56.088 114.401 1.00 68.82 66 LYS C C 1
ATOM 2683 O O . LYS C 1 55 ? 24.826 57.142 113.954 1.00 68.81 66 LYS C O 1
ATOM 2689 N N . GLU C 1 56 ? 24.716 54.909 114.194 1.00 67.87 67 GLU C N 1
ATOM 2690 C CA . GLU C 1 56 ? 23.473 54.788 113.453 1.00 67.55 67 GLU C CA 1
ATOM 2691 C C . GLU C 1 56 ? 22.288 55.363 114.234 1.00 66.99 67 GLU C C 1
ATOM 2692 O O . GLU C 1 56 ? 21.554 56.212 113.727 1.00 66.15 67 GLU C O 1
ATOM 2698 N N . PHE C 1 57 ? 22.113 54.869 115.458 1.00 66.70 68 PHE C N 1
ATOM 2699 C CA . PHE C 1 57 ? 21.052 55.300 116.365 1.00 66.69 68 PHE C CA 1
ATOM 2700 C C . PHE C 1 57 ? 21.060 56.816 116.545 1.00 66.28 68 PHE C C 1
ATOM 2701 O O . PHE C 1 57 ? 20.014 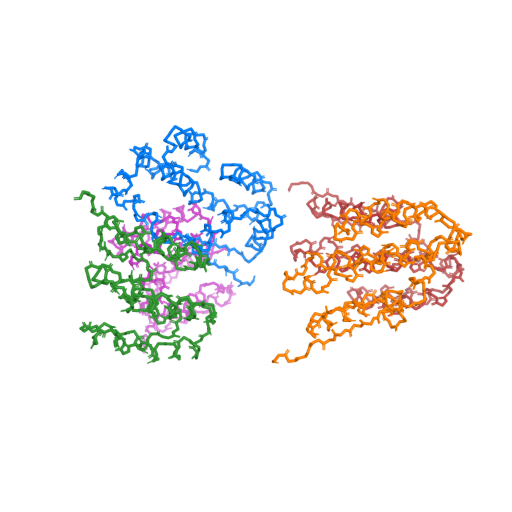57.467 116.510 1.00 65.20 68 PHE C O 1
ATOM 2709 N N . PHE C 1 58 ? 22.249 57.367 116.725 1.00 66.54 69 PHE C N 1
ATOM 2710 C CA . PHE C 1 58 ? 22.402 58.792 116.898 1.00 67.45 69 PHE C CA 1
ATOM 2711 C C . PHE C 1 58 ? 21.797 59.520 115.705 1.00 68.18 69 PHE C C 1
ATOM 2712 O O . PHE C 1 58 ? 20.888 60.327 115.850 1.00 68.60 69 PHE C O 1
ATOM 2720 N N . GLU C 1 59 ? 22.293 59.220 114.514 1.00 69.44 70 GLU C N 1
ATOM 2721 C CA . GLU C 1 59 ? 21.794 59.876 113.307 1.00 69.52 70 GLU C CA 1
ATOM 2722 C C . GLU C 1 59 ? 20.273 59.821 113.168 1.00 69.33 70 GLU C C 1
ATOM 2723 O O . GLU C 1 59 ? 19.662 60.802 112.771 1.00 68.76 70 GLU C O 1
ATOM 2729 N N . LYS C 1 60 ? 19.676 58.674 113.473 1.00 69.57 71 LYS C N 1
ATOM 2730 C CA . LYS C 1 60 ? 18.258 58.471 113.219 1.00 70.00 71 LYS C CA 1
ATOM 2731 C C . LYS C 1 60 ? 17.391 59.389 114.092 1.00 70.00 71 LYS C C 1
ATOM 2732 O O . LYS C 1 60 ? 16.516 60.092 113.584 1.00 69.30 71 LYS C O 1
ATOM 2738 N N . TYR C 1 61 ? 17.669 59.402 115.395 1.00 70.61 72 TYR C N 1
ATOM 2739 C CA . TYR C 1 61 ? 16.833 60.101 116.366 1.00 70.61 72 TYR C CA 1
ATOM 2740 C C . TYR C 1 61 ? 17.404 61.433 116.877 1.00 70.34 72 TYR C C 1
ATOM 2741 O O . TYR C 1 61 ? 16.839 62.037 117.789 1.00 70.89 72 TYR C O 1
ATOM 2750 N N . ARG C 1 62 ? 18.492 61.916 116.291 1.00 69.39 73 ARG C N 1
ATOM 2751 C CA . ARG C 1 62 ? 19.034 63.217 116.694 1.00 69.25 73 ARG C CA 1
ATOM 2752 C C . ARG C 1 62 ? 18.098 64.384 116.317 1.00 69.76 73 ARG C C 1
ATOM 2753 O O . ARG C 1 62 ? 18.066 65.412 117.005 1.00 69.09 73 ARG C O 1
ATOM 2761 N N . GLY C 1 63 ? 17.339 64.212 115.232 1.00 70.46 74 GLY C N 1
ATOM 2762 C CA . GLY C 1 63 ? 16.441 65.252 114.726 1.00 70.98 74 GLY C CA 1
ATOM 2763 C C . GLY C 1 63 ? 15.195 65.473 115.569 1.00 71.63 74 GLY C C 1
ATOM 2764 O O . GLY C 1 63 ? 14.473 66.452 115.376 1.00 70.21 74 GLY C O 1
ATOM 2765 N N . ASP C 1 64 ? 14.957 64.570 116.519 1.00 72.94 75 ASP C N 1
ATOM 2766 C CA . ASP C 1 64 ? 13.777 64.630 117.372 1.00 74.01 75 ASP C CA 1
ATOM 2767 C C . ASP C 1 64 ? 13.884 65.679 118.475 1.00 74.78 75 ASP C C 1
ATOM 2768 O O . ASP C 1 64 ? 12.949 65.839 119.249 1.00 75.21 75 ASP C O 1
ATOM 2773 N N . HIS C 1 65 ? 15.013 66.378 118.554 1.00 75.58 76 HIS C N 1
ATOM 2774 C CA . HIS C 1 65 ? 15.292 67.270 119.676 1.00 76.49 76 HIS C CA 1
ATOM 2775 C C . HIS C 1 65 ? 15.449 68.730 119.248 1.00 77.45 76 HIS C C 1
ATOM 2776 O O . HIS C 1 65 ? 16.255 69.049 118.378 1.00 77.22 76 HIS C O 1
ATOM 2783 N N . TYR C 1 66 ? 14.683 69.620 119.878 1.00 79.16 77 TYR C N 1
ATOM 2784 C CA . TYR C 1 66 ? 14.711 71.040 119.511 1.00 80.09 77 TYR C CA 1
ATOM 2785 C C . TYR C 1 66 ? 15.555 71.867 120.464 1.00 80.38 77 TYR C C 1
ATOM 2786 O O . TYR C 1 66 ? 15.716 71.526 121.628 1.00 80.02 77 TYR C O 1
ATOM 2795 N N . ASN C 1 67 ? 16.099 72.959 119.941 1.00 81.47 78 ASN C N 1
ATOM 2796 C CA . ASN C 1 67 ? 17.012 73.822 120.684 1.00 82.28 78 ASN C CA 1
ATOM 2797 C C . ASN C 1 67 ? 18.212 73.074 121.258 1.00 82.73 78 ASN C C 1
ATOM 2798 O O . ASN C 1 67 ? 18.928 73.605 122.111 1.00 82.57 78 ASN C O 1
ATOM 2803 N N . LYS C 1 68 ? 18.413 71.840 120.791 1.00 83.26 79 LYS C N 1
ATOM 2804 C CA . LYS C 1 68 ? 19.527 71.002 121.220 1.00 83.32 79 LYS C CA 1
ATOM 2805 C C . LYS C 1 68 ? 20.509 70.805 120.072 1.00 83.72 79 LYS C C 1
ATOM 2806 O O . LYS C 1 68 ? 21.406 69.965 120.153 1.00 83.46 79 LYS C O 1
ATOM 2812 N N . SER C 1 69 ? 20.331 71.573 118.998 1.00 84.08 80 SER C N 1
ATOM 2813 C CA . SER C 1 69 ? 21.184 71.458 117.816 1.00 83.86 80 SER C CA 1
ATOM 2814 C C . SER C 1 69 ? 22.456 72.282 117.997 1.00 83.85 80 SER C C 1
ATOM 2815 O O . SER C 1 69 ? 22.863 73.031 117.107 1.00 84.65 80 SER C O 1
ATOM 2818 N N . GLU C 1 70 ? 23.054 72.153 119.173 1.00 83.25 81 GLU C N 1
ATOM 2819 C CA . GLU C 1 70 ? 24.347 72.744 119.488 1.00 82.69 81 GLU C CA 1
ATOM 2820 C C . GLU C 1 70 ? 25.058 71.762 120.411 1.00 82.19 81 GLU C C 1
ATOM 2821 O O . GLU C 1 70 ? 26.213 71.398 120.185 1.00 82.09 81 GLU C O 1
ATOM 2827 N N . GLU C 1 71 ? 24.347 71.344 121.457 1.00 81.41 82 GLU C N 1
ATOM 2828 C CA . GLU C 1 71 ? 24.802 70.286 122.338 1.00 80.78 82 GLU C CA 1
ATOM 2829 C C . GLU C 1 71 ? 24.983 68.996 121.531 1.00 80.37 82 GLU C C 1
ATOM 2830 O O . GLU C 1 71 ? 26.046 68.355 121.578 1.00 80.36 82 GLU C O 1
ATOM 2836 N N . ILE C 1 72 ? 23.952 68.627 120.776 1.00 79.35 83 ILE C N 1
ATOM 2837 C CA . ILE C 1 72 ? 23.969 67.375 120.014 1.00 78.97 83 ILE C CA 1
ATOM 2838 C C . ILE C 1 72 ? 25.115 67.303 119.016 1.00 78.72 83 ILE C C 1
ATOM 2839 O O . ILE C 1 72 ? 25.602 66.215 118.686 1.00 79.17 83 ILE C O 1
ATOM 2844 N N . LYS C 1 73 ? 25.551 68.461 118.541 1.00 78.07 84 LYS C N 1
ATOM 2845 C CA . LYS C 1 73 ? 26.608 68.524 117.548 1.00 77.33 84 LYS C CA 1
ATOM 2846 C C . LYS C 1 73 ? 27.979 68.421 118.199 1.00 76.51 84 LYS C C 1
ATOM 2847 O O . LYS C 1 73 ? 28.980 68.200 117.523 1.00 76.33 84 LYS C O 1
ATOM 2853 N N . GLN C 1 74 ? 28.025 68.579 119.516 1.00 75.99 85 GLN C N 1
ATOM 2854 C CA . GLN C 1 74 ? 29.241 68.286 120.264 1.00 75.60 85 GLN C CA 1
ATOM 2855 C C . GLN C 1 74 ? 29.391 66.776 120.420 1.00 74.80 85 GLN C C 1
ATOM 2856 O O . GLN C 1 74 ? 30.508 66.268 120.494 1.00 74.90 85 GLN C O 1
ATOM 2862 N N . PHE C 1 75 ? 28.258 66.074 120.453 1.00 74.06 86 PHE C N 1
ATOM 2863 C CA . PHE C 1 75 ? 28.222 64.622 120.626 1.00 73.26 86 PHE C CA 1
ATOM 2864 C C . PHE C 1 75 ? 28.292 63.865 119.303 1.00 72.68 86 PHE C C 1
ATOM 2865 O O . PHE C 1 75 ? 28.663 62.690 119.280 1.00 72.64 86 PHE C O 1
ATOM 2873 N N . GLU C 1 76 ? 27.935 64.525 118.203 1.00 72.08 87 GLU C N 1
ATOM 2874 C CA . GLU C 1 76 ? 27.951 63.878 116.884 1.00 71.24 87 GLU C CA 1
ATOM 2875 C C . GLU C 1 76 ? 29.317 63.248 116.589 1.00 70.85 87 GLU C C 1
ATOM 2876 O O . GLU C 1 76 ? 29.405 62.235 115.887 1.00 70.42 87 GLU C O 1
ATOM 2882 N N . SER C 1 77 ? 30.376 63.850 117.129 1.00 70.03 88 SER C N 1
ATOM 2883 C CA . SER C 1 77 ? 31.733 63.380 116.880 1.00 69.44 88 SER C CA 1
ATOM 2884 C C . SER C 1 77 ? 32.264 62.467 117.998 1.00 68.88 88 SER C C 1
ATOM 2885 O O . SER C 1 77 ? 33.333 61.888 117.858 1.00 67.75 88 SER C O 1
ATOM 2888 N N . ILE C 1 78 ? 31.509 62.335 119.089 1.00 68.89 89 ILE C N 1
ATOM 2889 C CA . ILE C 1 78 ? 31.931 61.520 120.231 1.00 68.71 89 ILE C CA 1
ATOM 2890 C C . ILE C 1 78 ? 31.486 60.080 120.050 1.00 68.65 89 ILE C C 1
ATOM 2891 O O . ILE C 1 78 ? 30.375 59.724 120.413 1.00 68.99 89 ILE C O 1
ATOM 2896 N N . TYR C 1 79 ? 32.373 59.256 119.493 1.00 68.53 90 TYR C N 1
ATOM 2897 C CA . TYR C 1 79 ? 32.018 57.907 119.071 1.00 67.83 90 TYR C CA 1
ATOM 2898 C C . TYR C 1 79 ? 32.928 56.772 119.597 1.00 67.06 90 TYR C C 1
ATOM 2899 O O . TYR C 1 79 ? 32.752 55.614 119.209 1.00 67.41 90 TYR C O 1
ATOM 2908 N N . THR C 1 80 ? 33.891 57.093 120.464 1.00 65.59 91 THR C N 1
ATOM 2909 C CA . THR C 1 80 ? 34.713 56.077 121.128 1.00 64.74 91 THR C CA 1
ATOM 2910 C C . THR C 1 80 ? 34.886 56.390 122.602 1.00 63.65 91 THR C C 1
ATOM 2911 O O . THR C 1 80 ? 34.722 57.528 123.036 1.00 62.79 91 THR C O 1
ATOM 2915 N N . VAL C 1 81 ? 35.249 55.362 123.360 1.00 63.00 92 VAL C N 1
ATOM 2916 C CA . VAL C 1 81 ? 35.562 55.507 124.779 1.00 62.61 92 VAL C CA 1
ATOM 2917 C C . VAL C 1 81 ? 36.510 56.688 125.010 1.00 61.78 92 VAL C C 1
ATOM 2918 O O . VAL C 1 81 ? 36.238 57.561 125.827 1.00 61.79 92 VAL C O 1
ATOM 2922 N N . GLN C 1 82 ? 37.613 56.716 124.271 1.00 61.62 93 GLN C N 1
ATOM 2923 C CA . GLN C 1 82 ? 38.611 57.790 124.389 1.00 61.59 93 GLN C CA 1
ATOM 2924 C C . GLN C 1 82 ? 38.013 59.179 124.158 1.00 61.52 93 GLN C C 1
ATOM 2925 O O . GLN C 1 82 ? 38.344 60.105 124.872 1.00 60.99 93 GLN C O 1
ATOM 2931 N N . HIS C 1 83 ? 37.119 59.303 123.181 1.00 62.32 94 HIS C N 1
ATOM 2932 C CA . HIS C 1 83 ? 36.385 60.545 122.945 1.00 62.94 94 HIS C CA 1
ATOM 2933 C C . HIS C 1 83 ? 35.608 61.035 124.155 1.00 63.80 94 HIS C C 1
ATOM 2934 O O . HIS C 1 83 ? 35.675 62.212 124.503 1.00 63.97 94 HIS C O 1
ATOM 2941 N N . ILE C 1 84 ? 34.875 60.132 124.793 1.00 65.12 95 ILE C N 1
ATOM 2942 C CA . ILE C 1 84 ? 34.117 60.476 125.998 1.00 65.62 95 ILE C CA 1
ATOM 2943 C C . ILE C 1 84 ? 35.053 61.033 127.057 1.00 66.44 95 ILE C C 1
ATOM 2944 O O . ILE C 1 84 ? 34.811 62.097 127.595 1.00 66.11 95 ILE C O 1
ATOM 2949 N N . HIS C 1 85 ? 36.132 60.313 127.343 1.00 68.71 96 HIS C N 1
ATOM 2950 C CA . HIS C 1 85 ? 37.091 60.731 128.380 1.00 69.85 96 HIS C CA 1
ATOM 2951 C C . HIS C 1 85 ? 37.747 62.101 128.095 1.00 70.82 96 HIS C C 1
ATOM 2952 O O . HIS C 1 85 ? 37.932 62.909 129.008 1.00 71.16 96 HIS C O 1
ATOM 2959 N N . GLU C 1 86 ? 38.086 62.371 126.840 1.00 71.01 97 GLU C N 1
ATOM 2960 C CA . GLU C 1 86 ? 38.869 63.570 126.525 1.00 71.72 97 GLU C CA 1
ATOM 2961 C C . GLU C 1 86 ? 38.021 64.855 126.460 1.00 72.54 97 GLU C C 1
ATOM 2962 O O . GLU C 1 86 ? 38.514 65.949 126.735 1.00 72.45 97 GLU C O 1
ATOM 2968 N N . ASN C 1 87 ? 36.749 64.714 126.111 1.00 73.29 98 ASN C N 1
ATOM 2969 C CA . ASN C 1 87 ? 35.813 65.827 126.138 1.00 73.27 98 ASN C CA 1
ATOM 2970 C C . ASN C 1 87 ? 35.087 65.894 127.488 1.00 73.98 98 ASN C C 1
ATOM 2971 O O . ASN C 1 87 ? 34.314 64.986 127.831 1.00 73.32 98 ASN C O 1
ATOM 2976 N N . ASN C 1 88 ? 35.345 66.966 128.247 1.00 74.51 99 ASN C N 1
ATOM 2977 C CA . ASN C 1 88 ? 34.746 67.157 129.584 1.00 74.90 99 ASN C CA 1
ATOM 2978 C C . ASN C 1 88 ? 33.217 67.149 129.607 1.00 74.67 99 ASN C C 1
ATOM 2979 O O . ASN C 1 88 ? 32.614 66.541 130.492 1.00 74.84 99 ASN C O 1
ATOM 2984 N N . PHE C 1 89 ? 32.590 67.823 128.650 1.00 74.15 100 PHE C N 1
ATOM 2985 C CA . PHE C 1 89 ? 31.132 67.875 128.603 1.00 74.63 100 PHE C CA 1
ATOM 2986 C C . PHE C 1 89 ? 30.500 66.482 128.413 1.00 74.46 100 PHE C C 1
ATOM 2987 O O . PHE C 1 89 ? 29.424 66.196 128.947 1.00 74.32 100 PHE C O 1
ATOM 2995 N N . ALA C 1 90 ? 31.166 65.632 127.638 1.00 74.09 101 ALA C N 1
ATOM 2996 C CA . ALA C 1 90 ? 30.701 64.265 127.412 1.00 73.91 101 ALA C CA 1
ATOM 2997 C C . ALA C 1 90 ? 30.955 63.422 128.651 1.00 73.10 101 ALA C C 1
ATOM 2998 O O . ALA C 1 90 ? 30.152 62.569 128.994 1.00 72.22 101 ALA C O 1
ATOM 3000 N N . TYR C 1 91 ? 32.078 63.683 129.312 1.00 73.27 102 TYR C N 1
ATOM 3001 C CA . TYR C 1 91 ? 32.437 62.990 130.536 1.00 73.35 102 TYR C CA 1
ATOM 3002 C C . TYR C 1 91 ? 31.532 63.413 131.673 1.00 72.41 102 TYR C C 1
ATOM 3003 O O . TYR C 1 91 ? 31.085 62.575 132.437 1.00 72.15 102 TYR C O 1
ATOM 3012 N N . THR C 1 92 ? 31.262 64.713 131.774 1.00 72.00 103 THR C N 1
ATOM 3013 C CA . THR C 1 92 ? 30.353 65.232 132.802 1.00 72.31 103 THR C CA 1
ATOM 3014 C C . THR C 1 92 ? 28.939 64.661 132.658 1.00 71.91 103 THR C C 1
ATOM 3015 O O . THR C 1 92 ? 28.289 64.338 133.645 1.00 71.51 103 THR C O 1
ATOM 3019 N N . PHE C 1 93 ? 28.474 64.529 131.423 1.00 71.59 104 PHE C N 1
ATOM 3020 C CA . PHE C 1 93 ? 27.143 64.006 131.181 1.00 71.93 104 PHE C CA 1
ATOM 3021 C C . PHE C 1 93 ? 27.048 62.550 131.622 1.00 72.37 104 PHE C C 1
ATOM 3022 O O . PHE C 1 93 ? 26.125 62.161 132.353 1.00 71.81 104 PHE C O 1
ATOM 3030 N N . LYS C 1 94 ? 28.014 61.755 131.164 1.00 72.36 105 LYS C N 1
ATOM 3031 C CA . LYS C 1 94 ? 28.069 60.339 131.485 1.00 72.41 105 LYS C CA 1
ATOM 3032 C C . LYS C 1 94 ? 28.160 60.115 133.008 1.00 72.51 105 LYS C C 1
ATOM 3033 O O . LYS C 1 94 ? 27.686 59.098 133.503 1.00 72.80 105 LYS C O 1
ATOM 3039 N N . ASN C 1 95 ? 28.732 61.074 133.747 1.00 72.00 106 ASN C N 1
ATOM 3040 C CA . ASN C 1 95 ? 28.910 60.928 135.199 1.00 71.63 106 ASN C CA 1
ATOM 3041 C C . ASN C 1 95 ? 28.165 61.957 136.074 1.00 71.17 106 ASN C C 1
ATOM 3042 O O . ASN C 1 95 ? 28.511 62.178 137.228 1.00 71.77 106 ASN C O 1
ATOM 3047 N N . SER C 1 96 ? 27.145 62.596 135.534 1.00 70.58 107 SER C N 1
ATOM 3048 C CA . SER C 1 96 ? 26.356 63.508 136.329 1.00 70.10 107 SER C CA 1
ATOM 3049 C C . SER C 1 96 ? 24.889 63.180 136.247 1.00 68.70 107 SER C C 1
ATOM 3050 O O . SER C 1 96 ? 24.450 62.437 135.382 1.00 70.00 107 SER C O 1
ATOM 3053 N N . LYS C 1 97 ? 24.138 63.724 137.186 1.00 67.45 108 LYS C N 1
ATOM 3054 C CA . LYS C 1 97 ? 22.705 63.552 137.201 1.00 66.46 108 LYS C CA 1
ATOM 3055 C C . LYS C 1 97 ? 22.093 64.548 136.225 1.00 65.06 108 LYS C C 1
ATOM 3056 O O . LYS C 1 97 ? 22.455 65.713 136.199 1.00 65.04 108 LYS C O 1
ATOM 3062 N N . TYR C 1 98 ? 21.181 64.073 135.398 1.00 64.08 109 TYR C N 1
ATOM 3063 C CA . TYR C 1 98 ? 20.435 64.959 134.525 1.00 63.39 109 TYR C CA 1
ATOM 3064 C C . TYR C 1 98 ? 19.165 65.357 135.277 1.00 61.72 109 TYR C C 1
ATOM 3065 O O . TYR C 1 98 ? 18.462 64.504 135.793 1.00 60.89 109 TYR C O 1
ATOM 3074 N N . HIS C 1 99 ? 18.895 66.653 135.337 1.00 60.78 110 HIS C N 1
ATOM 3075 C CA . HIS C 1 99 ? 17.821 67.172 136.161 1.00 60.84 110 HIS C CA 1
ATOM 3076 C C . HIS C 1 99 ? 16.535 67.347 135.372 1.00 61.50 110 HIS C C 1
ATOM 3077 O O . HIS C 1 99 ? 16.520 67.945 134.284 1.00 60.88 110 HIS C O 1
ATOM 3084 N N . LEU C 1 100 ? 15.463 66.802 135.944 1.00 61.31 111 LEU C N 1
ATOM 3085 C CA . LEU C 1 100 ? 14.154 66.802 135.325 1.00 61.85 111 LEU C CA 1
ATOM 3086 C C . LEU C 1 100 ? 13.123 67.250 136.338 1.00 61.06 111 LEU C C 1
ATOM 3087 O O . LEU C 1 100 ? 13.371 67.260 137.533 1.00 60.55 111 LEU C O 1
ATOM 3092 N N . SER C 1 101 ? 11.944 67.572 135.838 1.00 60.78 112 SER C N 1
ATOM 3093 C CA . SER C 1 101 ? 10.861 67.998 136.691 1.00 59.90 112 SER C CA 1
ATOM 3094 C C . SER C 1 101 ? 9.495 67.559 136.171 1.00 59.52 112 SER C C 1
ATOM 3095 O O . SER C 1 101 ? 9.230 67.586 134.973 1.00 59.61 112 SER C O 1
ATOM 3098 N N . MET C 1 102 ? 8.629 67.145 137.080 1.00 58.86 113 MET C N 1
ATOM 3099 C CA . MET C 1 102 ? 7.281 66.761 136.694 1.00 58.44 113 MET C CA 1
ATOM 3100 C C . MET C 1 102 ? 6.358 66.686 137.895 1.00 57.65 113 MET C C 1
ATOM 3101 O O . MET C 1 102 ? 6.813 66.479 139.028 1.00 58.01 113 MET C O 1
ATOM 3106 N N . GLY C 1 103 ? 5.064 66.870 137.647 1.00 56.38 114 GLY C N 1
ATOM 3107 C CA . GLY C 1 103 ? 4.049 66.655 138.672 1.00 55.52 114 GLY C CA 1
ATOM 3108 C C . GLY C 1 103 ? 3.880 65.168 138.945 1.00 55.27 114 GLY C C 1
ATOM 3109 O O . GLY C 1 103 ? 4.255 64.330 138.131 1.00 54.33 114 GLY C O 1
ATOM 3110 N N . ARG C 1 104 ? 3.302 64.834 140.090 1.00 55.60 115 ARG C N 1
ATOM 3111 C CA . ARG C 1 104 ? 3.179 63.450 140.489 1.00 55.96 115 ARG C CA 1
ATOM 3112 C C . ARG C 1 104 ? 2.347 62.618 139.513 1.00 55.84 115 ARG C C 1
ATOM 3113 O O . ARG C 1 104 ? 2.668 61.460 139.224 1.00 55.07 115 ARG C O 1
ATOM 3121 N N . TYR C 1 105 ? 1.266 63.201 139.018 1.00 56.21 116 TYR C N 1
ATOM 3122 C CA . TYR C 1 105 ? 0.405 62.508 138.061 1.00 56.23 116 TYR C CA 1
ATOM 3123 C C . TYR C 1 105 ? 1.197 62.014 136.841 1.00 55.79 116 TYR C C 1
ATOM 3124 O O . TYR C 1 105 ? 1.165 60.838 136.507 1.00 56.52 116 TYR C O 1
ATOM 3133 N N . ALA C 1 106 ? 1.937 62.897 136.190 1.00 56.03 117 ALA C N 1
ATOM 3134 C CA . ALA C 1 106 ? 2.702 62.499 134.999 1.00 55.22 117 ALA C CA 1
ATOM 3135 C C . ALA C 1 106 ? 3.809 61.513 135.358 1.00 55.39 117 ALA C C 1
ATOM 3136 O O . ALA C 1 106 ? 4.138 60.625 134.556 1.00 55.98 117 ALA C O 1
ATOM 3138 N N . PHE C 1 107 ? 4.381 61.684 136.551 1.00 54.98 118 PHE C N 1
ATOM 3139 C CA . PHE C 1 107 ? 5.404 60.782 137.091 1.00 54.98 118 PHE C CA 1
ATOM 3140 C C . PHE C 1 107 ? 4.838 59.378 137.207 1.00 55.31 118 PHE C C 1
ATOM 3141 O O . PHE C 1 107 ? 5.431 58.422 136.713 1.00 56.15 118 PHE C O 1
ATOM 3149 N N . ASP C 1 108 ? 3.675 59.272 137.843 1.00 56.19 119 ASP C N 1
ATOM 3150 C CA . ASP C 1 108 ? 2.945 58.004 137.965 1.00 56.12 119 ASP C CA 1
ATOM 3151 C C . ASP C 1 108 ? 2.626 57.366 136.624 1.00 55.44 119 ASP C C 1
ATOM 3152 O O . ASP C 1 108 ? 2.693 56.148 136.486 1.00 54.37 119 ASP C O 1
ATOM 3157 N N . LEU C 1 109 ? 2.247 58.174 135.641 1.00 56.09 120 LEU C N 1
ATOM 3158 C CA . LEU C 1 109 ? 1.967 57.633 134.299 1.00 56.44 120 LEU C CA 1
ATOM 3159 C C . LEU C 1 109 ? 3.248 57.041 133.741 1.00 57.19 120 LEU C C 1
ATOM 3160 O O . LEU C 1 109 ? 3.229 55.956 133.170 1.00 57.53 120 LEU C O 1
ATOM 3165 N N . LEU C 1 110 ? 4.364 57.762 133.911 1.00 57.32 121 LEU C N 1
ATOM 3166 C CA . LEU C 1 110 ? 5.641 57.322 133.380 1.00 57.36 121 LEU C CA 1
ATOM 3167 C C . LEU C 1 110 ? 6.037 55.990 133.989 1.00 57.92 121 LEU C C 1
ATOM 3168 O O . LEU C 1 110 ? 6.408 55.056 133.262 1.00 56.79 121 LEU C O 1
ATOM 3173 N N . ILE C 1 111 ? 5.965 55.911 135.319 1.00 57.74 122 ILE C N 1
ATOM 3174 C CA . ILE C 1 111 ? 6.501 54.752 136.030 1.00 58.29 122 ILE C CA 1
ATOM 3175 C C . ILE C 1 111 ? 5.644 53.519 135.765 1.00 58.74 122 ILE C C 1
ATOM 3176 O O . ILE C 1 111 ? 6.174 52.439 135.506 1.00 58.57 122 ILE C O 1
ATOM 3181 N N . ASN C 1 112 ? 4.325 53.687 135.827 1.00 59.02 123 ASN C N 1
ATOM 3182 C CA . ASN C 1 112 ? 3.414 52.606 135.554 1.00 59.90 123 ASN C CA 1
ATOM 3183 C C . ASN C 1 112 ? 3.676 52.108 134.136 1.00 60.98 123 ASN C C 1
ATOM 3184 O O . ASN C 1 112 ? 3.711 50.896 133.874 1.00 61.21 123 ASN C O 1
ATOM 3189 N N . PHE C 1 113 ? 3.876 53.054 133.226 1.00 61.61 124 PHE C N 1
ATOM 3190 C CA . PHE C 1 113 ? 4.143 52.737 131.835 1.00 61.96 124 PHE C CA 1
ATOM 3191 C C . PHE C 1 113 ? 5.393 51.872 131.658 1.00 62.31 124 PHE C C 1
ATOM 3192 O O . PHE C 1 113 ? 5.362 50.856 130.958 1.00 62.37 124 PHE C O 1
ATOM 3200 N N . LEU C 1 114 ? 6.492 52.281 132.279 1.00 62.75 125 LEU C N 1
ATOM 3201 C CA . LEU C 1 114 ? 7.742 51.536 132.185 1.00 63.21 125 LEU C CA 1
ATOM 3202 C C . LEU C 1 114 ? 7.638 50.145 132.808 1.00 63.31 125 LEU C C 1
ATOM 3203 O O . LEU C 1 114 ? 8.021 49.152 132.193 1.00 62.67 125 LEU C O 1
ATOM 3208 N N . GLU C 1 115 ? 7.126 50.084 134.030 1.00 64.61 126 GLU C N 1
ATOM 3209 C CA . GLU C 1 115 ? 7.018 48.824 134.768 1.00 65.85 126 GLU C CA 1
ATOM 3210 C C . GLU C 1 115 ? 6.206 47.780 133.994 1.00 66.14 126 GLU C C 1
ATOM 3211 O O . GLU C 1 115 ? 6.659 46.642 133.811 1.00 65.64 126 GLU C O 1
ATOM 3217 N N . GLU C 1 116 ? 5.015 48.190 133.550 1.00 66.20 127 GLU C N 1
ATOM 3218 C CA . GLU C 1 116 ? 4.129 47.353 132.748 1.00 66.45 127 GLU C CA 1
ATOM 3219 C C . GLU C 1 116 ? 4.811 46.753 131.531 1.00 65.65 127 GLU C C 1
ATOM 3220 O O . GLU C 1 116 ? 4.701 45.549 131.284 1.00 65.87 127 GLU C O 1
ATOM 3226 N N . ARG C 1 117 ? 5.478 47.602 130.756 1.00 64.87 128 ARG C N 1
ATOM 3227 C CA . ARG C 1 117 ? 6.150 47.177 129.529 1.00 64.96 128 ARG C CA 1
ATOM 3228 C C . ARG C 1 117 ? 7.538 46.614 129.797 1.00 64.90 128 ARG C C 1
ATOM 3229 O O . ARG C 1 117 ? 8.298 46.362 128.864 1.00 64.44 128 ARG C O 1
ATOM 3237 N N . ASN C 1 118 ? 7.858 46.413 131.073 1.00 65.63 129 ASN C N 1
ATOM 3238 C CA . ASN C 1 118 ? 9.119 45.792 131.474 1.00 66.07 129 ASN C CA 1
ATOM 3239 C C . ASN C 1 118 ? 10.343 46.521 130.919 1.00 66.43 129 ASN C C 1
ATOM 3240 O O . ASN C 1 118 ? 11.366 45.911 130.634 1.00 67.37 129 ASN C O 1
ATOM 3245 N N . LEU C 1 119 ? 10.228 47.833 130.775 1.00 66.57 130 LEU C N 1
ATOM 3246 C CA . LEU C 1 119 ? 11.299 48.647 130.244 1.00 66.77 130 LEU C CA 1
ATOM 3247 C C . LEU C 1 119 ? 12.360 48.913 131.321 1.00 66.93 130 LEU C C 1
ATOM 3248 O O . LEU C 1 119 ? 12.534 50.043 131.772 1.00 66.77 130 LEU C O 1
ATOM 3253 N N . THR C 1 120 ? 13.081 47.872 131.718 1.00 66.91 131 THR C N 1
ATOM 3254 C CA . THR C 1 120 ? 13.970 47.958 132.877 1.00 66.23 131 THR C CA 1
ATOM 3255 C C . THR C 1 120 ? 15.260 48.704 132.574 1.00 65.63 131 THR C C 1
ATOM 3256 O O . THR C 1 120 ? 15.947 49.160 133.486 1.00 65.38 131 THR C O 1
ATOM 3260 N N . TYR C 1 121 ? 15.610 48.809 131.299 1.00 65.45 132 TYR C N 1
ATOM 3261 C CA . TYR C 1 121 ? 16.775 49.588 130.923 1.00 65.43 132 TYR C CA 1
ATOM 3262 C C . TYR C 1 121 ? 16.512 51.069 131.237 1.00 65.46 132 TYR C C 1
ATOM 3263 O O . TYR C 1 121 ? 17.322 51.726 131.881 1.00 65.18 132 TYR C O 1
ATOM 3272 N N . ILE C 1 122 ? 15.358 51.566 130.794 1.00 65.52 133 ILE C N 1
ATOM 3273 C CA . ILE C 1 122 ? 14.917 52.933 131.067 1.00 65.40 133 ILE C CA 1
ATOM 3274 C C . ILE C 1 122 ? 14.811 53.211 132.564 1.00 65.32 133 ILE C C 1
ATOM 3275 O O . ILE C 1 122 ? 15.232 54.263 133.041 1.00 64.76 133 ILE C O 1
ATOM 3280 N N . LEU C 1 123 ? 14.239 52.260 133.294 1.00 65.86 134 LEU C N 1
ATOM 3281 C CA . LEU C 1 123 ? 14.124 52.352 134.750 1.00 65.94 134 LEU C CA 1
ATOM 3282 C C . LEU C 1 123 ? 15.503 52.494 135.449 1.00 66.15 134 LEU C C 1
ATOM 3283 O O . LEU C 1 123 ? 15.614 53.182 136.453 1.00 65.71 134 LEU C O 1
ATOM 3288 N N . LYS C 1 124 ? 16.537 51.854 134.906 1.00 66.61 135 LYS C N 1
ATOM 3289 C CA . LYS C 1 124 ? 17.880 51.899 135.495 1.00 67.08 135 LYS C CA 1
ATOM 3290 C C . LYS C 1 124 ? 18.547 53.256 135.242 1.00 66.49 135 LYS C C 1
ATOM 3291 O O . LYS C 1 124 ? 19.140 53.851 136.144 1.00 66.33 135 LYS C O 1
ATOM 3297 N N . ILE C 1 125 ? 18.439 53.746 134.014 1.00 65.97 136 ILE C N 1
ATOM 3298 C CA . ILE C 1 125 ? 18.872 55.100 133.698 1.00 65.93 136 ILE C CA 1
ATOM 3299 C C . ILE C 1 125 ? 18.183 56.085 134.642 1.00 65.39 136 ILE C C 1
ATOM 3300 O O . ILE C 1 125 ? 18.804 56.992 135.192 1.00 64.36 136 ILE C O 1
ATOM 3305 N N . LEU C 1 126 ? 16.886 55.878 134.828 1.00 65.77 137 LEU C N 1
ATOM 3306 C CA . LEU C 1 126 ? 16.082 56.716 135.709 1.00 65.49 137 LEU C CA 1
ATOM 3307 C C . LEU C 1 126 ? 16.692 56.792 137.105 1.00 64.49 137 LEU C C 1
ATOM 3308 O O . LEU C 1 126 ? 16.966 57.880 137.590 1.00 63.65 137 LEU C O 1
ATOM 3313 N N . ASN C 1 127 ? 16.907 55.634 137.730 1.00 63.85 138 ASN C N 1
ATOM 3314 C CA . ASN C 1 127 ? 17.433 55.560 139.098 1.00 64.28 138 ASN C CA 1
ATOM 3315 C C . ASN C 1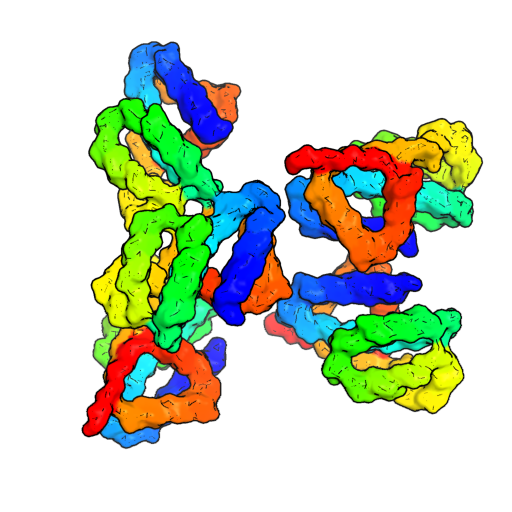 127 ? 18.907 55.955 139.191 1.00 65.01 138 ASN C C 1
ATOM 3316 O O . ASN C 1 127 ? 19.336 56.562 140.163 1.00 64.80 138 ASN C O 1
ATOM 3321 N N . GLN C 1 128 ? 19.687 55.606 138.171 1.00 66.01 139 GLN C N 1
ATOM 3322 C CA . GLN C 1 128 ? 21.122 55.842 138.207 1.00 65.76 139 GLN C CA 1
ATOM 3323 C C . GLN C 1 128 ? 21.560 57.216 137.681 1.00 65.58 139 GLN C C 1
ATOM 3324 O O . GLN C 1 128 ? 22.505 57.784 138.187 1.00 65.06 139 GLN C O 1
ATOM 3330 N N . HIS C 1 129 ? 20.896 57.750 136.664 1.00 65.86 140 HIS C N 1
ATOM 3331 C CA . HIS C 1 129 ? 21.402 58.956 136.021 1.00 66.02 140 HIS C CA 1
ATOM 3332 C C . HIS C 1 129 ? 20.461 60.169 136.016 1.00 66.49 140 HIS C C 1
ATOM 3333 O O . HIS C 1 129 ? 20.871 61.243 135.556 1.00 68.49 140 HIS C O 1
ATOM 3340 N N . LEU C 1 130 ? 19.228 60.022 136.496 1.00 64.55 141 LEU C N 1
ATOM 3341 C CA . LEU C 1 130 ? 18.286 61.133 136.471 1.00 63.74 141 LEU C CA 1
ATOM 3342 C C . LEU C 1 130 ? 17.951 61.624 137.872 1.00 62.46 141 LEU C C 1
ATOM 3343 O O . LEU C 1 130 ? 17.795 60.842 138.812 1.00 61.94 141 LEU C O 1
ATOM 3348 N N . ASP C 1 131 ? 17.876 62.938 137.995 1.00 60.62 142 ASP C N 1
ATOM 3349 C CA . ASP C 1 131 ? 17.432 63.574 139.198 1.00 59.79 142 ASP C CA 1
ATOM 3350 C C . ASP C 1 131 ? 16.077 64.233 138.909 1.00 59.02 142 ASP C C 1
ATOM 3351 O O . ASP C 1 131 ? 16.029 65.298 138.292 1.00 58.55 142 ASP C O 1
ATOM 3356 N N . ILE C 1 132 ? 14.990 63.578 139.325 1.00 58.02 143 ILE C N 1
ATOM 3357 C CA . ILE C 1 132 ? 13.627 64.040 139.031 1.00 57.78 143 ILE C CA 1
ATOM 3358 C C . ILE C 1 132 ? 12.954 64.698 140.241 1.00 57.31 143 ILE C C 1
ATOM 3359 O O . ILE C 1 132 ? 12.653 64.032 141.235 1.00 57.30 143 ILE C O 1
ATOM 3364 N N . LYS C 1 133 ? 12.714 65.998 140.152 1.00 56.32 144 LYS C N 1
ATOM 3365 C CA . LYS C 1 133 ? 11.933 66.683 141.164 1.00 57.17 144 LYS C CA 1
ATOM 3366 C C . LYS C 1 133 ? 10.469 66.457 140.879 1.00 57.80 144 LYS C C 1
ATOM 3367 O O . LYS C 1 133 ? 9.966 66.892 139.834 1.00 57.91 144 LYS C O 1
ATOM 3373 N N . VAL C 1 134 ? 9.781 65.796 141.812 1.00 58.40 145 VAL C N 1
ATOM 3374 C CA . VAL C 1 134 ? 8.366 65.464 141.631 1.00 57.89 145 VAL C CA 1
ATOM 3375 C C . VAL C 1 134 ? 7.511 66.403 142.478 1.00 58.25 145 VAL C C 1
ATOM 3376 O O . VAL C 1 134 ? 7.598 66.404 143.712 1.00 56.56 145 VAL C O 1
ATOM 3380 N N . TYR C 1 135 ? 6.685 67.193 141.790 1.00 59.16 146 TYR C N 1
ATOM 3381 C CA . TYR C 1 135 ? 5.858 68.213 142.415 1.00 58.98 146 TYR C CA 1
ATOM 3382 C C . TYR C 1 135 ? 4.559 67.610 142.912 1.00 58.77 146 TYR C C 1
ATOM 3383 O O . TYR C 1 135 ? 3.817 67.011 142.156 1.00 59.03 146 TYR C O 1
ATOM 3392 N N . VAL C 1 136 ? 4.294 67.776 144.198 1.00 57.95 147 VAL C N 1
ATOM 3393 C CA . VAL C 1 136 ? 3.178 67.125 144.838 1.00 58.15 147 VAL C CA 1
ATOM 3394 C C . VAL C 1 136 ? 2.102 68.142 145.217 1.00 58.46 147 VAL C C 1
ATOM 3395 O O . VAL C 1 136 ? 2.402 69.283 145.568 1.00 57.35 147 VAL C O 1
ATOM 3399 N N . GLY C 1 137 ? 0.845 67.707 145.126 1.00 58.98 148 GLY C N 1
ATOM 3400 C CA . GLY C 1 137 ? -0.293 68.598 145.230 1.00 59.43 148 GLY C CA 1
ATOM 3401 C C . GLY C 1 137 ? -0.698 69.137 143.866 1.00 60.40 148 GLY C C 1
ATOM 3402 O O . GLY C 1 137 ? -1.307 70.222 143.782 1.00 62.06 148 GLY C O 1
ATOM 3403 N N . GLN D 1 7 ? 43.954 4.479 133.106 1.00 69.91 18 GLN D N 1
ATOM 3404 C CA . GLN D 1 7 ? 43.799 5.073 134.466 1.00 69.80 18 GLN D CA 1
ATOM 3405 C C . GLN D 1 7 ? 45.069 5.797 134.902 1.00 68.87 18 GLN D C 1
ATOM 3406 O O . GLN D 1 7 ? 45.011 6.924 135.393 1.00 69.28 18 GLN D O 1
ATOM 3412 N N . MET D 1 8 ? 46.213 5.143 134.759 1.00 66.92 19 MET D N 1
ATOM 3413 C CA . MET D 1 8 ? 47.465 5.768 135.148 1.00 66.35 19 MET D CA 1
ATOM 3414 C C . MET D 1 8 ? 47.814 6.911 134.199 1.00 65.72 19 MET D C 1
ATOM 3415 O O . MET D 1 8 ? 48.232 7.977 134.627 1.00 66.61 19 MET D O 1
ATOM 3420 N N . GLU D 1 9 ? 47.647 6.681 132.907 1.00 65.05 20 GLU D N 1
ATOM 3421 C CA . GLU D 1 9 ? 47.894 7.718 131.915 1.00 64.37 20 GLU D CA 1
ATOM 3422 C C . GLU D 1 9 ? 46.917 8.877 132.089 1.00 62.88 20 GLU D C 1
ATOM 3423 O O . GLU D 1 9 ? 47.297 10.039 132.051 1.00 62.71 20 GLU D O 1
ATOM 3429 N N . THR D 1 10 ? 45.649 8.534 132.252 1.00 61.60 21 THR D N 1
ATOM 3430 C CA . THR D 1 10 ? 44.581 9.506 132.462 1.00 60.36 21 THR D CA 1
ATOM 3431 C C . THR D 1 10 ? 44.882 10.406 133.640 1.00 59.31 21 THR D C 1
ATOM 3432 O O . THR D 1 10 ? 44.648 11.613 133.591 1.00 58.88 21 THR D O 1
ATOM 3436 N N . SER D 1 11 ? 45.410 9.799 134.700 1.00 58.07 22 SER D N 1
ATOM 3437 C CA . SER D 1 11 ? 45.696 10.500 135.928 1.00 57.51 22 SER D CA 1
ATOM 3438 C C . SER D 1 11 ? 46.864 11.456 135.719 1.00 56.21 22 SER D C 1
ATOM 3439 O O . SER D 1 11 ? 46.804 12.607 136.126 1.00 55.14 22 SER D O 1
ATOM 3442 N N . TYR D 1 12 ? 47.913 10.955 135.077 1.00 55.36 23 TYR D N 1
ATOM 3443 C CA . TYR D 1 12 ? 49.088 11.730 134.735 1.00 55.63 23 TYR D CA 1
ATOM 3444 C C . TYR D 1 12 ? 48.670 12.992 133.982 1.00 55.85 23 TYR D C 1
ATOM 3445 O O . TYR D 1 12 ? 48.955 14.129 134.390 1.00 54.71 23 TYR D O 1
ATOM 3454 N N . VAL D 1 13 ? 47.979 12.762 132.874 1.00 55.73 24 VAL D N 1
ATOM 3455 C CA . VAL D 1 13 ? 47.494 13.821 132.028 1.00 56.11 24 VAL D CA 1
ATOM 3456 C C . VAL D 1 13 ? 46.655 14.841 132.809 1.00 56.51 24 VAL D C 1
ATOM 3457 O O . VAL D 1 13 ? 46.773 16.045 132.587 1.00 57.58 24 VAL D O 1
ATOM 3461 N N . SER D 1 14 ? 45.809 14.366 133.713 1.00 56.45 25 SER D N 1
ATOM 3462 C CA . SER D 1 14 ? 44.987 15.269 134.517 1.00 56.83 25 SER D CA 1
ATOM 3463 C C . SER D 1 14 ? 45.827 16.176 135.432 1.00 56.61 25 SER D C 1
ATOM 3464 O O . SER D 1 14 ? 45.500 17.345 135.606 1.00 56.60 25 SER D O 1
ATOM 3467 N N . LEU D 1 15 ? 46.885 15.630 136.024 1.00 56.88 26 LEU D N 1
ATOM 3468 C CA . LEU D 1 15 ? 47.829 16.427 136.827 1.00 57.16 26 LEU D CA 1
ATOM 3469 C C . LEU D 1 15 ? 48.573 17.410 135.932 1.00 57.21 26 LEU D C 1
ATOM 3470 O O . LEU D 1 15 ? 48.635 18.617 136.207 1.00 55.62 26 LEU D O 1
ATOM 3475 N N . LYS D 1 16 ? 49.126 16.871 134.845 1.00 57.79 27 LYS D N 1
ATOM 3476 C CA . LYS D 1 16 ? 49.811 17.675 133.850 1.00 57.84 27 LYS D CA 1
ATOM 3477 C C . LYS D 1 16 ? 48.998 18.939 133.549 1.00 57.96 27 LYS D C 1
ATOM 3478 O O . LYS D 1 16 ? 49.477 20.048 133.751 1.00 57.63 27 LYS D O 1
ATOM 3484 N N . THR D 1 17 ? 47.758 18.767 133.103 1.00 57.94 28 THR D N 1
ATOM 3485 C CA . THR D 1 17 ? 46.964 19.901 132.667 1.00 58.69 28 THR D CA 1
ATOM 3486 C C . THR D 1 17 ? 46.549 20.823 133.824 1.00 57.66 28 THR D C 1
ATOM 3487 O O . THR D 1 17 ? 46.397 22.020 133.625 1.00 57.55 28 THR D O 1
ATOM 3491 N N . TRP D 1 18 ? 46.405 20.278 135.026 1.00 57.39 29 TRP D N 1
ATOM 3492 C CA . TRP D 1 18 ? 46.167 21.091 136.228 1.00 58.05 29 TRP D CA 1
ATOM 3493 C C . TRP D 1 18 ? 47.376 21.961 136.609 1.00 58.60 29 TRP D C 1
ATOM 3494 O O . TRP D 1 18 ? 47.220 23.068 137.087 1.00 58.55 29 TRP D O 1
ATOM 3505 N N . ILE D 1 19 ? 48.585 21.445 136.419 1.00 60.06 30 ILE D N 1
ATOM 3506 C CA . ILE D 1 19 ? 49.793 22.218 136.666 1.00 60.67 30 ILE D CA 1
ATOM 3507 C C . ILE D 1 19 ? 49.954 23.290 135.601 1.00 61.80 30 ILE D C 1
ATOM 3508 O O . ILE D 1 19 ? 50.376 24.406 135.889 1.00 62.86 30 ILE D O 1
ATOM 3513 N N . GLU D 1 20 ? 49.612 22.949 134.367 1.00 63.23 31 GLU D N 1
ATOM 3514 C CA . GLU D 1 20 ? 49.673 23.901 133.264 1.00 64.61 31 GLU D CA 1
ATOM 3515 C C . GLU D 1 20 ? 48.633 25.018 133.398 1.00 65.35 31 GLU D C 1
ATOM 3516 O O . GLU D 1 20 ? 48.732 26.032 132.726 1.00 65.81 31 GLU D O 1
ATOM 3522 N N . ASP D 1 21 ? 47.638 24.826 134.259 1.00 66.16 32 ASP D N 1
ATOM 3523 C CA . ASP D 1 21 ? 46.611 25.839 134.477 1.00 66.93 32 ASP D CA 1
ATOM 3524 C C . ASP D 1 21 ? 46.871 26.702 135.732 1.00 67.34 32 ASP D C 1
ATOM 3525 O O . ASP D 1 21 ? 46.470 27.867 135.784 1.00 66.83 32 ASP D O 1
ATOM 3530 N N . SER D 1 22 ? 47.567 26.147 136.725 1.00 67.70 33 SER D N 1
ATOM 3531 C CA . SER D 1 22 ? 47.815 26.865 137.976 1.00 67.73 33 SER D CA 1
ATOM 3532 C C . SER D 1 22 ? 48.804 28.031 137.808 1.00 67.96 33 SER D C 1
ATOM 3533 O O . SER D 1 22 ? 49.582 28.079 136.856 1.00 68.00 33 SER D O 1
ATOM 3536 N N . LEU D 1 23 ? 48.757 28.983 138.734 1.00 68.23 34 LEU D N 1
ATOM 3537 C CA . LEU D 1 23 ? 49.598 30.175 138.635 1.00 68.44 34 LEU D CA 1
ATOM 3538 C C . LEU D 1 23 ? 51.058 29.820 138.357 1.00 68.67 34 LEU D C 1
ATOM 3539 O O . LEU D 1 23 ? 51.628 28.939 139.003 1.00 68.46 34 LEU D O 1
ATOM 3544 N N . ASP D 1 24 ? 51.651 30.538 137.404 1.00 68.74 35 ASP D N 1
ATOM 3545 C CA . ASP D 1 24 ? 53.052 30.378 137.032 1.00 68.79 35 ASP D CA 1
ATOM 3546 C C . ASP D 1 24 ? 53.992 30.456 138.238 1.00 68.70 35 ASP D C 1
ATOM 3547 O O . ASP D 1 24 ? 55.121 29.962 138.190 1.00 69.54 35 ASP D O 1
ATOM 3552 N N . LEU D 1 25 ? 53.522 31.082 139.310 1.00 68.14 36 LEU D N 1
ATOM 3553 C CA . LEU D 1 25 ? 54.301 31.237 140.534 1.00 67.65 36 LEU D CA 1
ATOM 3554 C C . LEU D 1 25 ? 54.612 29.898 141.211 1.00 67.30 36 LEU D C 1
ATOM 3555 O O . LEU D 1 25 ? 55.630 29.768 141.873 1.00 67.75 36 LEU D O 1
ATOM 3560 N N . PHE D 1 26 ? 53.737 28.911 141.033 1.00 66.26 37 PHE D N 1
ATOM 3561 C CA . PHE D 1 26 ? 53.861 27.629 141.709 1.00 65.25 37 PHE D CA 1
ATOM 3562 C C . PHE D 1 26 ? 54.278 26.521 140.769 1.00 64.05 37 PHE D C 1
ATOM 3563 O O . PHE D 1 26 ? 54.379 25.371 141.179 1.00 63.63 37 PHE D O 1
ATOM 3571 N N . LYS D 1 27 ? 54.493 26.851 139.505 1.00 62.77 38 LYS D N 1
ATOM 3572 C CA . LYS D 1 27 ? 54.884 25.844 138.544 1.00 61.78 38 LYS D CA 1
ATOM 3573 C C . LYS D 1 27 ? 56.275 25.283 138.850 1.00 60.38 38 LYS D C 1
ATOM 3574 O O . LYS D 1 27 ? 56.495 24.081 138.720 1.00 59.96 38 LYS D O 1
ATOM 3580 N N . ASN D 1 28 ? 57.202 26.137 139.269 1.00 59.76 39 ASN D N 1
ATOM 3581 C CA . ASN D 1 28 ? 58.572 25.693 139.590 1.00 59.81 39 ASN D CA 1
ATOM 3582 C C . ASN D 1 28 ? 58.613 24.482 140.543 1.00 59.04 39 ASN D C 1
ATOM 3583 O O . ASN D 1 28 ? 59.373 23.559 140.329 1.00 58.13 39 ASN D O 1
ATOM 3588 N N . ASP D 1 29 ? 57.770 24.499 141.574 1.00 59.18 40 ASP D N 1
ATOM 3589 C CA . ASP D 1 29 ? 57.669 23.420 142.552 1.00 59.35 40 ASP D CA 1
ATOM 3590 C C . ASP D 1 29 ? 56.790 22.236 142.110 1.00 59.60 40 ASP D C 1
ATOM 3591 O O . ASP D 1 29 ? 57.017 21.092 142.558 1.00 59.15 40 ASP D O 1
ATOM 3596 N N . LEU D 1 30 ? 55.792 22.493 141.255 1.00 58.71 41 LEU D N 1
ATOM 3597 C CA . LEU D 1 30 ? 54.855 21.436 140.843 1.00 58.67 41 LEU D CA 1
ATOM 3598 C C . LEU D 1 30 ? 55.329 20.596 139.639 1.00 58.74 41 LEU D C 1
ATOM 3599 O O . LEU D 1 30 ? 55.229 19.368 139.667 1.00 58.79 41 LEU D O 1
ATOM 3604 N N . LEU D 1 31 ? 55.849 21.251 138.599 1.00 58.04 42 LEU D N 1
ATOM 3605 C CA . LEU D 1 31 ? 56.347 20.548 137.407 1.00 57.75 42 LEU D CA 1
ATOM 3606 C C . LEU D 1 31 ? 57.319 19.402 137.678 1.00 57.95 42 LEU D C 1
ATOM 3607 O O . LEU D 1 31 ? 57.229 18.361 137.033 1.00 58.79 42 LEU D O 1
ATOM 3612 N N . PRO D 1 32 ? 58.280 19.597 138.597 1.00 57.71 43 PRO D N 1
ATOM 3613 C CA . PRO D 1 32 ? 59.239 18.539 138.910 1.00 57.24 43 PRO D CA 1
ATOM 3614 C C . PRO D 1 32 ? 58.607 17.193 139.279 1.00 57.44 43 PRO D C 1
ATOM 3615 O O . PRO D 1 32 ? 59.287 16.158 139.243 1.00 56.03 43 PRO D O 1
ATOM 3619 N N . LEU D 1 33 ? 57.327 17.218 139.646 1.00 57.79 44 LEU D N 1
ATOM 3620 C CA . LEU D 1 33 ? 56.596 16.021 140.018 1.00 58.10 44 LEU D CA 1
ATOM 3621 C C . LEU D 1 33 ? 56.262 15.118 138.813 1.00 57.76 44 LEU D C 1
ATOM 3622 O O . LEU D 1 33 ? 56.037 13.918 138.971 1.00 57.19 44 LEU D O 1
ATOM 3627 N N . LEU D 1 34 ? 56.201 15.687 137.617 1.00 57.15 45 LEU D N 1
ATOM 3628 C CA . LEU D 1 34 ? 55.771 14.901 136.466 1.00 57.56 45 LEU D CA 1
ATOM 3629 C C . LEU D 1 34 ? 56.781 13.816 136.103 1.00 57.74 45 LEU D C 1
ATOM 3630 O O . LEU D 1 34 ? 56.401 12.687 135.841 1.00 58.75 45 LEU D O 1
ATOM 3635 N N . TYR D 1 35 ? 58.061 14.154 136.124 1.00 58.07 46 TYR D N 1
ATOM 3636 C CA . TYR D 1 35 ? 59.104 13.215 135.739 1.00 58.55 46 TYR D CA 1
ATOM 3637 C C . TYR D 1 35 ? 59.089 11.898 136.535 1.00 58.81 46 TYR D C 1
ATOM 3638 O O . TYR D 1 35 ? 58.998 10.830 135.946 1.00 58.94 46 TYR D O 1
ATOM 3647 N N . PRO D 1 36 ? 59.232 11.961 137.870 1.00 59.60 47 PRO D N 1
ATOM 3648 C CA . PRO D 1 36 ? 59.135 10.699 138.623 1.00 59.91 47 PRO D CA 1
ATOM 3649 C C . PRO D 1 36 ? 57.866 9.891 138.329 1.00 59.61 47 PRO D C 1
ATOM 3650 O O . PRO D 1 36 ? 57.947 8.680 138.095 1.00 59.04 47 PRO D O 1
ATOM 3654 N N . LEU D 1 37 ? 56.721 10.563 138.327 1.00 59.50 48 LEU D N 1
ATOM 3655 C CA . LEU D 1 37 ? 55.451 9.913 138.065 1.00 59.78 48 LEU D CA 1
ATOM 3656 C C . LEU D 1 37 ? 55.476 9.227 136.698 1.00 59.61 48 LEU D C 1
ATOM 3657 O O . LEU D 1 37 ? 55.161 8.031 136.556 1.00 59.39 48 LEU D O 1
ATOM 3662 N N . PHE D 1 38 ? 55.887 9.986 135.698 1.00 58.49 49 PHE D N 1
ATOM 3663 C CA . PHE D 1 38 ? 56.143 9.442 134.383 1.00 58.08 49 PHE D CA 1
ATOM 3664 C C . PHE D 1 38 ? 56.988 8.130 134.377 1.00 57.58 49 PHE D C 1
ATOM 3665 O O . PHE D 1 38 ? 56.642 7.171 133.679 1.00 56.42 49 PHE D O 1
ATOM 3673 N N . ILE D 1 39 ? 58.104 8.098 135.103 1.00 57.40 50 ILE D N 1
ATOM 3674 C CA . ILE D 1 39 ? 58.957 6.902 135.101 1.00 57.37 50 ILE D CA 1
ATOM 3675 C C . ILE D 1 39 ? 58.222 5.760 135.797 1.00 57.58 50 ILE D C 1
ATOM 3676 O O . ILE D 1 39 ? 58.225 4.621 135.331 1.00 57.40 50 ILE D O 1
ATOM 3681 N N . HIS D 1 40 ? 57.552 6.081 136.901 1.00 58.68 51 HIS D N 1
ATOM 3682 C CA . HIS D 1 40 ? 56.870 5.060 137.704 1.00 58.38 51 HIS D CA 1
ATOM 3683 C C . HIS D 1 40 ? 55.678 4.430 136.972 1.00 58.50 51 HIS D C 1
ATOM 3684 O O . HIS D 1 40 ? 55.446 3.224 137.099 1.00 59.46 51 HIS D O 1
ATOM 3691 N N . ILE D 1 41 ? 54.920 5.245 136.245 1.00 57.52 52 ILE D N 1
ATOM 3692 C CA . ILE D 1 41 ? 53.876 4.742 135.344 1.00 58.05 52 ILE D CA 1
ATOM 3693 C C . ILE D 1 41 ? 54.486 3.838 134.260 1.00 57.91 52 ILE D C 1
ATOM 3694 O O . ILE D 1 41 ? 53.988 2.732 133.997 1.00 57.06 52 ILE D O 1
ATOM 3699 N N . TYR D 1 42 ? 55.566 4.321 133.645 1.00 57.50 53 TYR D N 1
ATOM 3700 C CA . TYR D 1 42 ? 56.303 3.565 132.644 1.00 57.74 53 TYR D CA 1
ATOM 3701 C C . TYR D 1 42 ? 56.706 2.194 133.204 1.00 57.80 53 TYR D C 1
ATOM 3702 O O . TYR D 1 42 ? 56.405 1.160 132.613 1.00 56.10 53 TYR D O 1
ATOM 3711 N N . PHE D 1 43 ? 57.374 2.208 134.357 1.00 58.84 54 PHE D N 1
ATOM 3712 C CA . PHE D 1 43 ? 57.831 0.987 135.029 1.00 59.63 54 PHE D CA 1
ATOM 3713 C C . PHE D 1 43 ? 56.686 0.108 135.491 1.00 59.78 54 PHE D C 1
ATOM 3714 O O . PHE D 1 43 ? 56.819 -1.118 135.497 1.00 60.26 54 PHE D O 1
ATOM 3722 N N . ASP D 1 44 ? 55.570 0.716 135.882 1.00 59.96 55 ASP D N 1
ATOM 3723 C CA . ASP D 1 44 ? 54.428 -0.066 136.342 1.00 60.58 55 ASP D CA 1
ATOM 3724 C C . ASP D 1 44 ? 53.753 -0.830 135.188 1.00 60.04 55 ASP D C 1
ATOM 3725 O O . ASP D 1 44 ? 53.435 -2.011 135.322 1.00 58.40 55 ASP D O 1
ATOM 3730 N N . LEU D 1 45 ? 53.572 -0.164 134.050 1.00 60.28 56 LEU D N 1
ATOM 3731 C CA . LEU D 1 45 ? 53.178 -0.854 132.814 1.00 59.98 56 LEU D CA 1
ATOM 3732 C C . LEU D 1 45 ? 54.098 -2.044 132.549 1.00 59.73 56 LEU D C 1
ATOM 3733 O O . LEU D 1 45 ? 53.624 -3.162 132.335 1.00 58.54 56 LEU D O 1
ATOM 3738 N N . ILE D 1 46 ? 55.410 -1.813 132.596 1.00 60.30 57 ILE D N 1
ATOM 3739 C CA . ILE D 1 46 ? 56.381 -2.878 132.327 1.00 60.64 57 ILE D CA 1
ATOM 3740 C C . ILE D 1 46 ? 56.213 -4.047 133.295 1.00 60.86 57 ILE D C 1
ATOM 3741 O O . ILE D 1 46 ? 56.236 -5.199 132.911 1.00 60.08 57 ILE D O 1
ATOM 3746 N N . GLN D 1 47 ? 56.018 -3.735 134.562 1.00 62.34 58 GLN D N 1
ATOM 3747 C CA . GLN D 1 47 ? 55.837 -4.749 135.579 1.00 62.49 58 GLN D CA 1
ATOM 3748 C C . GLN D 1 47 ? 54.576 -5.579 135.343 1.00 62.23 58 GLN D C 1
ATOM 3749 O O . GLN D 1 47 ? 54.473 -6.731 135.772 1.00 62.05 58 GLN D O 1
ATOM 3755 N N . GLN D 1 48 ? 53.599 -4.990 134.668 1.00 62.28 59 GLN D N 1
ATOM 3756 C CA . GLN D 1 48 ? 52.378 -5.705 134.343 1.00 61.59 59 GLN D CA 1
ATOM 3757 C C . GLN D 1 48 ? 52.515 -6.421 133.015 1.00 61.09 59 GLN D C 1
ATOM 3758 O O . GLN D 1 48 ? 51.557 -7.023 132.529 1.00 61.74 59 GLN D O 1
ATOM 3764 N N . ASN D 1 49 ? 53.709 -6.350 132.430 1.00 60.47 60 ASN D N 1
ATOM 3765 C CA . ASN D 1 49 ? 54.016 -7.028 131.181 1.00 60.27 60 ASN D CA 1
ATOM 3766 C C . ASN D 1 49 ? 53.223 -6.470 129.995 1.00 61.08 60 ASN D C 1
ATOM 3767 O O . ASN D 1 49 ? 53.020 -7.154 128.990 1.00 62.31 60 ASN D O 1
ATOM 3772 N N . LYS D 1 50 ? 52.783 -5.222 130.118 1.00 61.61 61 LYS D N 1
ATOM 3773 C CA . LYS D 1 50 ? 52.162 -4.505 129.017 1.00 61.89 61 LYS D CA 1
ATOM 3774 C C . LYS D 1 50 ? 53.233 -3.705 128.289 1.00 62.20 61 LYS D C 1
ATOM 3775 O O . LYS D 1 50 ? 53.334 -2.491 128.452 1.00 62.11 61 LYS D O 1
ATOM 3781 N N . THR D 1 51 ? 54.036 -4.385 127.481 1.00 62.70 62 THR D N 1
ATOM 3782 C CA . THR D 1 51 ? 55.206 -3.749 126.896 1.00 63.24 62 THR D CA 1
ATOM 3783 C C . THR D 1 51 ? 54.804 -2.667 125.907 1.00 62.91 62 THR D C 1
ATOM 3784 O O . THR D 1 51 ? 55.318 -1.558 125.966 1.00 63.15 62 THR D O 1
ATOM 3788 N N . ASP D 1 52 ? 53.897 -2.989 124.990 1.00 62.92 63 ASP D N 1
ATOM 3789 C CA . ASP D 1 52 ? 53.453 -2.017 123.998 1.00 63.63 63 ASP D CA 1
ATOM 3790 C C . ASP D 1 52 ? 52.966 -0.758 124.681 1.00 64.19 63 ASP D C 1
ATOM 3791 O O . ASP D 1 52 ? 53.473 0.335 124.411 1.00 64.52 63 ASP D O 1
ATOM 3796 N N . GLU D 1 53 ? 51.994 -0.922 125.577 1.00 64.15 64 GLU D N 1
ATOM 3797 C CA . GLU D 1 53 ? 51.454 0.194 126.336 1.00 64.28 64 GLU D CA 1
ATOM 3798 C C . GLU D 1 53 ? 52.565 1.018 126.994 1.00 63.99 64 GLU D C 1
ATOM 3799 O O . GLU D 1 53 ? 52.521 2.246 126.963 1.00 63.41 64 GLU D O 1
ATOM 3805 N N . ALA D 1 54 ? 53.574 0.355 127.559 1.00 63.74 65 ALA D N 1
ATOM 3806 C CA . ALA D 1 54 ? 54.685 1.081 128.188 1.00 63.54 65 ALA D CA 1
ATOM 3807 C C . ALA D 1 54 ? 55.360 1.996 127.175 1.00 63.70 65 ALA D C 1
ATOM 3808 O O . ALA D 1 54 ? 55.491 3.197 127.402 1.00 62.39 65 ALA D O 1
ATOM 3810 N N . LYS D 1 55 ? 55.775 1.404 126.053 1.00 64.75 66 LYS D N 1
ATOM 3811 C CA . LYS D 1 55 ? 56.513 2.110 125.013 1.00 65.06 66 LYS D CA 1
ATOM 3812 C C . LYS D 1 55 ? 55.690 3.241 124.404 1.00 65.14 66 LYS D C 1
ATOM 3813 O O . LYS D 1 55 ? 56.206 4.321 124.132 1.00 65.76 66 LYS D O 1
ATOM 3819 N N . GLU D 1 56 ? 54.404 2.992 124.198 1.00 64.91 67 GLU D N 1
ATOM 3820 C CA . GLU D 1 56 ? 53.513 4.008 123.665 1.00 64.72 67 GLU D CA 1
ATOM 3821 C C . GLU D 1 56 ? 53.466 5.211 124.600 1.00 64.32 67 GLU D C 1
ATOM 3822 O O . GLU D 1 56 ? 53.625 6.352 124.173 1.00 64.67 67 GLU D O 1
ATOM 3828 N N . PHE D 1 57 ? 53.218 4.943 125.875 1.00 63.46 68 PHE D N 1
ATOM 3829 C CA . PHE D 1 57 ? 53.207 5.981 126.896 1.00 63.32 68 PHE D CA 1
ATOM 3830 C C . PHE D 1 57 ? 54.516 6.771 126.962 1.00 62.82 68 PHE D C 1
ATOM 3831 O O . PHE D 1 57 ? 54.493 7.988 127.073 1.00 61.89 68 PHE D O 1
ATOM 3839 N N . PHE D 1 58 ? 55.645 6.066 126.895 1.00 63.49 69 PHE D N 1
ATOM 3840 C CA . PHE D 1 58 ? 56.971 6.681 126.975 1.00 63.70 69 PHE D CA 1
ATOM 3841 C C . PHE D 1 58 ? 57.177 7.666 125.831 1.00 64.19 69 PHE D C 1
ATOM 3842 O O . PHE D 1 58 ? 57.638 8.794 126.029 1.00 63.98 69 PHE D O 1
ATOM 3850 N N . GLU D 1 59 ? 56.833 7.227 124.629 1.00 65.29 70 GLU D N 1
ATOM 3851 C CA . GLU D 1 59 ? 57.040 8.024 123.422 1.00 65.43 70 GLU D CA 1
ATOM 3852 C C . GLU D 1 59 ? 56.157 9.263 123.428 1.00 65.51 70 GLU D C 1
ATOM 3853 O O . GLU D 1 59 ? 56.576 10.334 123.006 1.00 65.87 70 GLU D O 1
ATOM 3859 N N . LYS D 1 60 ? 54.941 9.123 123.937 1.00 65.71 71 LYS D N 1
ATOM 3860 C CA . LYS D 1 60 ? 53.973 10.215 123.906 1.00 65.77 71 LYS D CA 1
ATOM 3861 C C . LYS D 1 60 ? 54.273 11.344 124.896 1.00 65.98 71 LYS D C 1
ATOM 3862 O O . LYS D 1 60 ? 53.846 12.473 124.672 1.00 66.14 71 LYS D O 1
ATOM 3868 N N . TYR D 1 61 ? 55.009 11.064 125.975 1.00 66.07 72 TYR D N 1
ATOM 3869 C CA . TYR D 1 61 ? 55.259 12.089 127.008 1.00 66.08 72 TYR D CA 1
ATOM 3870 C C . TYR D 1 61 ? 56.725 12.366 127.354 1.00 66.00 72 TYR D C 1
ATOM 3871 O O . TYR D 1 61 ? 56.998 13.230 128.184 1.00 65.48 72 TYR D O 1
ATOM 3880 N N . ARG D 1 62 ? 57.665 11.654 126.736 1.00 66.63 73 ARG D N 1
ATOM 3881 C CA . ARG D 1 62 ? 59.086 11.840 127.050 1.00 67.68 73 ARG D CA 1
ATOM 3882 C C . ARG D 1 62 ? 59.553 13.258 126.744 1.00 68.65 73 ARG D C 1
ATOM 3883 O O . ARG D 1 62 ? 60.492 13.768 127.365 1.00 68.80 73 ARG D O 1
ATOM 3891 N N . GLY D 1 63 ? 58.907 13.876 125.758 1.00 69.68 74 GLY D N 1
ATOM 3892 C CA . GLY D 1 63 ? 59.184 15.254 125.387 1.00 69.90 74 GLY D CA 1
ATOM 3893 C C . GLY D 1 63 ? 58.733 16.270 126.419 1.00 70.14 74 GLY D C 1
ATOM 3894 O O . GLY D 1 63 ? 59.145 17.422 126.359 1.00 69.69 74 GLY D O 1
ATOM 3895 N N . ASP D 1 64 ? 57.885 15.856 127.359 1.00 70.88 75 ASP D N 1
ATOM 3896 C CA . ASP D 1 64 ? 57.502 16.724 128.478 1.00 71.94 75 ASP D CA 1
ATOM 3897 C C . ASP D 1 64 ? 58.700 16.944 129.409 1.00 72.73 75 ASP D C 1
ATOM 3898 O O . ASP D 1 64 ? 58.701 17.868 130.227 1.00 72.72 75 ASP D O 1
ATOM 3903 N N . HIS D 1 65 ? 59.719 16.098 129.273 1.00 73.52 76 HIS D N 1
ATOM 3904 C CA . HIS D 1 65 ? 60.877 16.145 130.155 1.00 74.94 76 HIS D CA 1
ATOM 3905 C C . HIS D 1 65 ? 62.207 16.280 129.401 1.00 76.56 76 HIS D C 1
ATOM 3906 O O . HIS D 1 65 ? 63.202 15.649 129.772 1.00 76.67 76 HIS D O 1
ATOM 3913 N N . TYR D 1 66 ? 62.222 17.106 128.355 1.00 78.51 77 TYR D N 1
ATOM 3914 C CA . TYR D 1 66 ? 63.425 17.325 127.556 1.00 79.73 77 TYR D CA 1
ATOM 3915 C C . TYR D 1 66 ? 64.545 17.947 128.388 1.00 80.54 77 TYR D C 1
ATOM 3916 O O . TYR D 1 66 ? 65.726 17.790 128.068 1.00 80.86 77 TYR D O 1
ATOM 3925 N N . ASN D 1 67 ? 64.174 18.637 129.463 1.00 80.76 78 ASN D N 1
ATOM 3926 C CA . ASN D 1 67 ? 65.149 19.128 130.433 1.00 80.80 78 ASN D CA 1
ATOM 3927 C C . ASN D 1 67 ? 65.944 18.002 131.102 1.00 81.00 78 ASN D C 1
ATOM 3928 O O . ASN D 1 67 ? 66.908 18.262 131.828 1.00 81.29 78 ASN D O 1
ATOM 3933 N N . LYS D 1 68 ? 65.528 16.758 130.864 1.00 80.74 79 LYS D N 1
ATOM 3934 C CA . LYS D 1 68 ? 66.159 15.583 131.464 1.00 80.32 79 LYS D CA 1
ATOM 3935 C C . LYS D 1 68 ? 66.474 14.535 130.395 1.00 79.77 79 LYS D C 1
ATOM 3936 O O . LYS D 1 68 ? 66.324 13.329 130.617 1.00 78.61 79 LYS D O 1
ATOM 3942 N N . SER D 1 69 ? 66.924 15.016 129.239 1.00 79.23 80 SER D N 1
ATOM 3943 C CA . SER D 1 69 ? 67.086 14.184 128.046 1.00 78.80 80 SER D CA 1
ATOM 3944 C C . SER D 1 69 ? 68.125 13.067 128.179 1.00 78.34 80 SER D C 1
ATOM 3945 O O . SER D 1 69 ? 68.024 12.040 127.506 1.00 78.67 80 SER D O 1
ATOM 3948 N N . GLU D 1 70 ? 69.125 13.269 129.028 1.00 77.44 81 GLU D N 1
ATOM 3949 C CA . GLU D 1 70 ? 70.163 12.262 129.229 1.00 76.54 81 GLU D CA 1
ATOM 3950 C C . GLU D 1 70 ? 69.549 11.029 129.868 1.00 75.72 81 GLU D C 1
ATOM 3951 O O . GLU D 1 70 ? 69.662 9.924 129.349 1.00 75.61 81 GLU D O 1
ATOM 3957 N N . GLU D 1 71 ? 68.901 11.229 131.009 1.00 75.17 82 GLU D N 1
ATOM 3958 C CA . GLU D 1 71 ? 68.275 10.133 131.745 1.00 74.80 82 GLU D CA 1
ATOM 3959 C C . GLU D 1 71 ? 67.206 9.431 130.930 1.00 73.76 82 GLU D C 1
ATOM 3960 O O . GLU D 1 71 ? 67.051 8.211 131.015 1.00 73.50 82 GLU D O 1
ATOM 3966 N N . ILE D 1 72 ? 66.446 10.211 130.170 1.00 72.82 83 ILE D N 1
ATOM 3967 C CA . ILE D 1 72 ? 65.383 9.650 129.356 1.00 72.41 83 ILE D CA 1
ATOM 3968 C C . ILE D 1 72 ? 65.957 8.665 128.345 1.00 71.44 83 ILE D C 1
ATOM 3969 O O . ILE D 1 72 ? 65.416 7.583 128.179 1.00 72.16 83 ILE D O 1
ATOM 3974 N N . LYS D 1 73 ? 67.059 9.029 127.697 1.00 70.31 84 LYS D N 1
ATOM 3975 C CA . LYS D 1 73 ? 67.727 8.127 126.763 1.00 70.17 84 LYS D CA 1
ATOM 3976 C C . LYS D 1 73 ? 68.182 6.829 127.449 1.00 69.24 84 LYS D C 1
ATOM 3977 O O . LYS D 1 73 ? 68.179 5.764 126.836 1.00 68.45 84 LYS D O 1
ATOM 3983 N N . GLN D 1 74 ? 68.579 6.926 128.716 1.00 68.76 85 GLN D N 1
ATOM 3984 C CA . GLN D 1 74 ? 68.866 5.739 129.523 1.00 68.39 85 GLN D CA 1
ATOM 3985 C C . GLN D 1 74 ? 67.636 4.838 129.606 1.00 67.31 85 GLN D C 1
ATOM 3986 O O . GLN D 1 74 ? 67.706 3.661 129.279 1.00 66.74 85 GLN D O 1
ATOM 3992 N N . PHE D 1 75 ? 66.505 5.404 130.021 1.00 66.81 86 PHE D N 1
ATOM 3993 C CA . PHE D 1 75 ? 65.273 4.620 130.234 1.00 66.84 86 PHE D CA 1
ATOM 3994 C C . PHE D 1 75 ? 64.635 4.007 128.967 1.00 66.59 86 PHE D C 1
ATOM 3995 O O . PHE D 1 75 ? 63.946 2.994 129.048 1.00 66.15 86 PHE D O 1
ATOM 4003 N N . GLU D 1 76 ? 64.860 4.617 127.808 1.00 66.52 87 GLU D N 1
ATOM 4004 C CA . GLU D 1 76 ? 64.163 4.209 126.588 1.00 66.65 87 GLU D CA 1
ATOM 4005 C C . GLU D 1 76 ? 64.412 2.756 126.185 1.00 65.34 87 GLU D C 1
ATOM 4006 O O . GLU D 1 76 ? 63.592 2.145 125.496 1.00 64.93 87 GLU D O 1
ATOM 4012 N N . SER D 1 77 ? 65.544 2.209 126.606 1.00 64.78 88 SER D N 1
ATOM 4013 C CA . SER D 1 77 ? 65.945 0.851 126.199 1.00 64.19 88 SER D CA 1
ATOM 4014 C C . SER D 1 77 ? 65.624 -0.176 127.273 1.00 64.45 88 SER D C 1
ATOM 4015 O O . SER D 1 77 ? 65.907 -1.365 127.084 1.00 65.32 88 SER D O 1
ATOM 4018 N N . ILE D 1 78 ? 65.026 0.278 128.385 1.00 63.41 89 ILE D N 1
ATOM 4019 C CA . ILE D 1 78 ? 64.482 -0.618 129.394 1.00 63.06 89 ILE D CA 1
ATOM 4020 C C . ILE D 1 78 ? 63.054 -0.996 129.005 1.00 63.79 89 ILE D C 1
ATOM 4021 O O . ILE D 1 78 ? 62.136 -0.175 129.118 1.00 64.61 89 ILE D O 1
ATOM 4026 N N . TYR D 1 79 ? 62.872 -2.250 128.578 1.00 63.66 90 TYR D N 1
ATOM 4027 C CA . TYR D 1 79 ? 61.600 -2.749 128.016 1.00 63.02 90 TYR D CA 1
ATOM 4028 C C . TYR D 1 79 ? 60.892 -3.811 128.859 1.00 62.34 90 TYR D C 1
ATOM 4029 O O . TYR D 1 79 ? 59.717 -4.104 128.619 1.00 63.25 90 TYR D O 1
ATOM 4038 N N . THR D 1 80 ? 61.607 -4.428 129.799 1.00 60.26 91 THR D N 1
ATOM 4039 C CA . THR D 1 80 ? 61.111 -5.628 130.478 1.00 58.19 91 THR D CA 1
ATOM 4040 C C . THR D 1 80 ? 61.459 -5.625 131.938 1.00 57.56 91 THR D C 1
ATOM 4041 O O . THR D 1 80 ? 62.189 -4.757 132.401 1.00 56.84 91 THR D O 1
ATOM 4045 N N . VAL D 1 81 ? 60.932 -6.618 132.658 1.00 56.45 92 VAL D N 1
ATOM 4046 C CA . VAL D 1 81 ? 61.207 -6.772 134.071 1.00 55.28 92 VAL D CA 1
ATOM 4047 C C . VAL D 1 81 ? 62.683 -7.084 134.279 1.00 54.27 92 VAL D C 1
ATOM 4048 O O . VAL D 1 81 ? 63.294 -6.573 135.203 1.00 55.28 92 VAL D O 1
ATOM 4052 N N . GLN D 1 82 ? 63.261 -7.915 133.425 1.00 54.02 93 GLN D N 1
ATOM 4053 C CA . GLN D 1 82 ? 64.683 -8.270 133.548 1.00 53.70 93 GLN D CA 1
ATOM 4054 C C . GLN D 1 82 ? 65.588 -7.057 133.265 1.00 52.89 93 GLN D C 1
ATOM 4055 O O . GLN D 1 82 ? 66.662 -6.940 133.825 1.00 51.58 93 GLN D O 1
ATOM 4061 N N . HIS D 1 83 ? 65.133 -6.149 132.411 1.00 52.88 94 HIS D N 1
ATOM 4062 C CA . HIS D 1 83 ? 65.882 -4.923 132.152 1.00 52.89 94 HIS D CA 1
ATOM 4063 C C . HIS D 1 83 ? 65.976 -4.040 133.362 1.00 52.70 94 HIS D C 1
ATOM 4064 O O . HIS D 1 83 ? 67.026 -3.441 133.601 1.00 51.58 94 HIS D O 1
ATOM 4071 N N . ILE D 1 84 ? 64.883 -3.962 134.119 1.00 52.89 95 ILE D N 1
ATOM 4072 C CA . ILE D 1 84 ? 64.858 -3.140 135.316 1.00 53.65 95 ILE D CA 1
ATOM 4073 C C . ILE D 1 84 ? 65.851 -3.699 136.314 1.00 55.14 95 ILE D C 1
ATOM 4074 O O . ILE D 1 84 ? 66.596 -2.958 136.924 1.00 55.64 95 ILE D O 1
ATOM 4079 N N . HIS D 1 85 ? 65.872 -5.022 136.447 1.00 57.07 96 HIS D N 1
ATOM 4080 C CA . HIS D 1 85 ? 66.767 -5.701 137.359 1.00 58.54 96 HIS D CA 1
ATOM 4081 C C . HIS D 1 85 ? 68.253 -5.600 136.944 1.00 59.29 96 HIS D C 1
ATOM 4082 O O . HIS D 1 85 ? 69.124 -5.487 137.799 1.00 60.48 96 HIS D O 1
ATOM 4089 N N . GLU D 1 86 ? 68.530 -5.624 135.645 1.00 59.41 97 GLU D N 1
ATOM 4090 C CA . GLU D 1 86 ? 69.910 -5.631 135.114 1.00 59.96 97 GLU D CA 1
ATOM 4091 C C . GLU D 1 86 ? 70.640 -4.294 135.214 1.00 60.19 97 GLU D C 1
ATOM 4092 O O . GLU D 1 86 ? 71.875 -4.258 135.235 1.00 59.49 97 GLU D O 1
ATOM 4098 N N . ASN D 1 87 ? 69.860 -3.212 135.188 1.00 60.10 98 ASN D N 1
ATOM 4099 C CA . ASN D 1 87 ? 70.364 -1.856 135.087 1.00 60.41 98 ASN D CA 1
ATOM 4100 C C . ASN D 1 87 ? 70.153 -1.161 136.418 1.00 60.87 98 ASN D C 1
ATOM 4101 O O . ASN D 1 87 ? 69.006 -0.930 136.826 1.00 59.71 98 ASN D O 1
ATOM 4106 N N . ASN D 1 88 ? 71.255 -0.845 137.099 1.00 61.46 99 ASN D N 1
ATOM 4107 C CA . ASN D 1 88 ? 71.187 -0.280 138.444 1.00 62.85 99 ASN D CA 1
ATOM 4108 C C . ASN D 1 88 ? 70.395 1.042 138.557 1.00 62.88 99 ASN D C 1
ATOM 4109 O O . ASN D 1 88 ? 69.621 1.222 139.506 1.00 61.83 99 ASN D O 1
ATOM 4114 N N . PHE D 1 89 ? 70.568 1.942 137.591 1.00 62.86 100 PHE D N 1
ATOM 4115 C CA . PHE D 1 89 ? 69.840 3.212 137.607 1.00 63.70 100 PHE D CA 1
ATOM 4116 C C . PHE D 1 89 ? 68.317 2.995 137.560 1.00 63.94 100 PHE D C 1
ATOM 4117 O O . PHE D 1 89 ? 67.563 3.748 138.174 1.00 63.75 100 PHE D O 1
ATOM 4125 N N . ALA D 1 90 ? 67.874 1.980 136.816 1.00 64.23 101 ALA D N 1
ATOM 4126 C CA . ALA D 1 90 ? 66.448 1.633 136.740 1.00 64.48 101 ALA D CA 1
ATOM 4127 C C . ALA D 1 90 ? 65.989 0.964 138.040 1.00 64.57 101 ALA D C 1
ATOM 4128 O O . ALA D 1 90 ? 64.983 1.347 138.641 1.00 63.99 101 ALA D O 1
ATOM 4130 N N . TYR D 1 91 ? 66.741 -0.031 138.480 1.00 65.72 102 TYR D N 1
ATOM 4131 C CA . TYR D 1 91 ? 66.440 -0.693 139.732 1.00 66.32 102 TYR D CA 1
ATOM 4132 C C . TYR D 1 91 ? 66.327 0.310 140.879 1.00 66.22 102 TYR D C 1
ATOM 4133 O O . TYR D 1 91 ? 65.366 0.290 141.629 1.00 66.37 102 TYR D O 1
ATOM 4142 N N . THR D 1 92 ? 67.296 1.206 141.020 1.00 67.30 103 THR D N 1
ATOM 4143 C CA . THR D 1 92 ? 67.287 2.097 142.178 1.00 67.84 103 THR D CA 1
ATOM 4144 C C . THR D 1 92 ? 66.162 3.129 142.072 1.00 67.14 103 THR D C 1
ATOM 4145 O O . THR D 1 92 ? 65.590 3.538 143.083 1.00 66.56 103 THR D O 1
ATOM 4149 N N . PHE D 1 93 ? 65.795 3.495 140.852 1.00 67.11 104 PHE D N 1
ATOM 4150 C CA . PHE D 1 93 ? 64.653 4.389 140.650 1.00 66.82 104 PHE D CA 1
ATOM 4151 C C . PHE D 1 93 ? 63.363 3.739 141.095 1.00 67.31 104 PHE D C 1
ATOM 4152 O O . PHE D 1 93 ? 62.481 4.397 141.628 1.00 67.25 104 PHE D O 1
ATOM 4160 N N . LYS D 1 94 ? 63.254 2.433 140.873 1.00 68.21 105 LYS D N 1
ATOM 4161 C CA . LYS D 1 94 ? 62.045 1.686 141.220 1.00 67.64 105 LYS D CA 1
ATOM 4162 C C . LYS D 1 94 ? 61.980 1.328 142.704 1.00 67.04 105 LYS D C 1
ATOM 4163 O O . LYS D 1 94 ? 60.892 1.076 143.227 1.00 65.58 105 LYS D O 1
ATOM 4169 N N . ASN D 1 95 ? 63.142 1.277 143.364 1.00 66.82 106 ASN D N 1
ATOM 4170 C CA . ASN D 1 95 ? 63.231 0.861 144.768 1.00 66.85 106 ASN D CA 1
ATOM 4171 C C . ASN D 1 95 ? 63.731 1.924 145.767 1.00 66.82 106 ASN D C 1
ATOM 4172 O O . ASN D 1 95 ? 63.802 1.668 146.959 1.00 67.04 106 ASN D O 1
ATOM 4177 N N . SER D 1 96 ? 64.104 3.104 145.291 1.00 66.70 107 SER D N 1
ATOM 4178 C CA . SER D 1 96 ? 64.570 4.151 146.181 1.00 65.94 107 SER D CA 1
ATOM 4179 C C . SER D 1 96 ? 63.675 5.368 146.031 1.00 65.22 107 SER D C 1
ATOM 4180 O O . SER D 1 96 ? 62.980 5.525 145.020 1.00 65.98 107 SER D O 1
ATOM 4183 N N . LYS D 1 97 ? 63.667 6.212 147.051 1.00 64.30 108 LYS D N 1
ATOM 4184 C CA . LYS D 1 97 ? 62.841 7.413 147.049 1.00 63.91 108 LYS D CA 1
ATOM 4185 C C . LYS D 1 97 ? 63.411 8.436 146.082 1.00 62.36 108 LYS D C 1
ATOM 4186 O O . LYS D 1 97 ? 64.637 8.544 145.939 1.00 61.34 108 LYS D O 1
ATOM 4192 N N . TYR D 1 98 ? 62.514 9.164 145.411 1.00 60.36 109 TYR D N 1
ATOM 4193 C CA . TYR D 1 98 ? 62.892 10.297 144.567 1.00 59.36 109 TYR D CA 1
ATOM 4194 C C . TYR D 1 98 ? 62.552 11.588 145.333 1.00 58.45 109 TYR D C 1
ATOM 4195 O O . TYR D 1 98 ? 61.429 11.770 145.795 1.00 57.82 109 TYR D O 1
ATOM 4204 N N . HIS D 1 99 ? 63.540 12.459 145.478 1.00 58.08 110 HIS D N 1
ATOM 4205 C CA . HIS D 1 99 ? 63.427 13.637 146.331 1.00 58.50 110 HIS D CA 1
ATOM 4206 C C . HIS D 1 99 ? 62.923 14.849 145.581 1.00 57.59 110 HIS D C 1
ATOM 4207 O O . HIS D 1 99 ? 63.332 15.091 144.451 1.00 57.36 110 HIS D O 1
ATOM 4214 N N . LEU D 1 100 ? 62.008 15.580 146.215 1.00 57.65 111 LEU D N 1
ATOM 4215 C CA . LEU D 1 100 ? 61.480 16.840 145.676 1.00 58.89 111 LEU D CA 1
ATOM 4216 C C . LEU D 1 100 ? 61.445 17.896 146.779 1.00 58.84 111 LEU D C 1
ATOM 4217 O O . LEU D 1 100 ? 61.441 17.563 147.954 1.00 58.33 111 LEU D O 1
ATOM 4222 N N . SER D 1 101 ? 61.468 19.166 146.405 1.00 59.88 112 SER D N 1
ATOM 4223 C CA . SER D 1 101 ? 61.248 20.246 147.381 1.00 60.92 112 SER D CA 1
ATOM 4224 C C . SER D 1 101 ? 60.097 21.136 146.936 1.00 61.03 112 SER D C 1
ATOM 4225 O O . SER D 1 101 ? 59.985 21.472 145.754 1.00 62.13 112 SER D O 1
ATOM 4228 N N . MET D 1 102 ? 59.215 21.479 147.869 1.00 60.14 113 MET D N 1
ATOM 4229 C CA . MET D 1 102 ? 58.093 22.350 147.548 1.00 60.55 113 MET D CA 1
ATOM 4230 C C . MET D 1 102 ? 57.848 23.344 148.652 1.00 60.09 113 MET D C 1
ATOM 4231 O O . MET D 1 102 ? 58.057 23.032 149.825 1.00 58.75 113 MET D O 1
ATOM 4236 N N . GLY D 1 103 ? 57.356 24.521 148.263 1.00 59.79 114 GLY D N 1
ATOM 4237 C CA . GLY D 1 103 ? 56.746 25.434 149.198 1.00 59.86 114 GLY D CA 1
ATOM 4238 C C . GLY D 1 103 ? 55.481 24.802 149.763 1.00 60.31 114 GLY D C 1
ATOM 4239 O O . GLY D 1 103 ? 54.765 24.055 149.068 1.00 59.11 114 GLY D O 1
ATOM 4240 N N . ARG D 1 104 ? 55.223 25.088 151.035 1.00 61.07 115 ARG D N 1
ATOM 4241 C CA . ARG D 1 104 ? 54.013 24.647 151.726 1.00 61.68 115 ARG D CA 1
ATOM 4242 C C . ARG D 1 104 ? 52.714 24.966 150.963 1.00 62.14 115 ARG D C 1
ATOM 4243 O O . ARG D 1 104 ? 51.772 24.162 150.963 1.00 62.43 115 ARG D O 1
ATOM 4251 N N . TYR D 1 105 ? 52.665 26.125 150.314 1.00 61.86 116 TYR D N 1
ATOM 4252 C CA . TYR D 1 105 ? 51.456 26.570 149.632 1.00 62.09 116 TYR D CA 1
ATOM 4253 C C . TYR D 1 105 ? 51.200 25.760 148.370 1.00 62.26 116 TYR D C 1
ATOM 4254 O O . TYR D 1 105 ? 50.066 25.384 148.065 1.00 62.47 116 TYR D O 1
ATOM 4263 N N . ALA D 1 106 ? 52.266 25.501 147.629 1.00 62.28 117 ALA D N 1
ATOM 4264 C CA . ALA D 1 106 ? 52.195 24.639 146.463 1.00 61.31 117 ALA D CA 1
ATOM 4265 C C . ALA D 1 106 ? 51.756 23.247 146.891 1.00 61.18 117 ALA D C 1
ATOM 4266 O O . ALA D 1 106 ? 50.936 22.609 146.226 1.00 61.98 117 ALA D O 1
ATOM 4268 N N . PHE D 1 107 ? 52.314 22.784 148.003 1.00 60.70 118 PHE D N 1
ATOM 4269 C CA . PHE D 1 107 ? 52.104 21.418 148.484 1.00 60.29 118 PHE D CA 1
ATOM 4270 C C . PHE D 1 107 ? 50.628 21.174 148.795 1.00 59.40 118 PHE D C 1
ATOM 4271 O O . PHE D 1 107 ? 50.071 20.182 148.354 1.00 57.19 118 PHE D O 1
ATOM 4279 N N . ASP D 1 108 ? 50.008 22.104 149.530 1.00 60.19 119 ASP D N 1
ATOM 4280 C CA . ASP D 1 108 ? 48.565 22.053 149.831 1.00 60.69 119 ASP D CA 1
ATOM 4281 C C . ASP D 1 108 ? 47.683 22.099 148.580 1.00 59.12 119 ASP D C 1
ATOM 4282 O O . ASP D 1 108 ? 46.722 21.356 148.477 1.00 57.53 119 ASP D O 1
ATOM 4287 N N . LEU D 1 109 ? 48.004 22.974 147.638 1.00 58.73 120 LEU D N 1
ATOM 4288 C CA . LEU D 1 109 ? 47.336 22.946 146.345 1.00 58.84 120 LEU D CA 1
ATOM 4289 C C . LEU D 1 109 ? 47.383 21.534 145.768 1.00 58.54 120 LEU D C 1
ATOM 4290 O O . LEU D 1 109 ? 46.342 20.967 145.415 1.00 59.00 120 LEU D O 1
ATOM 4295 N N . LEU D 1 110 ? 48.591 20.970 145.687 1.00 57.51 121 LEU D N 1
ATOM 4296 C CA . LEU D 1 110 ? 48.805 19.673 145.047 1.00 57.00 121 LEU D CA 1
ATOM 4297 C C . LEU D 1 110 ? 47.935 18.593 145.670 1.00 56.65 121 LEU D C 1
ATOM 4298 O O . LEU D 1 110 ? 47.135 17.946 144.993 1.00 56.74 121 LEU D O 1
ATOM 4303 N N . ILE D 1 111 ? 48.101 18.403 146.973 1.00 56.39 122 ILE D N 1
ATOM 4304 C CA . ILE D 1 111 ? 47.383 17.367 147.684 1.00 56.23 122 ILE D CA 1
ATOM 4305 C C . ILE D 1 111 ? 45.888 17.617 147.596 1.00 56.28 122 ILE D C 1
ATOM 4306 O O . ILE D 1 111 ? 45.113 16.694 147.298 1.00 57.40 122 ILE D O 1
ATOM 4311 N N . ASN D 1 112 ? 45.469 18.863 147.819 1.00 56.16 123 ASN D N 1
ATOM 4312 C CA . ASN D 1 112 ? 44.043 19.192 147.728 1.00 55.42 123 ASN D CA 1
ATOM 4313 C C . ASN D 1 112 ? 43.508 18.689 146.396 1.00 55.36 123 ASN D C 1
ATOM 4314 O O . ASN D 1 112 ? 42.526 17.963 146.351 1.00 54.73 123 ASN D O 1
ATOM 4319 N N . PHE D 1 113 ? 44.175 19.069 145.312 1.00 56.06 124 PHE D N 1
ATOM 4320 C CA . PHE D 1 113 ? 43.742 18.690 143.967 1.00 56.49 124 PHE D CA 1
ATOM 4321 C C . PHE D 1 113 ? 43.737 17.179 143.765 1.00 57.49 124 PHE D C 1
ATOM 4322 O O . PHE D 1 113 ? 42.819 16.627 143.165 1.00 57.42 124 PHE D O 1
ATOM 4330 N N . LEU D 1 114 ? 44.775 16.507 144.250 1.00 58.78 125 LEU D N 1
ATOM 4331 C CA . LEU D 1 114 ? 44.856 15.055 144.108 1.00 59.63 125 LEU D CA 1
ATOM 4332 C C . LEU D 1 114 ? 43.742 14.348 144.880 1.00 60.73 125 LEU D C 1
ATOM 4333 O O . LEU D 1 114 ? 43.197 13.357 144.408 1.00 60.21 125 LEU D O 1
ATOM 4338 N N . GLU D 1 115 ? 43.405 14.860 146.065 1.00 62.53 126 GLU D N 1
ATOM 4339 C CA . GLU D 1 115 ? 42.314 14.285 146.865 1.00 63.75 126 GLU D CA 1
ATOM 4340 C C . GLU D 1 115 ? 40.912 14.619 146.338 1.00 64.29 126 GLU D C 1
ATOM 4341 O O . GLU D 1 115 ? 39.999 13.806 146.466 1.00 64.93 126 GLU D O 1
ATOM 4347 N N . GLU D 1 116 ? 40.741 15.808 145.768 1.00 64.74 127 GLU D N 1
ATOM 4348 C CA . GLU D 1 116 ? 39.467 16.198 145.176 1.00 65.79 127 GLU D CA 1
ATOM 4349 C C . GLU D 1 116 ? 39.128 15.318 143.986 1.00 64.83 127 GLU D C 1
ATOM 4350 O O . GLU D 1 116 ? 37.994 14.864 143.836 1.00 63.78 127 GLU D O 1
ATOM 4356 N N . ARG D 1 117 ? 40.125 15.116 143.134 1.00 64.40 128 ARG D N 1
ATOM 4357 C CA . ARG D 1 117 ? 39.972 14.342 141.912 1.00 64.68 128 ARG D CA 1
ATOM 4358 C C . ARG D 1 117 ? 40.213 12.856 142.111 1.00 64.30 128 ARG D C 1
ATOM 4359 O O . ARG D 1 117 ? 40.389 12.131 141.145 1.00 64.98 128 ARG D O 1
ATOM 4367 N N . ASN D 1 118 ? 40.224 12.408 143.363 1.00 64.23 129 ASN D N 1
ATOM 4368 C CA . ASN D 1 118 ? 40.369 10.986 143.685 1.00 63.65 129 ASN D CA 1
ATOM 4369 C C . ASN D 1 118 ? 41.467 10.299 142.872 1.00 62.57 129 ASN D C 1
ATOM 4370 O O . ASN D 1 118 ? 41.307 9.180 142.422 1.00 61.30 129 ASN D O 1
ATOM 4375 N N . LEU D 1 119 ? 42.597 10.972 142.707 1.00 62.34 130 LEU D N 1
ATOM 4376 C CA . LEU D 1 119 ? 43.718 10.391 141.976 1.00 61.78 130 LEU D CA 1
ATOM 4377 C C . LEU D 1 119 ? 44.532 9.531 142.954 1.00 61.18 130 LEU D C 1
ATOM 4378 O O . LEU D 1 119 ? 45.626 9.894 143.373 1.00 61.81 130 LEU D O 1
ATOM 4383 N N . THR D 1 120 ? 43.969 8.381 143.305 1.00 60.07 131 THR D N 1
ATOM 4384 C CA . THR D 1 120 ? 44.527 7.524 144.335 1.00 59.57 131 THR D CA 1
ATOM 4385 C C . THR D 1 120 ? 45.876 6.920 143.921 1.00 60.09 131 THR D C 1
ATOM 4386 O O . THR D 1 120 ? 46.753 6.672 144.779 1.00 60.73 131 THR D O 1
ATOM 4390 N N . TYR D 1 121 ? 46.049 6.668 142.622 1.00 58.65 132 TYR D N 1
ATOM 4391 C CA . TYR D 1 121 ? 47.282 6.088 142.158 1.00 58.51 132 TYR D CA 1
ATOM 4392 C C . TYR D 1 121 ? 48.441 7.064 142.359 1.00 58.81 132 TYR D C 1
ATOM 4393 O O . TYR D 1 121 ? 49.492 6.667 142.838 1.00 59.27 132 TYR D O 1
ATOM 4402 N N . ILE D 1 122 ? 48.247 8.336 142.003 1.00 58.47 133 ILE D N 1
ATOM 4403 C CA . ILE D 1 122 ? 49.279 9.343 142.208 1.00 58.10 133 ILE D CA 1
ATOM 4404 C C . ILE D 1 122 ? 49.552 9.523 143.705 1.00 58.58 133 ILE D C 1
ATOM 4405 O O . ILE D 1 122 ? 50.698 9.712 144.105 1.00 59.86 133 ILE D O 1
ATOM 4410 N N . LEU D 1 123 ? 48.510 9.478 144.538 1.00 57.92 134 LEU D N 1
ATOM 4411 C CA . LEU D 1 123 ? 48.706 9.552 145.989 1.00 57.66 134 LEU D CA 1
ATOM 4412 C C . LEU D 1 123 ? 49.502 8.350 146.542 1.00 58.05 134 LEU D C 1
ATOM 4413 O O . LEU D 1 123 ? 50.164 8.447 147.573 1.00 57.68 134 LEU D O 1
ATOM 4418 N N . LYS D 1 124 ? 49.421 7.216 145.859 1.00 58.40 135 LYS D N 1
ATOM 4419 C CA . LYS D 1 124 ? 50.172 6.029 146.250 1.00 58.90 135 LYS D CA 1
ATOM 4420 C C . LYS D 1 124 ? 51.646 6.271 145.992 1.00 58.34 135 LYS D C 1
ATOM 4421 O O . LYS D 1 124 ? 52.494 5.995 146.831 1.00 58.43 135 LYS D O 1
ATOM 4427 N N . ILE D 1 125 ? 51.927 6.814 144.819 1.00 57.65 136 ILE D N 1
ATOM 4428 C CA . ILE D 1 125 ? 53.277 7.084 144.385 1.00 57.53 136 ILE D CA 1
ATOM 4429 C C . ILE D 1 125 ? 53.977 8.118 145.284 1.00 57.51 136 ILE D C 1
ATOM 4430 O O . ILE D 1 125 ? 55.136 7.929 145.649 1.00 58.65 136 ILE D O 1
ATOM 4435 N N . LEU D 1 126 ? 53.301 9.204 145.650 1.00 57.01 137 LEU D N 1
ATOM 4436 C CA . LEU D 1 126 ? 53.898 10.149 146.602 1.00 57.01 137 LEU D CA 1
ATOM 4437 C C . LEU D 1 126 ? 54.286 9.392 147.874 1.00 56.25 137 LEU D C 1
ATOM 4438 O O . LEU D 1 126 ? 55.446 9.341 148.237 1.00 55.28 137 LEU D O 1
ATOM 4443 N N . ASN D 1 127 ? 53.313 8.751 148.507 1.00 56.18 138 ASN D N 1
ATOM 4444 C CA . ASN D 1 127 ? 53.542 8.073 149.768 1.00 57.38 138 ASN D CA 1
ATOM 4445 C C . ASN D 1 127 ? 54.531 6.930 149.747 1.00 58.49 138 ASN D C 1
ATOM 4446 O O . ASN D 1 127 ? 55.309 6.801 150.671 1.00 59.95 138 ASN D O 1
ATOM 4451 N N . GLN D 1 128 ? 54.505 6.108 148.705 1.00 59.79 139 GLN D N 1
ATOM 4452 C CA . GLN D 1 128 ? 55.427 5.000 148.579 1.00 60.84 139 GLN D CA 1
ATOM 4453 C C . GLN D 1 128 ? 56.788 5.361 147.966 1.00 61.45 139 GLN D C 1
ATOM 4454 O O . GLN D 1 128 ? 57.784 4.741 148.319 1.00 61.99 139 GLN D O 1
ATOM 4460 N N . HIS D 1 129 ? 56.849 6.333 147.052 1.00 61.71 140 HIS D N 1
ATOM 4461 C CA . HIS D 1 129 ? 58.097 6.572 146.305 1.00 62.08 140 HIS D CA 1
ATOM 4462 C C . HIS D 1 129 ? 58.592 8.011 146.240 1.00 61.94 140 HIS D C 1
ATOM 4463 O O . HIS D 1 129 ? 59.560 8.276 145.524 1.00 63.64 140 HIS D O 1
ATOM 4470 N N . LEU D 1 130 ? 57.925 8.952 146.890 1.00 60.36 141 LEU D N 1
ATOM 4471 C CA . LEU D 1 130 ? 58.402 10.332 146.837 1.00 59.92 141 LEU D CA 1
ATOM 4472 C C . LEU D 1 130 ? 58.742 10.824 148.228 1.00 59.66 141 LEU D C 1
ATOM 4473 O O . LEU D 1 130 ? 58.086 10.488 149.227 1.00 58.61 141 LEU D O 1
ATOM 4478 N N . ASP D 1 131 ? 59.832 11.574 148.273 1.00 59.39 142 ASP D N 1
ATOM 4479 C CA . ASP D 1 131 ? 60.331 12.148 149.487 1.00 58.55 142 ASP D CA 1
ATOM 4480 C C . ASP D 1 131 ? 60.352 13.648 149.238 1.00 58.62 142 ASP D C 1
ATOM 4481 O O . ASP D 1 131 ? 61.254 14.156 148.583 1.00 58.04 142 ASP D O 1
ATOM 4486 N N . ILE D 1 132 ? 59.314 14.326 149.725 1.00 57.96 143 ILE D N 1
ATOM 4487 C CA . ILE D 1 132 ? 59.089 15.745 149.477 1.00 57.16 143 ILE D CA 1
ATOM 4488 C C . ILE D 1 132 ? 59.472 16.585 150.677 1.00 56.39 143 ILE D C 1
ATOM 4489 O O . ILE D 1 132 ? 58.912 16.419 151.767 1.00 56.37 143 ILE D O 1
ATOM 4494 N N . LYS D 1 133 ? 60.415 17.493 150.482 1.00 56.60 144 LYS D N 1
ATOM 4495 C CA . LYS D 1 133 ? 60.770 18.437 151.522 1.00 56.94 144 LYS D CA 1
ATOM 4496 C C . LYS D 1 133 ? 59.797 19.588 151.417 1.00 57.62 144 LYS D C 1
ATOM 4497 O O . LYS D 1 133 ? 59.854 20.371 150.467 1.00 59.53 144 LYS D O 1
ATOM 4503 N N . VAL D 1 134 ? 58.896 19.691 152.390 1.00 56.51 145 VAL D N 1
ATOM 4504 C CA . VAL D 1 134 ? 57.964 20.788 152.410 1.00 55.44 145 VAL D CA 1
ATOM 4505 C C . VAL D 1 134 ? 58.536 21.929 153.252 1.00 55.13 145 VAL D C 1
ATOM 4506 O O . VAL D 1 134 ? 58.761 21.782 154.457 1.00 53.76 145 VAL D O 1
ATOM 4510 N N . TYR D 1 135 ? 58.760 23.066 152.594 1.00 55.74 146 TYR D N 1
ATOM 4511 C CA . TYR D 1 135 ? 59.309 24.251 153.237 1.00 56.36 146 TYR D CA 1
ATOM 4512 C C . TYR D 1 135 ? 58.223 25.131 153.842 1.00 57.17 146 TYR D C 1
ATOM 4513 O O . TYR D 1 135 ? 57.296 25.556 153.155 1.00 56.60 146 TYR D O 1
ATOM 4522 N N . VAL D 1 136 ? 58.381 25.437 155.127 1.00 58.09 147 VAL D N 1
ATOM 4523 C CA . VAL D 1 136 ? 57.382 26.218 155.862 1.00 59.08 147 VAL D CA 1
ATOM 4524 C C . VAL D 1 136 ? 57.881 27.636 156.144 1.00 59.34 147 VAL D C 1
ATOM 4525 O O . VAL D 1 136 ? 58.986 27.831 156.647 1.00 59.59 147 VAL D O 1
ATOM 4529 N N . GLY D 1 137 ? 57.068 28.619 155.779 1.00 60.38 148 GLY D N 1
ATOM 4530 C CA . GLY D 1 137 ? 57.410 30.027 155.946 1.00 61.45 148 GLY D CA 1
ATOM 4531 C C . GLY D 1 137 ? 57.164 30.767 154.648 1.00 63.31 148 GLY D C 1
ATOM 4532 O O . GLY D 1 137 ? 56.086 30.630 154.029 1.00 65.69 148 GLY D O 1
ATOM 4533 N N . GLN E 1 7 ? 66.745 46.783 143.189 1.00 70.97 18 GLN E N 1
ATOM 4534 C CA . GLN E 1 7 ? 65.538 47.621 143.477 1.00 69.81 18 GLN E CA 1
ATOM 4535 C C . GLN E 1 7 ? 65.707 49.015 142.886 1.00 68.39 18 GLN E C 1
ATOM 4536 O O . GLN E 1 7 ? 66.822 49.490 142.684 1.00 68.32 18 GLN E O 1
ATOM 4542 N N . MET E 1 8 ? 64.584 49.659 142.606 1.00 66.26 19 MET E N 1
ATOM 4543 C CA . MET E 1 8 ? 64.583 51.050 142.204 1.00 65.13 19 MET E CA 1
ATOM 4544 C C . MET E 1 8 ? 65.374 51.889 143.207 1.00 64.18 19 MET E C 1
ATOM 4545 O O . MET E 1 8 ? 66.250 52.656 142.829 1.00 64.60 19 MET E O 1
ATOM 4550 N N . GLU E 1 9 ? 65.092 51.717 144.491 1.00 63.52 20 GLU E N 1
ATOM 4551 C CA . GLU E 1 9 ? 65.852 52.402 145.532 1.00 62.83 20 GLU E CA 1
ATOM 4552 C C . GLU E 1 9 ? 67.343 52.062 145.519 1.00 62.23 20 GLU E C 1
ATOM 4553 O O . GLU E 1 9 ? 68.181 52.951 145.669 1.00 61.80 20 GLU E O 1
ATOM 4559 N N . THR E 1 10 ? 67.668 50.779 145.359 1.00 61.05 21 THR E N 1
ATOM 4560 C CA . THR E 1 10 ? 69.055 50.346 145.338 1.00 60.66 21 THR E CA 1
ATOM 4561 C C . THR E 1 10 ? 69.781 51.014 144.176 1.00 60.26 21 THR E C 1
ATOM 4562 O O . THR E 1 10 ? 70.909 51.473 144.325 1.00 60.76 21 THR E O 1
ATOM 4566 N N . SER E 1 11 ? 69.135 51.068 143.018 1.00 59.77 22 SER E N 1
ATOM 4567 C CA . SER E 1 11 ? 69.738 51.693 141.853 1.00 60.43 22 SER E CA 1
ATOM 4568 C C . SER E 1 11 ? 69.874 53.209 142.053 1.00 60.08 22 SER E C 1
ATOM 4569 O O . SER E 1 11 ? 70.864 53.796 141.630 1.00 59.78 22 SER E O 1
ATOM 4572 N N . TYR E 1 12 ? 68.872 53.835 142.676 1.00 59.59 23 TYR E N 1
ATOM 4573 C CA . TYR E 1 12 ? 68.956 55.259 142.994 1.00 59.42 23 TYR E CA 1
ATOM 4574 C C . TYR E 1 12 ? 70.217 55.513 143.830 1.00 58.65 23 TYR E C 1
ATOM 4575 O O . TYR E 1 12 ? 71.006 56.406 143.519 1.00 58.55 23 TYR E O 1
ATOM 4584 N N . VAL E 1 13 ? 70.402 54.716 144.877 1.00 58.13 24 VAL E N 1
ATOM 4585 C CA . VAL E 1 13 ? 71.542 54.882 145.796 1.00 58.11 24 VAL E CA 1
ATOM 4586 C C . VAL E 1 13 ? 72.871 54.646 145.081 1.00 58.33 24 VAL E C 1
ATOM 4587 O O . VAL E 1 13 ? 73.837 55.375 145.310 1.00 59.08 24 VAL E O 1
ATOM 4591 N N . SER E 1 14 ? 72.903 53.652 144.195 1.00 58.49 25 SER E N 1
ATOM 4592 C CA . SER E 1 14 ? 74.093 53.354 143.389 1.00 58.47 25 SER E CA 1
ATOM 4593 C C . SER E 1 14 ? 74.468 54.499 142.452 1.00 58.09 25 SER E C 1
ATOM 4594 O O . SER E 1 14 ? 75.639 54.831 142.325 1.00 58.21 25 SER E O 1
ATOM 4597 N N . LEU E 1 15 ? 73.479 55.100 141.799 1.00 57.47 26 LEU E N 1
ATOM 4598 C CA . LEU E 1 15 ? 73.728 56.260 140.930 1.00 57.39 26 LEU E CA 1
ATOM 4599 C C . LEU E 1 15 ? 74.237 57.441 141.744 1.00 57.68 26 LEU E C 1
ATOM 4600 O O . LEU E 1 15 ? 75.258 58.038 141.406 1.00 57.21 26 LEU E O 1
ATOM 4605 N N . LYS E 1 16 ? 73.528 57.730 142.837 1.00 58.41 27 LYS E N 1
ATOM 4606 C CA . LYS E 1 16 ? 73.874 58.798 143.781 1.00 58.48 27 LYS E CA 1
ATOM 4607 C C . LYS E 1 16 ? 75.307 58.669 144.281 1.00 58.83 27 LYS E C 1
ATOM 4608 O O . LYS E 1 16 ? 76.054 59.643 144.334 1.00 58.69 27 LYS E O 1
ATOM 4614 N N . THR E 1 17 ? 75.692 57.453 144.638 1.00 59.30 28 THR E N 1
ATOM 4615 C CA . THR E 1 17 ? 77.015 57.223 145.173 1.00 59.40 28 THR E CA 1
ATOM 4616 C C . THR E 1 17 ? 78.042 57.489 144.094 1.00 59.58 28 THR E C 1
ATOM 4617 O O . THR E 1 17 ? 79.020 58.201 144.311 1.00 60.27 28 THR E O 1
ATOM 4621 N N . TRP E 1 18 ? 77.817 56.907 142.924 1.00 59.79 29 TRP E N 1
ATOM 4622 C CA . TRP E 1 18 ? 78.694 57.126 141.797 1.00 59.86 29 TRP E CA 1
ATOM 4623 C C . TRP E 1 18 ? 78.752 58.611 141.450 1.00 60.28 29 TRP E C 1
ATOM 4624 O O . TRP E 1 18 ? 79.826 59.149 141.262 1.00 60.56 29 TRP E O 1
ATOM 4635 N N . ILE E 1 19 ? 77.604 59.285 141.393 1.00 61.71 30 ILE E N 1
ATOM 4636 C CA . ILE E 1 19 ? 77.581 60.726 141.100 1.00 62.73 30 ILE E CA 1
ATOM 4637 C C . ILE E 1 19 ? 78.365 61.531 142.128 1.00 63.76 30 ILE E C 1
ATOM 4638 O O . ILE E 1 19 ? 79.031 62.481 141.775 1.00 64.50 30 ILE E O 1
ATOM 4643 N N . GLU E 1 20 ? 78.287 61.154 143.399 1.00 65.49 31 GLU E N 1
ATOM 4644 C CA . GLU E 1 20 ? 79.005 61.868 144.456 1.00 66.66 31 GLU E CA 1
ATOM 4645 C C . GLU E 1 20 ? 80.520 61.606 144.392 1.00 67.24 31 GLU E C 1
ATOM 4646 O O . GLU E 1 20 ? 81.314 62.398 144.878 1.00 66.98 31 GLU E O 1
ATOM 4652 N N . ASP E 1 21 ? 80.911 60.502 143.771 1.00 68.11 32 ASP E N 1
ATOM 4653 C CA . ASP E 1 21 ? 82.310 60.142 143.662 1.00 68.84 32 ASP E CA 1
ATOM 4654 C C . ASP E 1 21 ? 82.971 60.636 142.360 1.00 69.42 32 ASP E C 1
ATOM 4655 O O . ASP E 1 21 ? 84.156 60.368 142.122 1.00 70.33 32 ASP E O 1
ATOM 4660 N N . SER E 1 22 ? 82.228 61.368 141.532 1.00 68.79 33 SER E N 1
ATOM 4661 C CA . SER E 1 22 ? 82.758 61.840 140.259 1.00 68.00 33 SER E CA 1
ATOM 4662 C C . SER E 1 22 ? 83.459 63.183 140.417 1.00 67.76 33 SER E C 1
ATOM 4663 O O . SER E 1 22 ? 83.461 63.766 141.489 1.00 68.10 33 SER E O 1
ATOM 4666 N N . LEU E 1 23 ? 84.071 63.661 139.340 1.00 67.62 34 LEU E N 1
ATOM 4667 C CA . LEU E 1 23 ? 84.739 64.954 139.339 1.00 67.51 34 LEU E CA 1
ATOM 4668 C C . LEU E 1 23 ? 83.693 66.062 139.367 1.00 67.71 34 LEU E C 1
ATOM 4669 O O . LEU E 1 23 ? 82.676 65.964 138.681 1.00 67.13 34 LEU E O 1
ATOM 4674 N N . ASP E 1 24 ? 83.941 67.116 140.149 1.00 68.78 35 ASP E N 1
ATOM 4675 C CA . ASP E 1 24 ? 82.960 68.213 140.298 1.00 68.88 35 ASP E CA 1
ATOM 4676 C C . ASP E 1 24 ? 82.504 68.738 138.939 1.00 68.62 35 ASP E C 1
ATOM 4677 O O . ASP E 1 24 ? 81.328 69.032 138.752 1.00 69.39 35 ASP E O 1
ATOM 4682 N N . LEU E 1 25 ? 83.432 68.829 137.991 1.00 68.14 36 LEU E N 1
ATOM 4683 C CA . LEU E 1 25 ? 83.129 69.299 136.646 1.00 67.95 36 LEU E CA 1
ATOM 4684 C C . LEU E 1 25 ? 81.934 68.573 136.036 1.00 67.57 36 LEU E C 1
ATOM 4685 O O . LEU E 1 25 ? 81.150 69.166 135.292 1.00 68.84 36 LEU E O 1
ATOM 4690 N N . PHE E 1 26 ? 81.797 67.289 136.341 1.00 66.49 37 PHE E N 1
ATOM 4691 C CA . PHE E 1 26 ? 80.738 66.477 135.756 1.00 65.58 37 PHE E CA 1
ATOM 4692 C C . PHE E 1 26 ? 79.534 66.334 136.695 1.00 64.66 37 PHE E C 1
ATOM 4693 O O . PHE E 1 26 ? 78.402 66.224 136.249 1.00 63.22 37 PHE E O 1
ATOM 4701 N N . LYS E 1 27 ? 79.806 66.312 137.995 1.00 64.66 38 LYS E N 1
ATOM 4702 C CA . LYS E 1 27 ? 78.788 66.148 139.030 1.00 64.10 38 LYS E CA 1
ATOM 4703 C C . LYS E 1 27 ? 77.727 67.224 138.873 1.00 63.69 38 LYS E C 1
ATOM 4704 O O . LYS E 1 27 ? 76.522 66.989 139.044 1.00 63.51 38 LYS E O 1
ATOM 4710 N N . ASN E 1 28 ? 78.188 68.417 138.531 1.00 62.95 39 ASN E N 1
ATOM 4711 C CA . ASN E 1 28 ? 77.303 69.556 138.354 1.00 61.86 39 ASN E CA 1
ATOM 4712 C C . ASN E 1 28 ? 76.163 69.243 137.407 1.00 60.35 39 ASN E C 1
ATOM 4713 O O . ASN E 1 28 ? 75.017 69.620 137.656 1.00 61.27 39 ASN E O 1
ATOM 4718 N N . ASP E 1 29 ? 76.498 68.551 136.326 1.00 58.52 40 ASP E N 1
ATOM 4719 C CA . ASP E 1 29 ? 75.549 68.160 135.288 1.00 57.22 40 ASP E CA 1
ATOM 4720 C C . ASP E 1 29 ? 74.831 66.855 135.627 1.00 55.98 40 ASP E C 1
ATOM 4721 O O . ASP E 1 29 ? 73.764 66.577 135.089 1.00 54.95 40 ASP E O 1
ATOM 4726 N N . LEU E 1 30 ? 75.434 66.042 136.493 1.00 55.13 41 LEU E N 1
ATOM 4727 C CA . LEU E 1 30 ? 74.892 64.718 136.812 1.00 55.41 41 LEU E CA 1
ATOM 4728 C C . LEU E 1 30 ? 73.865 64.705 137.941 1.00 55.33 41 LEU E C 1
ATOM 4729 O O . LEU E 1 30 ? 72.946 63.905 137.898 1.00 55.39 41 LEU E O 1
ATOM 4734 N N . LEU E 1 31 ? 74.027 65.587 138.928 1.00 55.64 42 LEU E N 1
ATOM 4735 C CA . LEU E 1 31 ? 73.156 65.642 140.107 1.00 56.29 42 LEU E CA 1
ATOM 4736 C C . LEU E 1 31 ? 71.685 65.947 139.764 1.00 56.80 42 LEU E C 1
ATOM 4737 O O . LEU E 1 31 ? 70.773 65.375 140.358 1.00 55.76 42 LEU E O 1
ATOM 4742 N N . PRO E 1 32 ? 71.443 66.870 138.828 1.00 57.12 43 PRO E N 1
ATOM 4743 C CA . PRO E 1 32 ? 70.036 67.171 138.534 1.00 58.15 43 PRO E CA 1
ATOM 4744 C C . PRO E 1 32 ? 69.209 66.001 137.983 1.00 58.15 43 PRO E C 1
ATOM 4745 O O . PRO E 1 32 ? 68.001 66.088 137.966 1.00 57.72 43 PRO E O 1
ATOM 4749 N N . LEU E 1 33 ? 69.850 64.920 137.551 1.00 59.07 44 LEU E N 1
ATOM 4750 C CA . LEU E 1 33 ? 69.126 63.746 137.070 1.00 58.91 44 LEU E CA 1
ATOM 4751 C C . LEU E 1 33 ? 68.402 63.046 138.211 1.00 58.20 44 LEU E C 1
ATOM 4752 O O . LEU E 1 33 ? 67.332 62.475 138.020 1.00 56.94 44 LEU E O 1
ATOM 4757 N N . LEU E 1 34 ? 68.989 63.121 139.401 1.00 57.82 45 LEU E N 1
ATOM 4758 C CA . LEU E 1 34 ? 68.433 62.486 140.586 1.00 57.56 45 LEU E CA 1
ATOM 4759 C C . LEU E 1 34 ? 67.012 62.941 140.968 1.00 57.17 45 LEU E C 1
ATOM 4760 O O . LEU E 1 34 ? 66.203 62.131 141.446 1.00 56.32 45 LEU E O 1
ATOM 4765 N N . TYR E 1 35 ? 66.691 64.212 140.754 1.00 57.21 46 TYR E N 1
ATOM 4766 C CA . TYR E 1 35 ? 65.361 64.714 141.132 1.00 57.32 46 TYR E CA 1
ATOM 4767 C C . TYR E 1 35 ? 64.217 63.984 140.422 1.00 58.28 46 TYR E C 1
ATOM 4768 O O . TYR E 1 35 ? 63.358 63.405 141.084 1.00 58.79 46 TYR E O 1
ATOM 4777 N N . PRO E 1 36 ? 64.191 64.016 139.076 1.00 58.26 47 PRO E N 1
ATOM 4778 C CA . PRO E 1 36 ? 63.135 63.301 138.373 1.00 57.84 47 PRO E CA 1
ATOM 4779 C C . PRO E 1 36 ? 63.192 61.778 138.588 1.00 57.40 47 PRO E C 1
ATOM 4780 O O . PRO E 1 36 ? 62.161 61.101 138.615 1.00 57.49 47 PRO E O 1
ATOM 4784 N N . LEU E 1 37 ? 64.390 61.239 138.728 1.00 57.22 48 LEU E N 1
ATOM 4785 C CA . LEU E 1 37 ? 64.529 59.827 139.055 1.00 57.21 48 LEU E CA 1
ATOM 4786 C C . LEU E 1 37 ? 63.842 59.530 140.390 1.00 56.39 48 LEU E C 1
ATOM 4787 O O . LEU E 1 37 ? 63.096 58.581 140.520 1.00 56.27 48 LEU E O 1
ATOM 4792 N N . PHE E 1 38 ? 64.123 60.373 141.374 1.00 56.35 49 PHE E N 1
ATOM 4793 C CA . PHE E 1 38 ? 63.535 60.314 142.714 1.00 55.38 49 PHE E CA 1
ATOM 4794 C C . PHE E 1 38 ? 61.992 60.340 142.688 1.00 54.90 49 PHE E C 1
ATOM 4795 O O . PHE E 1 38 ? 61.339 59.551 143.384 1.00 55.75 49 PHE E O 1
ATOM 4803 N N . ILE E 1 39 ? 61.420 61.232 141.885 1.00 53.70 50 ILE E N 1
ATOM 4804 C CA . ILE E 1 39 ? 59.961 61.364 141.752 1.00 53.53 50 ILE E CA 1
ATOM 4805 C C . ILE E 1 39 ? 59.321 60.142 141.075 1.00 53.42 50 ILE E C 1
ATOM 4806 O O . ILE E 1 39 ? 58.295 59.641 141.509 1.00 53.64 50 ILE E O 1
ATOM 4811 N N . HIS E 1 40 ? 59.937 59.652 140.012 1.00 54.37 51 HIS E N 1
ATOM 4812 C CA . HIS E 1 40 ? 59.427 58.471 139.318 1.00 53.95 51 HIS E CA 1
ATOM 4813 C C . HIS E 1 40 ? 59.476 57.225 140.199 1.00 54.26 51 HIS E C 1
ATOM 4814 O O . HIS E 1 40 ? 58.572 56.385 140.124 1.00 55.53 51 HIS E O 1
ATOM 4821 N N . ILE E 1 41 ? 60.522 57.085 141.016 1.00 53.36 52 ILE E N 1
ATOM 4822 C CA . ILE E 1 41 ? 60.642 55.896 141.884 1.00 53.05 52 ILE E CA 1
ATOM 4823 C C . ILE E 1 41 ? 59.549 55.974 142.934 1.00 52.41 52 ILE E C 1
ATOM 4824 O O . ILE E 1 41 ? 58.924 54.998 143.289 1.00 53.32 52 ILE E O 1
ATOM 4829 N N . TYR E 1 42 ? 59.342 57.170 143.432 1.00 51.97 53 TYR E N 1
ATOM 4830 C CA . TYR E 1 42 ? 58.320 57.427 144.395 1.00 52.23 53 TYR E CA 1
ATOM 4831 C C . TYR E 1 42 ? 56.958 57.003 143.840 1.00 52.88 53 TYR E C 1
ATOM 4832 O O . TYR E 1 42 ? 56.294 56.148 144.434 1.00 53.31 53 TYR E O 1
ATOM 4841 N N . PHE E 1 43 ? 56.567 57.555 142.692 1.00 52.64 54 PHE E N 1
ATOM 4842 C CA . PHE E 1 43 ? 55.272 57.239 142.093 1.00 53.16 54 PHE E CA 1
ATOM 4843 C C . PHE E 1 43 ? 55.155 55.750 141.781 1.00 53.42 54 PHE E C 1
ATOM 4844 O O . PHE E 1 43 ? 54.081 55.170 141.910 1.00 52.76 54 PHE E O 1
ATOM 4852 N N . ASP E 1 44 ? 56.265 55.132 141.384 1.00 54.36 55 ASP E N 1
ATOM 4853 C CA . ASP E 1 44 ? 56.274 53.706 141.090 1.00 54.76 55 ASP E CA 1
ATOM 4854 C C . ASP E 1 44 ? 56.067 52.834 142.322 1.00 54.82 55 ASP E C 1
ATOM 4855 O O . ASP E 1 44 ? 55.291 51.876 142.256 1.00 55.63 55 ASP E O 1
ATOM 4860 N N . LEU E 1 45 ? 56.709 53.161 143.444 1.00 54.02 56 LEU E N 1
ATOM 4861 C CA . LEU E 1 45 ? 56.492 52.400 144.687 1.00 53.64 56 LEU E CA 1
ATOM 4862 C C . LEU E 1 45 ? 55.021 52.500 145.128 1.00 54.10 56 LEU E C 1
ATOM 4863 O O . LEU E 1 45 ? 54.392 51.506 145.527 1.00 52.92 56 LEU E O 1
ATOM 4868 N N . ILE E 1 46 ? 54.473 53.713 145.032 1.00 53.91 57 ILE E N 1
ATOM 4869 C CA . ILE E 1 46 ? 53.060 53.940 145.278 1.00 53.59 57 ILE E CA 1
ATOM 4870 C C . ILE E 1 46 ? 52.215 53.081 144.341 1.00 54.41 57 ILE E C 1
ATOM 4871 O O . ILE E 1 46 ? 51.288 52.400 144.756 1.00 54.84 57 ILE E O 1
ATOM 4876 N N . GLN E 1 47 ? 52.564 53.096 143.067 1.00 55.24 58 GLN E N 1
ATOM 4877 C CA . GLN E 1 47 ? 51.820 52.352 142.067 1.00 55.84 58 GLN E CA 1
ATOM 4878 C C . GLN E 1 47 ? 51.849 50.832 142.334 1.00 55.42 58 GLN E C 1
ATOM 4879 O O . GLN E 1 47 ? 50.913 50.114 141.997 1.00 54.08 58 GLN E O 1
ATOM 4885 N N . GLN E 1 48 ? 52.937 50.355 142.944 1.00 55.71 59 GLN E N 1
ATOM 4886 C CA . GLN E 1 48 ? 53.096 48.940 143.284 1.00 55.57 59 GLN E CA 1
ATOM 4887 C C . GLN E 1 48 ? 52.538 48.625 144.681 1.00 54.29 59 GLN E C 1
ATOM 4888 O O . GLN E 1 48 ? 52.828 47.576 145.261 1.00 52.77 59 GLN E O 1
ATOM 4894 N N . ASN E 1 49 ? 51.749 49.559 145.210 1.00 54.01 60 ASN E N 1
ATOM 4895 C CA . ASN E 1 49 ? 51.124 49.441 146.528 1.00 54.07 60 ASN E CA 1
ATOM 4896 C C . ASN E 1 49 ? 52.099 49.226 147.702 1.00 54.25 60 ASN E C 1
ATOM 4897 O O . ASN E 1 49 ? 51.800 48.541 148.663 1.00 53.58 60 ASN E O 1
ATOM 4902 N N . LYS E 1 50 ? 53.269 49.843 147.602 1.00 55.55 61 LYS E N 1
ATOM 4903 C CA . LYS E 1 50 ? 54.229 49.883 148.690 1.00 56.09 61 LYS E CA 1
ATOM 4904 C C . LYS E 1 50 ? 54.295 51.321 149.204 1.00 56.03 61 LYS E C 1
ATOM 4905 O O . LYS E 1 50 ? 55.289 52.011 149.002 1.00 55.00 61 LYS E O 1
ATOM 4911 N N . THR E 1 51 ? 53.227 51.765 149.861 1.00 56.37 62 THR E N 1
ATOM 4912 C CA . THR E 1 51 ? 53.135 53.151 150.303 1.00 57.20 62 THR E CA 1
ATOM 4913 C C . THR E 1 51 ? 54.171 53.490 151.374 1.00 57.32 62 THR E C 1
ATOM 4914 O O . THR E 1 51 ? 54.784 54.541 151.319 1.00 57.92 62 THR E O 1
ATOM 4918 N N . ASP E 1 52 ? 54.372 52.601 152.339 1.00 57.75 63 ASP E N 1
ATOM 4919 C CA . ASP E 1 52 ? 55.326 52.856 153.416 1.00 58.47 63 ASP E CA 1
ATOM 4920 C C . ASP E 1 52 ? 56.753 52.979 152.871 1.00 58.19 63 ASP E C 1
ATOM 4921 O O . ASP E 1 52 ? 57.534 53.797 153.337 1.00 57.84 63 ASP E O 1
ATOM 4926 N N . GLU E 1 53 ? 57.093 52.153 151.896 1.00 57.68 64 GLU E N 1
ATOM 4927 C CA . GLU E 1 53 ? 58.441 52.174 151.354 1.00 58.69 64 GLU E CA 1
ATOM 4928 C C . GLU E 1 53 ? 58.654 53.475 150.556 1.00 57.44 64 GLU E C 1
ATOM 4929 O O . GLU E 1 53 ? 59.727 54.042 150.551 1.00 55.66 64 GLU E O 1
ATOM 4935 N N . ALA E 1 54 ? 57.585 53.928 149.916 1.00 57.37 65 ALA E N 1
ATOM 4936 C CA . ALA E 1 54 ? 57.537 55.172 149.191 1.00 57.56 65 ALA E CA 1
ATOM 4937 C C . ALA E 1 54 ? 57.759 56.347 150.112 1.00 57.66 65 ALA E C 1
ATOM 4938 O O . ALA E 1 54 ? 58.505 57.272 149.792 1.00 57.09 65 ALA E O 1
ATOM 4940 N N . LYS E 1 55 ? 57.103 56.333 151.266 1.00 58.65 66 LYS E N 1
ATOM 4941 C CA . LYS E 1 55 ? 57.229 57.470 152.172 1.00 59.09 66 LYS E CA 1
ATOM 4942 C C . LYS E 1 55 ? 58.621 57.500 152.798 1.00 58.04 66 LYS E C 1
ATOM 4943 O O . LYS E 1 55 ? 59.237 58.560 152.921 1.00 56.77 66 LYS E O 1
ATOM 4949 N N . GLU E 1 56 ? 59.134 56.329 153.134 1.00 58.30 67 GLU E N 1
ATOM 4950 C CA . GLU E 1 56 ? 60.484 56.227 153.676 1.00 58.90 67 GLU E CA 1
ATOM 4951 C C . GLU E 1 56 ? 61.524 56.757 152.692 1.00 58.58 67 GLU E C 1
ATOM 4952 O O . GLU E 1 56 ? 62.413 57.520 153.068 1.00 59.45 67 GLU E O 1
ATOM 4958 N N . PHE E 1 57 ? 61.396 56.382 151.426 1.00 57.96 68 PHE E N 1
ATOM 4959 C CA . PHE E 1 57 ? 62.258 56.901 150.370 1.00 57.13 68 PHE E CA 1
ATOM 4960 C C . PHE E 1 57 ? 62.133 58.438 150.230 1.00 57.90 68 PHE E C 1
ATOM 4961 O O . PHE E 1 57 ? 63.135 59.167 150.213 1.00 58.02 68 PHE E O 1
ATOM 4969 N N . PHE E 1 58 ? 60.900 58.929 150.134 1.00 57.41 69 PHE E N 1
ATOM 4970 C CA . PHE E 1 58 ? 60.653 60.362 149.951 1.00 56.87 69 PHE E CA 1
ATOM 4971 C C . PHE E 1 58 ? 61.311 61.221 151.030 1.00 56.15 69 PHE E C 1
ATOM 4972 O O . PHE E 1 58 ? 62.056 62.159 150.716 1.00 54.09 69 PHE E O 1
ATOM 4980 N N . GLU E 1 59 ? 61.020 60.917 152.297 1.00 56.24 70 GLU E N 1
ATOM 4981 C CA . GLU E 1 59 ? 61.587 61.686 153.420 1.00 56.21 70 GLU E CA 1
ATOM 4982 C C . GLU E 1 59 ? 63.104 61.505 153.473 1.00 56.35 70 GLU E C 1
ATOM 4983 O O . GLU E 1 59 ? 63.836 62.382 153.927 1.00 54.87 70 GLU E O 1
ATOM 4989 N N . LYS E 1 60 ? 63.575 60.371 152.979 1.00 57.56 71 LYS E N 1
ATOM 4990 C CA . LYS E 1 60 ? 64.973 60.014 153.147 1.00 58.91 71 LYS E CA 1
ATOM 4991 C C . LYS E 1 60 ? 65.891 60.785 152.195 1.00 58.89 71 LYS E C 1
ATOM 4992 O O . LYS E 1 60 ? 67.009 61.172 152.567 1.00 58.36 71 LYS E O 1
ATOM 4998 N N . TYR E 1 61 ? 65.401 61.043 150.987 1.00 58.90 72 TYR E N 1
ATOM 4999 C CA . TYR E 1 61 ? 66.224 61.679 149.960 1.00 58.97 72 TYR E CA 1
ATOM 5000 C C . TYR E 1 61 ? 65.662 62.999 149.412 1.00 58.88 72 TYR E C 1
ATOM 5001 O O . TYR E 1 61 ? 66.213 63.542 148.461 1.00 59.05 72 TYR E O 1
ATOM 5010 N N . ARG E 1 62 ? 64.597 63.531 150.010 1.00 59.75 73 ARG E N 1
ATOM 5011 C CA . ARG E 1 62 ? 64.027 64.799 149.521 1.00 60.52 73 ARG E CA 1
ATOM 5012 C C . ARG E 1 62 ? 65.016 65.949 149.630 1.00 61.15 73 ARG E C 1
ATOM 5013 O O . ARG E 1 62 ? 64.967 66.885 148.828 1.00 62.18 73 ARG E O 1
ATOM 5021 N N . GLY E 1 63 ? 65.920 65.869 150.601 1.00 61.87 74 GLY E N 1
ATOM 5022 C CA . GLY E 1 63 ? 66.857 66.956 150.891 1.00 62.87 74 GLY E CA 1
ATOM 5023 C C . GLY E 1 63 ? 67.900 67.152 149.811 1.00 63.63 74 GLY E C 1
ATOM 5024 O O . GLY E 1 63 ? 68.484 68.226 149.685 1.00 63.48 74 GLY E O 1
ATOM 5025 N N . ASP E 1 64 ? 68.132 66.109 149.025 1.00 64.97 75 ASP E N 1
ATOM 5026 C CA . ASP E 1 64 ? 69.078 66.173 147.919 1.00 66.40 75 ASP E CA 1
ATOM 5027 C C . ASP E 1 64 ? 68.664 67.187 146.842 1.00 67.28 75 ASP E C 1
ATOM 5028 O O . ASP E 1 64 ? 69.484 67.645 146.079 1.00 67.62 75 ASP E O 1
ATOM 5033 N N . HIS E 1 65 ? 67.391 67.551 146.816 1.00 68.57 76 HIS E N 1
ATOM 5034 C CA . HIS E 1 65 ? 66.843 68.391 145.780 1.00 70.38 76 HIS E CA 1
ATOM 5035 C C . HIS E 1 65 ? 66.330 69.729 146.348 1.00 72.73 76 HIS E C 1
ATOM 5036 O O . HIS E 1 65 ? 65.225 70.182 146.050 1.00 73.14 76 HIS E O 1
ATOM 5043 N N . TYR E 1 66 ? 67.154 70.372 147.163 1.00 75.91 77 TYR E N 1
ATOM 5044 C CA . TYR E 1 66 ? 66.768 71.620 147.813 1.00 77.61 77 TYR E CA 1
ATOM 5045 C C . TYR E 1 66 ? 66.239 72.650 146.810 1.00 78.85 77 TYR E C 1
ATOM 5046 O O . TYR E 1 66 ? 65.326 73.424 147.120 1.00 79.23 77 TYR E O 1
ATOM 5055 N N . ASN E 1 67 ? 66.810 72.646 145.609 1.00 79.25 78 ASN E N 1
ATOM 5056 C CA . ASN E 1 67 ? 66.389 73.559 144.549 1.00 79.63 78 ASN E CA 1
ATOM 5057 C C . ASN E 1 67 ? 64.938 73.386 144.097 1.00 79.84 78 ASN E C 1
ATOM 5058 O O . ASN E 1 67 ? 64.385 74.280 143.453 1.00 79.62 78 ASN E O 1
ATOM 5063 N N . LYS E 1 68 ? 64.325 72.251 144.443 1.00 79.66 79 LYS E N 1
ATOM 5064 C CA . LYS E 1 68 ? 62.956 71.932 144.018 1.00 79.00 79 LYS E CA 1
ATOM 5065 C C . LYS E 1 68 ? 62.016 71.775 145.228 1.00 78.63 79 LYS E C 1
ATOM 5066 O O . LYS E 1 68 ? 61.004 71.065 145.171 1.00 77.99 79 LYS E O 1
ATOM 5072 N N . SER E 1 69 ? 62.343 72.454 146.321 1.00 78.14 80 SER E N 1
ATOM 5073 C CA . SER E 1 69 ? 61.539 72.359 147.538 1.00 77.84 80 SER E CA 1
ATOM 5074 C C . SER E 1 69 ? 60.085 72.766 147.329 1.00 77.46 80 SER E C 1
ATOM 5075 O O . SER E 1 69 ? 59.186 72.164 147.900 1.00 77.47 80 SER E O 1
ATOM 5078 N N . GLU E 1 70 ? 59.847 73.796 146.529 1.00 77.50 81 GLU E N 1
ATOM 5079 C CA . GLU E 1 70 ? 58.476 74.238 146.290 1.00 77.50 81 GLU E CA 1
ATOM 5080 C C . GLU E 1 70 ? 57.676 73.099 145.657 1.00 77.29 81 GLU E C 1
ATOM 5081 O O . GLU E 1 70 ? 56.527 72.864 146.018 1.00 77.33 81 GLU E O 1
ATOM 5087 N N . GLU E 1 71 ? 58.300 72.388 144.722 1.00 76.66 82 GLU E N 1
ATOM 5088 C CA . GLU E 1 71 ? 57.629 71.321 143.983 1.00 76.34 82 GLU E CA 1
ATOM 5089 C C . GLU E 1 71 ? 57.554 70.029 144.810 1.00 75.36 82 GLU E C 1
ATOM 5090 O O . GLU E 1 71 ? 56.525 69.344 144.843 1.00 74.28 82 GLU E O 1
ATOM 5096 N N . ILE E 1 72 ? 58.646 69.695 145.483 1.00 74.49 83 ILE E N 1
ATOM 5097 C CA . ILE E 1 72 ? 58.649 68.531 146.354 1.00 73.94 83 ILE E CA 1
ATOM 5098 C C . ILE E 1 72 ? 57.536 68.678 147.398 1.00 73.14 83 ILE E C 1
ATOM 5099 O O . ILE E 1 72 ? 56.913 67.697 147.791 1.00 72.37 83 ILE E O 1
ATOM 5104 N N . LYS E 1 73 ? 57.268 69.912 147.809 1.00 72.91 84 LYS E N 1
ATOM 5105 C CA . LYS E 1 73 ? 56.213 70.202 148.783 1.00 73.23 84 LYS E CA 1
ATOM 5106 C C . LYS E 1 73 ? 54.823 69.899 148.230 1.00 72.45 84 LYS E C 1
ATOM 5107 O O . LYS E 1 73 ? 53.915 69.564 148.965 1.00 72.34 84 LYS E O 1
ATOM 5113 N N . GLN E 1 74 ? 54.665 70.023 146.924 1.00 72.93 85 GLN E N 1
ATOM 5114 C CA . GLN E 1 74 ? 53.430 69.653 146.265 1.00 73.10 85 GLN E CA 1
ATOM 5115 C C . GLN E 1 74 ? 53.232 68.141 146.249 1.00 72.92 85 GLN E C 1
ATOM 5116 O O . GLN E 1 74 ? 52.102 67.674 146.338 1.00 73.37 85 GLN E O 1
ATOM 5122 N N . PHE E 1 75 ? 54.323 67.383 146.129 1.00 73.01 86 PHE E N 1
ATOM 5123 C CA . PHE E 1 75 ? 54.255 65.906 146.107 1.00 73.24 86 PHE E CA 1
ATOM 5124 C C . PHE E 1 75 ? 54.195 65.237 147.480 1.00 73.17 86 PHE E C 1
ATOM 5125 O O . PHE E 1 75 ? 53.783 64.092 147.586 1.00 73.55 86 PHE E O 1
ATOM 5133 N N . GLU E 1 76 ? 54.626 65.930 148.524 1.00 73.64 87 GLU E N 1
ATOM 5134 C CA . GLU E 1 76 ? 54.812 65.300 149.833 1.00 73.90 87 GLU E CA 1
ATOM 5135 C C . GLU E 1 76 ? 53.537 64.651 150.401 1.00 73.50 87 GLU E C 1
ATOM 5136 O O . GLU E 1 76 ? 53.607 63.732 151.228 1.00 73.07 87 GLU E O 1
ATOM 5142 N N . SER E 1 77 ? 52.385 65.114 149.926 1.00 73.20 88 SER E N 1
ATOM 5143 C CA . SER E 1 77 ? 51.091 64.647 150.408 1.00 72.90 88 SER E CA 1
ATOM 5144 C C . SER E 1 77 ? 50.487 63.478 149.611 1.00 72.33 88 SER E C 1
ATOM 5145 O O . SER E 1 77 ? 49.424 62.989 149.964 1.00 72.67 88 SER E O 1
ATOM 5148 N N . ILE E 1 78 ? 51.145 63.033 148.544 1.00 71.66 89 ILE E N 1
ATOM 5149 C CA . ILE E 1 78 ? 50.629 61.918 147.741 1.00 71.55 89 ILE E CA 1
ATOM 5150 C C . ILE E 1 78 ? 51.016 60.551 148.316 1.00 71.08 89 ILE E C 1
ATOM 5151 O O . ILE E 1 78 ? 52.201 60.267 148.479 1.00 70.91 89 ILE E O 1
ATOM 5156 N N . TYR E 1 79 ? 50.012 59.709 148.589 1.00 70.61 90 TYR E N 1
ATOM 5157 C CA . TYR E 1 79 ? 50.195 58.430 149.296 1.00 69.90 90 TYR E CA 1
ATOM 5158 C C . TYR E 1 79 ? 49.637 57.211 148.555 1.00 68.79 90 TYR E C 1
ATOM 5159 O O . TYR E 1 79 ? 50.074 56.071 148.764 1.00 68.92 90 TYR E O 1
ATOM 5168 N N . THR E 1 80 ? 48.635 57.436 147.724 1.00 67.01 91 THR E N 1
ATOM 5169 C CA . THR E 1 80 ? 47.962 56.344 147.050 1.00 65.08 91 THR E CA 1
ATOM 5170 C C . THR E 1 80 ? 47.900 56.670 145.582 1.00 63.60 91 THR E C 1
ATOM 5171 O O . THR E 1 80 ? 48.169 57.806 145.177 1.00 62.80 91 THR E O 1
ATOM 5175 N N . VAL E 1 81 ? 47.572 55.658 144.788 1.00 61.90 92 VAL E N 1
ATOM 5176 C CA . VAL E 1 81 ? 47.420 55.828 143.365 1.00 61.53 92 VAL E CA 1
ATOM 5177 C C . VAL E 1 81 ? 46.276 56.820 143.127 1.00 60.16 92 VAL E C 1
ATOM 5178 O O . VAL E 1 81 ? 46.260 57.534 142.134 1.00 59.24 92 VAL E O 1
ATOM 5182 N N . GLN E 1 82 ? 45.324 56.854 144.054 1.00 59.09 93 GLN E N 1
ATOM 5183 C CA . GLN E 1 82 ? 44.203 57.785 143.965 1.00 59.52 93 GLN E CA 1
ATOM 5184 C C . GLN E 1 82 ? 44.676 59.230 144.182 1.00 59.47 93 GLN E C 1
ATOM 5185 O O . GLN E 1 82 ? 44.298 60.130 143.427 1.00 59.35 93 GLN E O 1
ATOM 5191 N N . HIS E 1 83 ? 45.512 59.444 145.194 1.00 59.35 94 HIS E N 1
ATOM 5192 C CA . HIS E 1 83 ? 46.120 60.759 145.400 1.00 59.97 94 HIS E CA 1
ATOM 5193 C C . HIS E 1 83 ? 46.871 61.237 144.167 1.00 59.94 94 HIS E C 1
ATOM 5194 O O . HIS E 1 83 ? 46.877 62.426 143.880 1.00 60.77 94 HIS E O 1
ATOM 5201 N N . ILE E 1 84 ? 47.512 60.323 143.448 1.00 59.93 95 ILE E N 1
ATOM 5202 C CA . ILE E 1 84 ? 48.165 60.675 142.184 1.00 59.97 95 ILE E CA 1
ATOM 5203 C C . ILE E 1 84 ? 47.144 61.125 141.127 1.00 60.26 95 ILE E C 1
ATOM 5204 O O . ILE E 1 84 ? 47.370 62.107 140.430 1.00 59.74 95 ILE E O 1
ATOM 5209 N N . HIS E 1 85 ? 46.025 60.418 141.010 1.00 61.30 96 HIS E N 1
ATOM 5210 C CA . HIS E 1 85 ? 44.978 60.806 140.049 1.00 62.51 96 HIS E CA 1
ATOM 5211 C C . HIS E 1 85 ? 44.297 62.136 140.402 1.00 62.86 96 HIS E C 1
ATOM 5212 O O . HIS E 1 85 ? 44.018 62.939 139.530 1.00 62.15 96 HIS E O 1
ATOM 5219 N N . GLU E 1 86 ? 44.011 62.341 141.683 1.00 64.16 97 GLU E N 1
ATOM 5220 C CA . GLU E 1 86 ? 43.378 63.573 142.154 1.00 64.89 97 GLU E CA 1
ATOM 5221 C C . GLU E 1 86 ? 44.261 64.807 141.902 1.00 65.78 97 GLU E C 1
ATOM 5222 O O . GLU E 1 86 ? 43.764 65.881 141.562 1.00 65.54 97 GLU E O 1
ATOM 5228 N N . ASN E 1 87 ? 45.571 64.632 142.048 1.00 66.77 98 ASN E N 1
ATOM 5229 C CA . ASN E 1 87 ? 46.526 65.746 142.051 1.00 67.35 98 ASN E CA 1
ATOM 5230 C C . ASN E 1 87 ? 47.140 65.981 140.664 1.00 67.38 98 ASN E C 1
ATOM 5231 O O . ASN E 1 87 ? 47.834 65.120 140.117 1.00 66.96 98 ASN E O 1
ATOM 5236 N N . ASN E 1 88 ? 46.880 67.151 140.095 1.00 67.72 99 ASN E N 1
ATOM 5237 C CA . ASN E 1 88 ? 47.274 67.425 138.708 1.00 68.26 99 ASN E CA 1
ATOM 5238 C C . ASN E 1 88 ? 48.788 67.564 138.480 1.00 68.31 99 ASN E C 1
ATOM 5239 O O . ASN E 1 88 ? 49.287 67.208 137.414 1.00 67.03 99 ASN E O 1
ATOM 5244 N N . PHE E 1 89 ? 49.510 68.076 139.475 1.00 68.84 100 PHE E N 1
ATOM 5245 C CA . PHE E 1 89 ? 50.965 68.241 139.369 1.00 69.54 100 PHE E CA 1
ATOM 5246 C C . PHE E 1 89 ? 51.655 66.893 139.188 1.00 69.62 100 PHE E C 1
ATOM 5247 O O . PHE E 1 89 ? 52.702 66.795 138.545 1.00 68.65 100 PHE E O 1
ATOM 5255 N N . ALA E 1 90 ? 51.051 65.859 139.770 1.00 69.77 101 ALA E N 1
ATOM 5256 C CA . ALA E 1 90 ? 51.565 64.507 139.670 1.00 69.45 101 ALA E CA 1
ATOM 5257 C C . ALA E 1 90 ? 51.227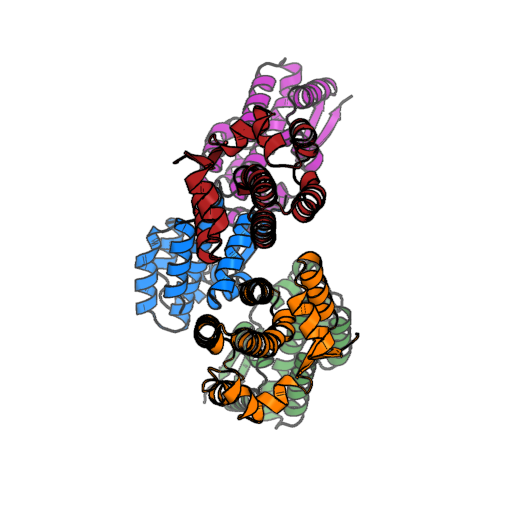 63.936 138.307 1.00 69.24 101 ALA E C 1
ATOM 5258 O O . ALA E 1 90 ? 52.044 63.258 137.698 1.00 68.63 101 ALA E O 1
ATOM 5260 N N . TYR E 1 91 ? 50.030 64.241 137.820 1.00 70.00 102 TYR E N 1
ATOM 5261 C CA . TYR E 1 91 ? 49.578 63.733 136.523 1.00 70.09 102 TYR E CA 1
ATOM 5262 C C . TYR E 1 91 ? 50.434 64.237 135.378 1.00 69.21 102 TYR E C 1
ATOM 5263 O O . TYR E 1 91 ? 50.932 63.441 134.590 1.00 69.06 102 TYR E O 1
ATOM 5272 N N . THR E 1 92 ? 50.596 65.552 135.274 1.00 68.26 103 THR E N 1
ATOM 5273 C CA . THR E 1 92 ? 51.366 66.110 134.166 1.00 68.66 103 THR E CA 1
ATOM 5274 C C . THR E 1 92 ? 52.853 65.729 134.262 1.00 69.02 103 THR E C 1
ATOM 5275 O O . THR E 1 92 ? 53.535 65.664 133.242 1.00 69.22 103 THR E O 1
ATOM 5279 N N . PHE E 1 93 ? 53.346 65.474 135.477 1.00 68.72 104 PHE E N 1
ATOM 5280 C CA . PHE E 1 93 ? 54.714 64.991 135.660 1.00 68.93 104 PHE E CA 1
ATOM 5281 C C . PHE E 1 93 ? 54.862 63.543 135.193 1.00 69.43 104 PHE E C 1
ATOM 5282 O O . PHE E 1 93 ? 55.841 63.183 134.539 1.00 69.05 104 PHE E O 1
ATOM 5290 N N . LYS E 1 94 ? 53.902 62.705 135.561 1.00 70.58 105 LYS E N 1
ATOM 5291 C CA . LYS E 1 94 ? 54.006 61.277 135.292 1.00 71.07 105 LYS E CA 1
ATOM 5292 C C . LYS E 1 94 ? 53.979 61.041 133.797 1.00 71.72 105 LYS E C 1
ATOM 5293 O O . LYS E 1 94 ? 54.623 60.124 133.291 1.00 73.68 105 LYS E O 1
ATOM 5299 N N . ASN E 1 95 ? 53.245 61.896 133.094 1.00 71.57 106 ASN E N 1
ATOM 5300 C CA . ASN E 1 95 ? 53.026 61.761 131.668 1.00 70.89 106 ASN E CA 1
ATOM 5301 C C . ASN E 1 95 ? 54.069 62.440 130.795 1.00 71.50 106 ASN E C 1
ATOM 5302 O O . ASN E 1 95 ? 54.562 61.846 129.821 1.00 72.25 106 ASN E O 1
ATOM 5307 N N . SER E 1 96 ? 54.353 63.705 131.104 1.00 71.06 107 SER E N 1
ATOM 5308 C CA . SER E 1 96 ? 55.130 64.562 130.208 1.00 70.02 107 SER E CA 1
ATOM 5309 C C . SER E 1 96 ? 56.619 64.345 130.434 1.00 69.03 107 SER E C 1
ATOM 5310 O O . SER E 1 96 ? 57.003 63.513 131.251 1.00 70.05 107 SER E O 1
ATOM 5313 N N . LYS E 1 97 ? 57.452 65.080 129.705 1.00 67.46 108 LYS E N 1
ATOM 5314 C CA . LYS E 1 97 ? 58.908 64.926 129.799 1.00 66.89 108 LYS E CA 1
ATOM 5315 C C . LYS E 1 97 ? 59.567 65.852 130.825 1.00 64.98 108 LYS E C 1
ATOM 5316 O O . LYS E 1 97 ? 59.155 66.989 131.007 1.00 64.51 108 LYS E O 1
ATOM 5322 N N . TYR E 1 98 ? 60.603 65.357 131.487 1.00 64.12 109 TYR E N 1
ATOM 5323 C CA . TYR E 1 98 ? 61.424 66.212 132.343 1.00 63.69 109 TYR E CA 1
ATOM 5324 C C . TYR E 1 98 ? 62.730 66.558 131.620 1.00 62.72 109 TYR E C 1
ATOM 5325 O O . TYR E 1 98 ? 63.432 65.663 131.134 1.00 61.99 109 TYR E O 1
ATOM 5334 N N . HIS E 1 99 ? 63.026 67.853 131.539 1.00 61.44 110 HIS E N 1
ATOM 5335 C CA . HIS E 1 99 ? 64.138 68.359 130.741 1.00 61.72 110 HIS E CA 1
ATOM 5336 C C . HIS E 1 99 ? 65.396 68.597 131.568 1.00 61.12 110 HIS E C 1
ATOM 5337 O O . HIS E 1 99 ? 65.358 69.257 132.613 1.00 60.12 110 HIS E O 1
ATOM 5344 N N . LEU E 1 100 ? 66.509 68.066 131.073 1.00 61.31 111 LEU E N 1
ATOM 5345 C CA . LEU E 1 100 ? 67.818 68.215 131.727 1.00 62.43 111 LEU E CA 1
ATOM 5346 C C . LEU E 1 100 ? 68.842 68.755 130.757 1.00 62.90 111 LEU E C 1
ATOM 5347 O O . LEU E 1 100 ? 68.647 68.712 129.534 1.00 63.41 111 LEU E O 1
ATOM 5352 N N . SER E 1 101 ? 69.953 69.229 131.306 1.00 62.74 112 SER E N 1
ATOM 5353 C CA . SER E 1 101 ? 71.054 69.725 130.483 1.00 62.37 112 SER E CA 1
ATOM 5354 C C . SER E 1 101 ? 72.379 69.173 131.013 1.00 61.86 112 SER E C 1
ATOM 5355 O O . SER E 1 101 ? 72.648 69.216 132.216 1.00 62.49 112 SER E O 1
ATOM 5358 N N . MET E 1 102 ? 73.193 68.610 130.140 1.00 60.43 113 MET E N 1
ATOM 5359 C CA . MET E 1 102 ? 74.502 68.162 130.575 1.00 60.44 113 MET E CA 1
ATOM 5360 C C . MET E 1 102 ? 75.497 68.189 129.433 1.00 59.87 113 MET E C 1
ATOM 5361 O O . MET E 1 102 ? 75.109 68.138 128.268 1.00 60.08 113 MET E O 1
ATOM 5366 N N . GLY E 1 103 ? 76.775 68.336 129.783 1.00 59.01 114 GLY E N 1
ATOM 5367 C CA . GLY E 1 103 ? 77.847 68.278 128.818 1.00 59.05 114 GLY E CA 1
ATOM 5368 C C . GLY E 1 103 ? 78.040 66.867 128.298 1.00 58.89 114 GLY E C 1
ATOM 5369 O O . GLY E 1 103 ? 77.895 65.898 129.039 1.00 57.60 114 GLY E O 1
ATOM 5370 N N . ARG E 1 104 ? 78.363 66.767 127.012 1.00 59.68 115 ARG E N 1
ATOM 5371 C CA . ARG E 1 104 ? 78.626 65.489 126.334 1.00 59.75 115 ARG E CA 1
ATOM 5372 C C . ARG E 1 104 ? 79.496 64.515 127.116 1.00 59.83 115 ARG E C 1
ATOM 5373 O O . ARG E 1 104 ? 79.252 63.310 127.118 1.00 59.78 115 ARG E O 1
ATOM 5381 N N . TYR E 1 105 ? 80.534 65.018 127.763 1.00 60.05 116 TYR E N 1
ATOM 5382 C CA . TYR E 1 105 ? 81.425 64.119 128.482 1.00 60.19 116 TYR E CA 1
ATOM 5383 C C . TYR E 1 105 ? 80.721 63.530 129.719 1.00 59.42 116 TYR E C 1
ATOM 5384 O O . TYR E 1 105 ? 80.809 62.336 129.976 1.00 59.62 116 TYR E O 1
ATOM 5393 N N . ALA E 1 106 ? 80.009 64.365 130.462 1.00 58.17 117 ALA E N 1
ATOM 5394 C CA . ALA E 1 106 ? 79.242 63.892 131.579 1.00 58.23 117 ALA E CA 1
ATOM 5395 C C . ALA E 1 106 ? 78.254 62.828 131.097 1.00 58.64 117 ALA E C 1
ATOM 5396 O O . ALA E 1 106 ? 78.139 61.748 131.695 1.00 59.10 117 ALA E O 1
ATOM 5398 N N . PHE E 1 107 ? 77.559 63.138 130.002 1.00 58.62 118 PHE E N 1
ATOM 5399 C CA . PHE E 1 107 ? 76.566 62.253 129.402 1.00 58.09 118 PHE E CA 1
ATOM 5400 C C . PHE E 1 107 ? 77.156 60.891 129.062 1.00 57.69 118 PHE E C 1
ATOM 5401 O O . PHE E 1 107 ? 76.583 59.860 129.392 1.00 56.97 118 PHE E O 1
ATOM 5409 N N . ASP E 1 108 ? 78.303 60.898 128.389 1.00 58.39 119 ASP E N 1
ATOM 5410 C CA . ASP E 1 108 ? 79.038 59.668 128.094 1.00 58.37 119 ASP E CA 1
ATOM 5411 C C . ASP E 1 108 ? 79.423 58.904 129.370 1.00 57.49 119 ASP E C 1
ATOM 5412 O O . ASP E 1 108 ? 79.238 57.691 129.453 1.00 56.57 119 ASP E O 1
ATOM 5417 N N . LEU E 1 109 ? 79.968 59.599 130.360 1.00 56.96 120 LEU E N 1
ATOM 5418 C CA . LEU E 1 109 ? 80.243 58.951 131.633 1.00 57.77 120 LEU E CA 1
ATOM 5419 C C . LEU E 1 109 ? 78.982 58.260 132.166 1.00 57.47 120 LEU E C 1
ATOM 5420 O O . LEU E 1 109 ? 78.996 57.076 132.462 1.00 57.88 120 LEU E O 1
ATOM 5425 N N . LEU E 1 110 ? 77.892 59.016 132.277 1.00 56.76 121 LEU E N 1
ATOM 5426 C CA . LEU E 1 110 ? 76.634 58.497 132.784 1.00 56.18 121 LEU E CA 1
ATOM 5427 C C . LEU E 1 110 ? 76.189 57.209 132.093 1.00 56.77 121 LEU E C 1
ATOM 5428 O O . LEU E 1 110 ? 76.096 56.169 132.749 1.00 55.87 121 LEU E O 1
ATOM 5433 N N . ILE E 1 111 ? 75.902 57.290 130.785 1.00 57.29 122 ILE E N 1
ATOM 5434 C CA . ILE E 1 111 ? 75.329 56.161 130.023 1.00 57.81 122 ILE E CA 1
ATOM 5435 C C . ILE E 1 111 ? 76.199 54.918 130.133 1.00 57.93 122 ILE E C 1
ATOM 5436 O O . ILE E 1 111 ? 75.705 53.801 130.309 1.00 57.99 122 ILE E O 1
ATOM 5441 N N . ASN E 1 112 ? 77.502 55.127 130.053 1.00 58.64 123 ASN E N 1
ATOM 5442 C CA . ASN E 1 112 ? 78.466 54.058 130.259 1.00 59.11 123 ASN E CA 1
ATOM 5443 C C . ASN E 1 112 ? 78.280 53.354 131.581 1.00 59.18 123 ASN E C 1
ATOM 5444 O O . ASN E 1 112 ? 78.177 52.126 131.626 1.00 59.86 123 ASN E O 1
ATOM 5449 N N . PHE E 1 113 ? 78.230 54.136 132.652 1.00 59.91 124 PHE E N 1
ATOM 5450 C CA . PHE E 1 113 ? 78.032 53.608 134.006 1.00 60.16 124 PHE E CA 1
ATOM 5451 C C . PHE E 1 113 ? 76.710 52.855 134.124 1.00 60.75 124 PHE E C 1
ATOM 5452 O O . PHE E 1 113 ? 76.674 51.727 134.631 1.00 60.79 124 PHE E O 1
ATOM 5460 N N . LEU E 1 114 ? 75.632 53.462 133.638 1.00 61.22 125 LEU E N 1
ATOM 5461 C CA . LEU E 1 114 ? 74.309 52.844 133.715 1.00 61.84 125 LEU E CA 1
ATOM 5462 C C . LEU E 1 114 ? 74.231 51.531 132.952 1.00 62.44 125 LEU E C 1
ATOM 5463 O O . LEU E 1 114 ? 73.454 50.659 133.314 1.00 61.91 125 LEU E O 1
ATOM 5468 N N . GLU E 1 115 ? 75.011 51.415 131.878 1.00 64.58 126 GLU E N 1
ATOM 5469 C CA . GLU E 1 115 ? 75.013 50.213 131.019 1.00 65.53 126 GLU E CA 1
ATOM 5470 C C . GLU E 1 115 ? 75.890 49.117 131.603 1.00 66.14 126 GLU E C 1
ATOM 5471 O O . GLU E 1 115 ? 75.488 47.952 131.641 1.00 65.29 126 GLU E O 1
ATOM 5477 N N . GLU E 1 116 ? 77.092 49.496 132.040 1.00 67.51 127 GLU E N 1
ATOM 5478 C CA . GLU E 1 116 ? 78.038 48.551 132.645 1.00 68.66 127 GLU E CA 1
ATOM 5479 C C . GLU E 1 116 ? 77.488 47.935 133.931 1.00 68.66 127 GLU E C 1
ATOM 5480 O O . GLU E 1 116 ? 77.604 46.729 134.147 1.00 68.89 127 GLU E O 1
ATOM 5486 N N . ARG E 1 117 ? 76.882 48.765 134.775 1.00 69.25 128 ARG E N 1
ATOM 5487 C CA . ARG E 1 117 ? 76.218 48.293 135.991 1.00 69.43 128 ARG E CA 1
ATOM 5488 C C . ARG E 1 117 ? 74.812 47.743 135.674 1.00 68.78 128 ARG E C 1
ATOM 5489 O O . ARG E 1 117 ? 74.118 47.235 136.549 1.00 68.19 128 ARG E O 1
ATOM 5497 N N . ASN E 1 118 ? 74.410 47.850 134.411 1.00 68.82 129 ASN E N 1
ATOM 5498 C CA . ASN E 1 118 ? 73.181 47.238 133.907 1.00 69.05 129 ASN E CA 1
ATOM 5499 C C . ASN E 1 118 ? 71.979 47.627 134.757 1.00 69.22 129 ASN E C 1
ATOM 5500 O O . ASN E 1 118 ? 71.286 46.772 135.319 1.00 69.39 129 ASN E O 1
ATOM 5505 N N . LEU E 1 119 ? 71.748 48.935 134.849 1.00 68.26 130 LEU E N 1
ATOM 5506 C CA . LEU E 1 119 ? 70.636 49.476 135.612 1.00 67.23 130 LEU E CA 1
ATOM 5507 C C . LEU E 1 119 ? 69.485 49.767 134.655 1.00 66.52 130 LEU E C 1
ATOM 5508 O O . LEU E 1 119 ? 69.242 50.917 134.289 1.00 66.28 130 LEU E O 1
ATOM 5513 N N . THR E 1 120 ? 68.767 48.719 134.264 1.00 65.83 131 THR E N 1
ATOM 5514 C CA . THR E 1 120 ? 67.749 48.838 133.225 1.00 65.15 131 THR E CA 1
ATOM 5515 C C . THR E 1 120 ? 66.544 49.717 133.624 1.00 64.63 131 THR E C 1
ATOM 5516 O O . THR E 1 120 ? 65.857 50.255 132.748 1.00 64.63 131 THR E O 1
ATOM 5520 N N . TYR E 1 121 ? 66.294 49.895 134.923 1.00 63.56 132 TYR E N 1
ATOM 5521 C CA . TYR E 1 121 ? 65.223 50.809 135.358 1.00 62.54 132 TYR E CA 1
ATOM 5522 C C . TYR E 1 121 ? 65.572 52.290 135.101 1.00 61.75 132 TYR E C 1
ATOM 5523 O O . TYR E 1 121 ? 64.746 53.057 134.567 1.00 59.52 132 TYR E O 1
ATOM 5532 N N . ILE E 1 122 ? 66.775 52.704 135.490 1.00 61.75 133 ILE E N 1
ATOM 5533 C CA . ILE E 1 122 ? 67.178 54.098 135.270 1.00 62.07 133 ILE E CA 1
ATOM 5534 C C . ILE E 1 122 ? 67.256 54.388 133.767 1.00 62.29 133 ILE E C 1
ATOM 5535 O O . ILE E 1 122 ? 66.901 55.465 133.316 1.00 62.40 133 ILE E O 1
ATOM 5540 N N . LEU E 1 123 ? 67.703 53.410 132.989 1.00 62.59 134 LEU E N 1
ATOM 5541 C CA . LEU E 1 123 ? 67.771 53.572 131.534 1.00 62.13 134 LEU E CA 1
ATOM 5542 C C . LEU E 1 123 ? 66.411 53.821 130.882 1.00 62.15 134 LEU E C 1
ATOM 5543 O O . LEU E 1 123 ? 66.305 54.661 129.985 1.00 62.05 134 LEU E O 1
ATOM 5548 N N . LYS E 1 124 ? 65.383 53.093 131.318 1.00 62.81 135 LYS E N 1
ATOM 5549 C CA . LYS E 1 124 ? 64.056 53.238 130.731 1.00 63.54 135 LYS E CA 1
ATOM 5550 C C . LYS E 1 124 ? 63.413 54.568 131.112 1.00 62.93 135 LYS E C 1
ATOM 5551 O O . LYS E 1 124 ? 62.778 55.206 130.276 1.00 62.65 135 LYS E O 1
ATOM 5557 N N . ILE E 1 125 ? 63.610 54.995 132.357 1.00 62.81 136 ILE E N 1
ATOM 5558 C CA . ILE E 1 125 ? 63.175 56.320 132.806 1.00 62.67 136 ILE E CA 1
ATOM 5559 C C . ILE E 1 125 ? 63.783 57.386 131.900 1.00 62.33 136 ILE E C 1
ATOM 5560 O O . ILE E 1 125 ? 63.087 58.271 131.394 1.00 61.35 136 ILE E O 1
ATOM 5565 N N . LEU E 1 126 ? 65.088 57.270 131.690 1.00 62.51 137 LEU E N 1
ATOM 5566 C CA . LEU E 1 126 ? 65.833 58.155 130.791 1.00 63.42 137 LEU E CA 1
ATOM 5567 C C . LEU E 1 126 ? 65.226 58.225 129.382 1.00 63.19 137 LEU E C 1
ATOM 5568 O O . LEU E 1 126 ? 64.979 59.307 128.842 1.00 61.85 137 LEU E O 1
ATOM 5573 N N . ASN E 1 127 ? 64.989 57.065 128.787 1.00 63.87 138 ASN E N 1
ATOM 5574 C CA . ASN E 1 127 ? 64.481 57.008 127.419 1.00 64.65 138 ASN E CA 1
ATOM 5575 C C . ASN E 1 127 ? 63.037 57.445 127.320 1.00 64.91 138 ASN E C 1
ATOM 5576 O O . ASN E 1 127 ? 62.637 58.083 126.348 1.00 64.48 138 ASN E O 1
ATOM 5581 N N . GLN E 1 128 ? 62.260 57.113 128.344 1.00 65.32 139 GLN E N 1
ATOM 5582 C CA . GLN E 1 128 ? 60.834 57.360 128.316 1.00 65.79 139 GLN E CA 1
ATOM 5583 C C . GLN E 1 128 ? 60.482 58.781 128.753 1.00 65.70 139 GLN E C 1
ATOM 5584 O O . GLN E 1 128 ? 59.717 59.472 128.082 1.00 65.76 139 GLN E O 1
ATOM 5590 N N . HIS E 1 129 ? 61.064 59.219 129.864 1.00 65.55 140 HIS E N 1
ATOM 5591 C CA . HIS E 1 129 ? 60.551 60.369 130.595 1.00 64.65 140 HIS E CA 1
ATOM 5592 C C . HIS E 1 129 ? 61.530 61.528 130.680 1.00 64.58 140 HIS E C 1
ATOM 5593 O O . HIS E 1 129 ? 61.236 62.532 131.332 1.00 64.94 140 HIS E O 1
ATOM 5600 N N . LEU E 1 130 ? 62.697 61.402 130.048 1.00 64.09 141 LEU E N 1
ATOM 5601 C CA . LEU E 1 130 ? 63.680 62.478 130.089 1.00 63.59 141 LEU E CA 1
ATOM 5602 C C . LEU E 1 130 ? 64.099 62.969 128.694 1.00 63.23 141 LEU E C 1
ATOM 5603 O O . LEU E 1 130 ? 64.487 62.172 127.854 1.00 63.30 141 LEU E O 1
ATOM 5608 N N . ASP E 1 131 ? 63.970 64.278 128.460 1.00 62.90 142 ASP E N 1
ATOM 5609 C CA . ASP E 1 131 ? 64.567 64.949 127.302 1.00 63.90 142 ASP E CA 1
ATOM 5610 C C . ASP E 1 131 ? 65.849 65.605 127.816 1.00 63.49 142 ASP E C 1
ATOM 5611 O O . ASP E 1 131 ? 65.777 66.559 128.593 1.00 63.47 142 ASP E O 1
ATOM 5616 N N . ILE E 1 132 ? 67.006 65.060 127.414 1.00 62.17 143 ILE E N 1
ATOM 5617 C CA . ILE E 1 132 ? 68.308 65.587 127.805 1.00 61.41 143 ILE E CA 1
ATOM 5618 C C . ILE E 1 132 ? 68.976 66.309 126.640 1.00 60.99 143 ILE E C 1
ATOM 5619 O O . ILE E 1 132 ? 69.290 65.700 125.627 1.00 60.26 143 ILE E O 1
ATOM 5624 N N . LYS E 1 133 ? 69.216 67.603 126.799 1.00 61.20 144 LYS E N 1
ATOM 5625 C CA . LYS E 1 133 ? 69.941 68.369 125.804 1.00 60.93 144 LYS E 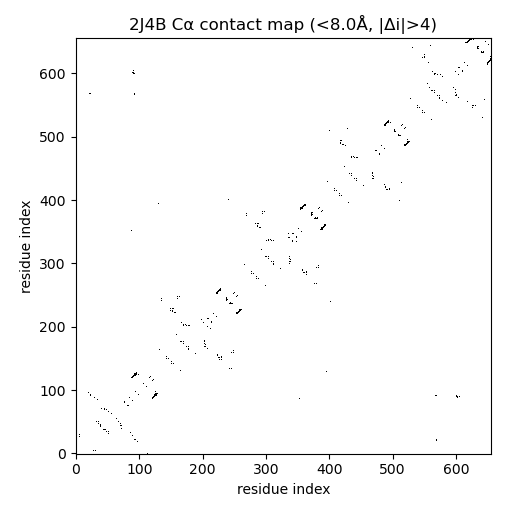CA 1
ATOM 5626 C C . LYS E 1 133 ? 71.436 68.211 126.076 1.00 60.67 144 LYS E C 1
ATOM 5627 O O . LYS E 1 133 ? 71.904 68.582 127.140 1.00 61.21 144 LYS E O 1
ATOM 5633 N N . VAL E 1 134 ? 72.184 67.651 125.130 1.00 59.91 145 VAL E N 1
ATOM 5634 C CA . VAL E 1 134 ? 73.619 67.472 125.319 1.00 59.80 145 VAL E CA 1
ATOM 5635 C C . VAL E 1 134 ? 74.432 68.590 124.647 1.00 59.14 145 VAL E C 1
ATOM 5636 O O . VAL E 1 134 ? 74.398 68.748 123.433 1.00 57.59 145 VAL E O 1
ATOM 5640 N N . TYR E 1 135 ? 75.169 69.352 125.450 1.00 60.23 146 TYR E N 1
ATOM 5641 C CA . TYR E 1 135 ? 76.056 70.409 124.932 1.00 60.84 146 TYR E CA 1
ATOM 5642 C C . TYR E 1 135 ? 77.338 69.834 124.366 1.00 60.53 146 TYR E C 1
ATOM 5643 O O . TYR E 1 135 ? 77.995 68.990 124.982 1.00 60.74 146 TYR E O 1
ATOM 5652 N N . VAL E 1 136 ? 77.703 70.327 123.197 1.00 60.64 147 VAL E N 1
ATOM 5653 C CA . VAL E 1 136 ? 78.852 69.825 122.453 1.00 60.80 147 VAL E CA 1
ATOM 5654 C C . VAL E 1 136 ? 79.830 70.957 122.138 1.00 60.60 147 VAL E C 1
ATOM 5655 O O . VAL E 1 136 ? 80.945 70.713 121.656 1.00 61.04 147 VAL E O 1
#

Organism: Encephalitozoon cuniculi (strain GB-M1) (NCBI:txid284813)